Protein AF-A0A0D8IA97-F1 (afdb_monomer_lite)

Organism: NCBI:txid84022

Structure (mmCIF, N/CA/C/O backbone):
data_AF-A0A0D8IA97-F1
#
_entry.id   AF-A0A0D8IA97-F1
#
loop_
_atom_site.group_PDB
_atom_site.id
_atom_site.type_symbol
_atom_site.label_atom_id
_atom_site.label_alt_id
_atom_site.label_comp_id
_atom_site.label_asym_id
_atom_site.label_entity_id
_atom_site.label_seq_id
_atom_site.pdbx_PDB_ins_code
_atom_site.Cartn_x
_atom_site.Cartn_y
_atom_site.Cartn_z
_atom_site.occupancy
_atom_site.B_iso_or_equiv
_atom_site.auth_seq_id
_atom_site.auth_comp_id
_atom_site.auth_asym_id
_atom_site.auth_atom_id
_atom_site.pdbx_PDB_model_num
ATOM 1 N N . MET A 1 1 ? -65.262 -1.978 10.850 1.00 57.09 1 MET A N 1
ATOM 2 C CA . MET A 1 1 ? -64.404 -3.046 11.419 1.00 57.09 1 MET A CA 1
ATOM 3 C C . MET A 1 1 ? -63.097 -3.249 10.649 1.00 57.09 1 MET A C 1
ATOM 5 O O . MET A 1 1 ? -62.054 -3.172 11.277 1.00 57.09 1 MET A O 1
ATOM 9 N N . LYS A 1 2 ? -63.095 -3.400 9.313 1.00 58.50 2 LYS A N 1
ATOM 10 C CA . LYS A 1 2 ? -61.857 -3.636 8.526 1.00 58.50 2 LYS A CA 1
ATOM 11 C C . LYS A 1 2 ? -60.757 -2.565 8.687 1.00 58.50 2 LYS A C 1
ATOM 13 O O . LYS A 1 2 ? -59.589 -2.908 8.795 1.00 58.50 2 LYS A O 1
ATOM 18 N N . LYS A 1 3 ? -61.126 -1.280 8.785 1.00 68.25 3 LYS A N 1
ATOM 19 C CA . LYS A 1 3 ? -60.164 -0.174 8.987 1.00 68.25 3 LYS A CA 1
ATOM 20 C C . LYS A 1 3 ? -59.529 -0.160 10.386 1.00 68.25 3 LYS A C 1
ATOM 22 O O . LYS A 1 3 ? -58.373 0.208 10.522 1.00 68.25 3 LYS A O 1
ATOM 27 N N . PHE A 1 4 ? -60.266 -0.610 11.403 1.00 75.75 4 PHE A N 1
ATOM 28 C CA . PHE A 1 4 ? -59.773 -0.680 12.783 1.00 75.75 4 PHE A CA 1
ATOM 29 C C . PHE A 1 4 ? -58.818 -1.867 12.968 1.00 75.75 4 PHE A C 1
ATOM 31 O O . PHE A 1 4 ? -57.776 -1.732 13.594 1.00 75.75 4 PHE A O 1
ATOM 38 N N . ILE A 1 5 ? -59.124 -2.999 12.321 1.00 83.06 5 ILE A N 1
ATOM 39 C CA . ILE A 1 5 ? -58.248 -4.178 12.281 1.00 83.06 5 ILE A CA 1
ATOM 40 C C . ILE A 1 5 ? -56.940 -3.856 11.544 1.00 83.06 5 ILE A C 1
ATOM 42 O O . ILE A 1 5 ? -55.875 -4.227 12.016 1.00 83.06 5 ILE A O 1
ATOM 46 N N . SER A 1 6 ? -56.999 -3.107 10.436 1.00 78.50 6 SER A N 1
ATOM 47 C CA . SER A 1 6 ? -55.796 -2.686 9.702 1.00 78.50 6 SER A CA 1
ATOM 48 C C . SER A 1 6 ? -54.897 -1.755 10.518 1.00 78.50 6 SER A C 1
ATOM 50 O O . SER A 1 6 ? -53.678 -1.865 10.435 1.00 78.50 6 SER A O 1
ATOM 52 N N . PHE A 1 7 ? -55.482 -0.852 11.310 1.00 85.62 7 PHE A N 1
ATOM 53 C CA . PHE A 1 7 ? -54.713 0.059 12.158 1.00 85.62 7 PHE A CA 1
ATOM 54 C C . PHE A 1 7 ? -54.047 -0.687 13.321 1.00 85.62 7 PHE A C 1
ATOM 56 O O . PHE A 1 7 ? -52.873 -0.470 13.604 1.00 85.62 7 PHE A O 1
ATOM 63 N N . LEU A 1 8 ? -54.768 -1.635 13.930 1.00 83.31 8 LEU A N 1
ATOM 64 C CA . LEU A 1 8 ? -54.235 -2.484 14.994 1.00 83.31 8 LEU A CA 1
ATOM 65 C C . LEU A 1 8 ? -53.104 -3.394 14.485 1.00 83.31 8 LEU A C 1
ATOM 67 O O . LEU A 1 8 ? -52.107 -3.572 15.176 1.00 83.31 8 LEU A O 1
ATOM 71 N N . LEU A 1 9 ? -53.226 -3.918 13.259 1.00 83.06 9 LEU A N 1
ATOM 72 C CA . LEU A 1 9 ? -52.197 -4.753 12.635 1.00 83.06 9 LEU A CA 1
ATOM 73 C C . LEU A 1 9 ? -50.926 -3.952 12.310 1.00 83.06 9 LEU A C 1
ATOM 75 O O . LEU A 1 9 ? -49.828 -4.445 12.540 1.00 83.06 9 LEU A O 1
ATOM 79 N N . CYS A 1 10 ? -51.064 -2.709 11.830 1.00 82.44 10 CYS A N 1
ATOM 80 C CA . CYS A 1 10 ? -49.925 -1.814 11.591 1.00 82.44 10 CYS A CA 1
ATOM 81 C C . CYS A 1 10 ? -49.218 -1.431 12.896 1.00 82.44 10 CYS A C 1
ATOM 83 O O . CYS A 1 10 ? -47.994 -1.447 12.953 1.00 82.44 10 CYS A O 1
ATOM 85 N N . MET A 1 11 ? -49.976 -1.139 13.956 1.00 80.69 11 MET A N 1
ATOM 86 C CA . MET A 1 11 ? -49.407 -0.813 15.265 1.00 80.69 11 MET A CA 1
ATOM 87 C C . MET A 1 11 ? -48.684 -2.019 15.885 1.00 80.69 11 MET A C 1
ATOM 89 O O . MET A 1 11 ? -47.608 -1.858 16.452 1.00 80.69 11 MET A O 1
ATOM 93 N N . LEU A 1 12 ? -49.226 -3.231 15.713 1.00 79.25 12 LEU A N 1
ATOM 94 C CA . LEU A 1 12 ? -48.577 -4.475 16.134 1.00 79.25 12 LEU A CA 1
ATOM 95 C C . LEU A 1 12 ? -47.292 -4.749 15.330 1.00 79.25 12 LEU A C 1
ATOM 97 O O . LEU A 1 12 ? -46.294 -5.166 15.909 1.00 79.25 12 LEU A O 1
ATOM 101 N N . LEU A 1 13 ? -47.284 -4.465 14.020 1.00 73.44 13 LEU A N 1
ATOM 102 C CA . LEU A 1 13 ? -46.087 -4.599 13.180 1.00 73.44 13 LEU A CA 1
ATOM 103 C C . LEU A 1 13 ? -44.984 -3.603 13.573 1.00 73.44 13 LEU A C 1
ATOM 105 O O . LEU A 1 13 ? -43.817 -3.978 13.605 1.00 73.44 13 LEU A O 1
ATOM 109 N N . CYS A 1 14 ? -45.344 -2.362 13.919 1.00 69.44 14 CYS A N 1
ATOM 110 C CA . CYS A 1 14 ? -44.390 -1.351 14.389 1.00 69.44 14 CYS A CA 1
ATOM 111 C C . CYS A 1 14 ? -43.841 -1.647 15.796 1.00 69.44 14 CYS A C 1
ATOM 113 O O . CYS A 1 14 ? -42.728 -1.241 16.120 1.00 69.44 14 CYS A O 1
ATOM 115 N N . LEU A 1 15 ? -44.595 -2.366 16.633 1.00 56.31 15 LEU A N 1
ATOM 116 C CA . LEU A 1 15 ? -44.124 -2.821 17.946 1.00 56.31 15 LEU A CA 1
ATOM 117 C C . LEU A 1 15 ? -43.171 -4.025 17.842 1.00 56.31 15 LEU A C 1
ATOM 119 O O . LEU A 1 15 ? -42.308 -4.185 18.699 1.00 56.31 15 LEU A O 1
ATOM 123 N N . LEU A 1 16 ? -43.273 -4.834 16.781 1.00 54.06 16 LEU A N 1
ATOM 124 C CA . LEU A 1 16 ? -42.366 -5.961 16.522 1.00 54.06 16 LEU A CA 1
ATOM 125 C C . LEU A 1 16 ? -41.026 -5.540 15.892 1.00 54.06 16 LEU A C 1
ATOM 127 O O . LEU A 1 16 ? -40.074 -6.313 15.931 1.00 54.06 16 LEU A O 1
ATOM 131 N N . SER A 1 17 ? -40.916 -4.322 15.350 1.00 46.19 17 SER A N 1
ATOM 132 C CA . SER A 1 17 ? -39.663 -3.789 14.786 1.00 46.19 17 SER A CA 1
ATOM 133 C C . SER A 1 17 ? -38.690 -3.207 15.821 1.00 46.19 17 SER A C 1
ATOM 135 O O . SER A 1 17 ? -37.631 -2.721 15.439 1.00 46.19 17 SER A O 1
ATOM 137 N N . VAL A 1 18 ? -39.016 -3.264 17.118 1.00 46.44 18 VAL A N 1
ATOM 138 C CA . VAL A 1 18 ? -38.129 -2.825 18.213 1.00 46.44 18 VAL A CA 1
ATOM 139 C C . VAL A 1 18 ? -37.662 -4.021 19.044 1.00 46.44 18 VAL A C 1
ATOM 141 O O . VAL A 1 18 ? -37.662 -3.997 20.270 1.00 46.44 18 VAL A O 1
ATOM 144 N N . ALA A 1 19 ? -37.264 -5.107 18.383 1.00 42.41 19 ALA A N 1
ATOM 145 C CA . ALA A 1 19 ? -36.381 -6.067 19.024 1.00 42.41 19 ALA A CA 1
ATOM 146 C C . ALA A 1 19 ? -34.969 -5.471 18.981 1.00 42.41 19 ALA A C 1
ATOM 148 O O . ALA A 1 19 ? -34.215 -5.707 18.040 1.00 42.41 19 ALA A O 1
ATOM 149 N N . ASN A 1 20 ? -34.617 -4.674 19.994 1.00 41.06 20 ASN A N 1
ATOM 150 C CA . ASN A 1 20 ? -33.213 -4.565 20.369 1.00 41.06 20 ASN A CA 1
ATOM 151 C C . ASN A 1 20 ? -32.782 -5.996 20.677 1.00 41.06 20 ASN A C 1
ATOM 153 O O . ASN A 1 20 ? -33.208 -6.566 21.683 1.00 41.06 20 ASN A O 1
ATOM 157 N N . VAL A 1 21 ? -32.031 -6.604 19.763 1.00 40.78 21 VAL A N 1
ATOM 158 C CA . VAL A 1 21 ? -31.342 -7.860 20.025 1.00 40.78 21 VAL A CA 1
ATOM 159 C C . VAL A 1 21 ? -30.363 -7.524 21.137 1.00 40.78 21 VAL A C 1
ATOM 161 O O . VAL A 1 21 ? -29.289 -6.984 20.893 1.00 40.78 21 VAL A O 1
ATOM 164 N N . ALA A 1 22 ? -30.786 -7.743 22.381 1.00 42.53 22 ALA A N 1
ATOM 165 C CA . ALA A 1 22 ? -29.865 -7.830 23.489 1.00 42.53 22 ALA A CA 1
ATOM 166 C C . ALA A 1 22 ? -28.893 -8.939 23.091 1.00 42.53 22 ALA A C 1
ATOM 168 O O . ALA A 1 22 ? -29.292 -10.099 22.985 1.00 42.53 22 ALA A O 1
ATOM 169 N N . ALA A 1 23 ? -27.658 -8.567 22.757 1.00 48.12 23 ALA A N 1
ATOM 170 C CA . ALA A 1 23 ? -26.584 -9.526 22.597 1.00 48.12 23 ALA A CA 1
ATOM 171 C C . ALA A 1 23 ? -26.432 -10.213 23.960 1.00 48.12 23 ALA A C 1
ATOM 173 O O . ALA A 1 23 ? -25.894 -9.635 24.908 1.00 48.12 23 ALA A O 1
ATOM 174 N N . GLU A 1 24 ? -27.049 -11.385 24.102 1.00 55.41 24 GLU A N 1
ATOM 175 C CA . GLU A 1 24 ? -26.846 -12.242 25.260 1.00 55.41 24 GLU A CA 1
ATOM 176 C C . GLU A 1 24 ? -25.379 -12.665 25.251 1.00 55.41 24 GLU A C 1
ATOM 178 O O . GLU A 1 24 ? -24.871 -13.107 24.222 1.00 55.41 24 GLU A O 1
ATOM 183 N N . SER A 1 25 ? -24.694 -12.498 26.383 1.00 66.19 25 SER A N 1
ATOM 184 C CA . SER A 1 25 ? -23.337 -13.010 26.552 1.00 66.19 25 SER A CA 1
ATOM 185 C C . SER A 1 25 ? -23.355 -14.514 26.300 1.00 66.19 25 SER A C 1
ATOM 187 O O . SER A 1 25 ? -24.102 -15.239 26.963 1.00 66.19 25 SER A O 1
ATOM 189 N N . TYR A 1 26 ? -22.561 -14.996 25.346 1.00 77.81 26 TYR A N 1
ATOM 190 C CA . TYR A 1 26 ? -22.486 -16.424 25.053 1.00 77.81 26 TYR A CA 1
ATOM 191 C C . TYR A 1 26 ? -21.025 -16.900 25.029 1.00 77.81 26 TYR A C 1
ATOM 193 O O . TYR A 1 26 ? -20.145 -16.225 24.480 1.00 77.81 26 TYR A O 1
ATOM 201 N N . PRO A 1 27 ? -20.735 -18.080 25.606 1.00 86.94 27 PRO A N 1
ATOM 202 C CA . PRO A 1 27 ? -19.411 -18.668 25.518 1.00 86.94 27 PRO A CA 1
ATOM 203 C C . PRO A 1 27 ? -19.205 -19.296 24.132 1.00 86.94 27 PRO A C 1
ATOM 205 O O . PRO A 1 27 ? -20.081 -19.994 23.614 1.00 86.94 27 PRO A O 1
ATOM 208 N N . ARG A 1 28 ? -18.025 -19.098 23.539 1.00 88.62 28 ARG A N 1
ATOM 209 C CA . ARG A 1 28 ? -17.570 -19.800 22.328 1.00 88.62 28 ARG A CA 1
ATOM 210 C C . ARG A 1 28 ? -16.192 -20.396 22.543 1.00 88.62 28 ARG A C 1
ATOM 212 O O . ARG A 1 28 ? -15.350 -19.822 23.221 1.00 88.62 28 ARG A O 1
ATOM 219 N N . ASN A 1 29 ? -15.953 -21.539 21.915 1.00 91.25 29 ASN A N 1
ATOM 220 C CA . ASN A 1 29 ? -14.611 -22.091 21.806 1.00 91.25 29 ASN A CA 1
ATOM 221 C C . ASN A 1 29 ? -13.958 -21.526 20.547 1.00 91.25 29 ASN A C 1
ATOM 223 O O . ASN A 1 29 ? -14.448 -21.777 19.447 1.00 91.25 29 ASN A O 1
ATOM 227 N N . ILE A 1 30 ? -12.859 -20.799 20.715 1.00 90.12 30 ILE A N 1
ATOM 228 C CA . ILE A 1 30 ? -12.029 -20.316 19.611 1.00 90.12 30 ILE A CA 1
ATOM 229 C C . ILE A 1 30 ? -10.689 -21.041 19.624 1.00 90.12 30 ILE A C 1
ATOM 231 O O . ILE A 1 30 ? -10.235 -21.500 20.672 1.00 90.12 30 ILE A O 1
ATOM 235 N N . THR A 1 31 ? -10.048 -21.155 18.464 1.00 90.31 31 THR A N 1
ATOM 236 C CA . THR A 1 31 ? -8.689 -21.701 18.363 1.00 90.31 31 THR A CA 1
ATOM 237 C C . THR A 1 31 ? -7.732 -20.560 18.064 1.00 90.31 31 THR A C 1
ATOM 239 O O . THR A 1 31 ? -7.778 -20.003 16.973 1.00 90.31 31 THR A O 1
ATOM 242 N N . GLY A 1 32 ? -6.897 -20.214 19.042 1.00 88.75 32 GLY A N 1
ATOM 243 C CA . GLY A 1 32 ? -5.867 -19.186 18.913 1.00 88.75 32 GLY A CA 1
ATOM 244 C C . GLY A 1 32 ? -4.482 -19.790 18.691 1.00 88.75 32 GLY A C 1
ATOM 245 O O . GLY A 1 32 ? -4.204 -20.913 19.131 1.00 88.75 32 GLY A O 1
ATOM 246 N N . GLU A 1 33 ? -3.604 -19.044 18.028 1.00 89.56 33 GLU A N 1
ATOM 247 C CA . GLU A 1 33 ? -2.198 -19.399 17.844 1.00 89.56 33 GLU A CA 1
ATOM 248 C C . GLU A 1 33 ? -1.332 -18.674 18.875 1.00 89.56 33 GLU A C 1
ATOM 250 O O . GLU A 1 33 ? -1.175 -17.452 18.851 1.00 89.56 33 GLU A O 1
ATOM 255 N N . PHE A 1 34 ? -0.768 -19.449 19.798 1.00 88.94 34 PHE A N 1
ATOM 256 C CA . PHE A 1 34 ? 0.095 -18.969 20.868 1.00 88.94 34 PHE A CA 1
ATOM 257 C C . PHE A 1 34 ? 1.545 -19.169 20.445 1.00 88.94 34 PHE A C 1
ATOM 259 O O . PHE A 1 34 ? 2.008 -20.301 20.271 1.00 88.94 34 PHE A O 1
ATOM 266 N N . ASN A 1 35 ? 2.250 -18.061 20.238 1.00 86.38 35 ASN A N 1
ATOM 267 C CA . ASN A 1 35 ? 3.606 -18.055 19.695 1.00 86.38 35 ASN A CA 1
ATOM 268 C C . ASN A 1 35 ? 4.587 -17.277 20.588 1.00 86.38 35 ASN A C 1
ATOM 270 O O . ASN A 1 35 ? 5.566 -16.749 20.080 1.00 86.38 35 ASN A O 1
ATOM 274 N N . ASP A 1 36 ? 4.315 -17.172 21.895 1.00 87.38 36 ASP A N 1
ATOM 275 C CA . ASP A 1 36 ? 5.126 -16.403 22.856 1.00 87.38 36 ASP A CA 1
ATOM 276 C C . ASP A 1 36 ? 5.432 -14.971 22.366 1.00 87.38 36 ASP A C 1
ATOM 278 O O . ASP A 1 36 ? 6.576 -14.507 22.389 1.00 87.38 36 ASP A O 1
ATOM 282 N N . ILE A 1 37 ? 4.392 -14.292 21.864 1.00 89.56 37 ILE A N 1
ATOM 283 C CA . ILE A 1 37 ? 4.509 -12.975 21.232 1.00 89.56 37 ILE A CA 1
ATOM 284 C C . ILE A 1 37 ? 5.030 -11.969 22.259 1.00 89.56 37 ILE A C 1
ATOM 286 O O . ILE A 1 37 ? 4.375 -11.676 23.263 1.00 89.56 37 ILE A O 1
ATOM 290 N N . LYS A 1 38 ? 6.212 -11.410 21.999 1.00 92.50 38 LYS A N 1
ATOM 291 C CA . LYS A 1 38 ? 6.795 -10.345 22.818 1.00 92.50 38 LYS A CA 1
ATOM 292 C C . LYS A 1 38 ? 6.241 -9.007 22.376 1.00 92.50 38 LYS A C 1
ATOM 294 O O . LYS A 1 38 ? 6.117 -8.753 21.185 1.00 92.50 38 LYS A O 1
ATOM 299 N N . VAL A 1 39 ? 5.952 -8.126 23.325 1.00 90.06 39 VAL A N 1
ATOM 300 C CA . VAL A 1 39 ? 5.508 -6.765 23.019 1.00 90.06 39 VAL A CA 1
ATOM 301 C C . VAL A 1 39 ? 6.660 -5.809 23.274 1.00 90.06 39 VAL A C 1
ATOM 303 O O . VAL A 1 39 ? 7.397 -5.959 24.245 1.00 90.06 39 VAL A O 1
ATOM 306 N N . SER A 1 40 ? 6.841 -4.825 22.404 1.00 86.12 40 SER A N 1
ATOM 307 C CA . SER A 1 40 ? 7.769 -3.719 22.626 1.00 86.12 40 SER A CA 1
ATOM 308 C C . SER A 1 40 ? 7.070 -2.405 22.330 1.00 86.12 40 SER A C 1
ATOM 310 O O . SER A 1 40 ? 6.322 -2.316 21.362 1.00 86.12 40 SER A O 1
ATOM 312 N N . VAL A 1 41 ? 7.300 -1.391 23.162 1.00 82.56 41 VAL A N 1
ATOM 313 C CA . VAL A 1 41 ? 6.758 -0.045 22.957 1.00 82.56 41 VAL A CA 1
ATOM 314 C C . VAL A 1 41 ? 7.909 0.932 22.828 1.00 82.56 41 VAL A C 1
ATOM 316 O O . VAL A 1 41 ? 8.740 1.031 23.729 1.00 82.56 41 VAL A O 1
ATOM 319 N N . ASN A 1 42 ? 7.997 1.628 21.695 1.00 72.06 42 ASN A N 1
ATOM 320 C CA . ASN A 1 42 ? 9.107 2.523 21.364 1.00 72.06 42 ASN A CA 1
ATOM 321 C C . ASN A 1 42 ? 10.474 1.862 21.595 1.00 72.06 42 ASN A C 1
ATOM 323 O O . ASN A 1 42 ? 11.355 2.440 22.229 1.00 72.06 42 ASN A O 1
ATOM 327 N N . THR A 1 43 ? 10.637 0.624 21.111 1.00 73.25 43 THR A N 1
ATOM 328 C CA . THR A 1 43 ? 11.834 -0.234 21.268 1.00 73.25 43 THR A CA 1
ATOM 329 C C . THR A 1 43 ? 12.129 -0.731 22.689 1.00 73.25 43 THR A C 1
ATOM 331 O O . THR A 1 43 ? 13.077 -1.490 22.887 1.00 73.25 43 THR A O 1
ATOM 334 N N . ILE A 1 44 ? 11.309 -0.371 23.679 1.00 76.31 44 ILE A N 1
ATOM 335 C CA . ILE A 1 44 ? 11.437 -0.865 25.051 1.00 76.31 44 ILE A CA 1
ATOM 336 C C . ILE A 1 44 ? 10.611 -2.151 25.179 1.00 76.31 44 ILE A C 1
ATOM 338 O O . ILE A 1 44 ? 9.399 -2.109 24.950 1.00 76.31 44 ILE A O 1
ATOM 342 N N . PRO A 1 45 ? 11.216 -3.297 25.537 1.00 81.19 45 PRO A N 1
ATOM 343 C CA . PRO A 1 45 ? 10.475 -4.537 25.720 1.00 81.19 45 PRO A CA 1
ATOM 344 C C . PRO A 1 45 ? 9.479 -4.404 26.875 1.00 81.19 45 PRO A C 1
ATOM 346 O O . PRO A 1 45 ? 9.807 -3.918 27.960 1.00 81.19 45 PRO A O 1
ATOM 349 N N . LEU A 1 46 ? 8.259 -4.867 26.630 1.00 82.50 46 LEU A N 1
ATOM 350 C CA . LEU A 1 46 ? 7.132 -4.810 27.540 1.00 82.50 46 LEU A CA 1
ATOM 351 C C . LEU A 1 46 ? 6.717 -6.230 27.925 1.00 82.50 46 LEU A C 1
ATOM 353 O O . LEU A 1 46 ? 6.194 -6.993 27.113 1.00 82.50 46 LEU A O 1
ATOM 357 N N . ASN A 1 47 ? 6.923 -6.580 29.192 1.00 79.81 47 ASN A N 1
ATOM 358 C CA . ASN A 1 47 ? 6.486 -7.870 29.713 1.00 79.81 47 ASN A CA 1
ATOM 359 C C . ASN A 1 47 ? 5.020 -7.782 30.147 1.00 79.81 47 ASN A C 1
ATOM 361 O O . ASN A 1 47 ? 4.697 -7.156 31.164 1.00 79.81 47 ASN A O 1
ATOM 365 N N . LEU A 1 48 ? 4.149 -8.424 29.373 1.00 82.88 48 LEU A N 1
ATOM 366 C CA . LEU A 1 48 ? 2.747 -8.612 29.722 1.00 82.88 48 LEU A CA 1
ATOM 367 C C . LEU A 1 48 ? 2.587 -9.801 30.677 1.00 82.88 48 LEU A C 1
ATOM 369 O O . LEU A 1 48 ? 3.361 -10.756 30.638 1.00 82.88 48 LEU A O 1
ATOM 373 N N . HIS A 1 49 ? 1.594 -9.720 31.564 1.00 78.94 49 HIS A N 1
ATOM 374 C CA . HIS A 1 49 ? 1.273 -10.806 32.496 1.00 78.94 49 HIS A CA 1
ATOM 375 C C . HIS A 1 49 ? 0.571 -11.977 31.806 1.00 78.94 49 HIS A C 1
ATOM 377 O O . HIS A 1 49 ? 0.727 -13.122 32.225 1.00 78.94 49 HIS A O 1
ATOM 383 N N . LEU A 1 50 ? -0.173 -11.675 30.745 1.00 85.75 50 LEU A N 1
ATOM 384 C CA . LEU A 1 50 ? -0.836 -12.634 29.878 1.00 85.75 50 LEU A CA 1
ATOM 385 C C . LEU A 1 50 ? -0.260 -12.502 28.465 1.00 85.75 50 LEU A C 1
ATOM 387 O O . LEU A 1 50 ? 0.091 -11.401 28.035 1.00 85.75 50 LEU A O 1
ATOM 391 N N . GLU A 1 51 ? -0.107 -13.630 27.772 1.00 88.62 51 GLU A N 1
ATOM 392 C CA . GLU A 1 51 ? 0.473 -13.649 26.429 1.00 88.62 51 GLU A CA 1
ATOM 393 C C . GLU A 1 51 ? -0.547 -13.169 25.380 1.00 88.62 51 GLU A C 1
ATOM 395 O O . GLU A 1 51 ? -1.699 -13.611 25.402 1.00 88.62 51 GLU A O 1
ATOM 400 N N . PRO A 1 52 ? -0.153 -12.285 24.446 1.00 94.62 52 PRO A N 1
ATOM 401 C CA . PRO A 1 52 ? -0.912 -12.066 23.224 1.00 94.62 52 PRO A CA 1
ATOM 402 C C . PRO A 1 52 ? -0.954 -13.336 22.376 1.00 94.62 52 PRO A C 1
ATOM 404 O O . PRO A 1 52 ? -0.028 -14.152 22.402 1.00 94.62 52 PRO A O 1
ATOM 407 N N . PHE A 1 53 ? -1.994 -13.469 21.564 1.00 93.38 53 PHE A N 1
ATOM 408 C CA . PHE A 1 53 ? -2.128 -14.585 20.633 1.00 93.38 53 PHE A CA 1
ATOM 409 C C . PHE A 1 53 ? -2.838 -14.150 19.356 1.00 93.38 53 PHE A C 1
ATOM 411 O O . PHE A 1 53 ? -3.472 -13.096 19.314 1.00 93.38 53 PHE A O 1
ATOM 418 N N . ILE A 1 54 ? -2.717 -14.962 18.309 1.00 87.88 54 ILE A N 1
ATOM 419 C CA . ILE A 1 54 ? -3.344 -14.688 17.015 1.00 87.88 54 ILE A CA 1
ATOM 420 C C . ILE A 1 54 ? -4.689 -15.405 16.950 1.00 87.88 54 ILE A C 1
ATOM 422 O O . ILE A 1 54 ? -4.774 -16.602 17.232 1.00 87.88 54 ILE A O 1
ATOM 426 N N . TYR A 1 55 ? -5.736 -14.688 16.561 1.00 86.62 55 TYR A N 1
ATOM 427 C CA . TYR A 1 55 ? -7.049 -15.248 16.263 1.00 86.62 55 TYR A CA 1
ATOM 428 C C . TYR A 1 55 ? -7.626 -14.558 15.027 1.00 86.62 55 TYR A C 1
ATOM 430 O O . TYR A 1 55 ? -7.605 -13.334 14.940 1.00 86.62 55 TYR A O 1
ATOM 438 N N . GLU A 1 56 ? -8.102 -15.348 14.057 1.00 81.56 56 GLU A N 1
ATOM 439 C CA . GLU A 1 56 ? -8.605 -14.849 12.764 1.00 81.56 56 GLU A CA 1
ATOM 440 C C . GLU A 1 56 ? -7.622 -13.877 12.071 1.00 81.56 56 GLU A C 1
ATOM 442 O O . GLU A 1 56 ? -8.018 -12.826 11.572 1.00 81.56 56 GLU A O 1
ATOM 447 N N . ASP A 1 57 ? -6.325 -14.199 12.072 1.00 76.06 57 ASP A N 1
ATOM 448 C CA . ASP A 1 57 ? -5.254 -13.384 11.468 1.00 76.06 57 ASP A CA 1
ATOM 449 C C . ASP A 1 57 ? -5.062 -11.990 12.094 1.00 76.06 57 ASP A C 1
ATOM 451 O O . ASP A 1 57 ? -4.561 -11.067 11.451 1.00 76.06 57 ASP A O 1
ATOM 455 N N . GLU A 1 58 ? -5.459 -11.820 13.356 1.00 84.25 58 GLU A N 1
ATOM 456 C CA . GLU A 1 58 ? -5.258 -10.596 14.132 1.00 84.25 58 GLU A CA 1
ATOM 457 C C . GLU A 1 58 ? -4.608 -10.906 15.476 1.00 84.25 58 GLU A C 1
ATOM 459 O O . GLU A 1 58 ? -4.901 -11.932 16.097 1.00 84.25 58 GLU A O 1
ATOM 464 N N . VAL A 1 59 ? -3.729 -10.015 15.942 1.00 89.88 59 VAL A N 1
ATOM 465 C CA . VAL A 1 59 ? -3.111 -10.163 17.261 1.00 89.88 59 VAL A CA 1
ATOM 466 C C . VAL A 1 59 ? -4.055 -9.584 18.305 1.00 89.88 59 VAL A C 1
ATOM 468 O O . VAL A 1 59 ? -4.335 -8.386 18.332 1.00 89.88 59 VAL A O 1
ATOM 471 N N . TYR A 1 60 ? -4.514 -10.438 19.207 1.00 95.25 60 TYR A N 1
ATOM 472 C CA . TYR A 1 60 ? -5.314 -10.036 20.350 1.00 95.25 60 TYR A CA 1
ATOM 473 C C . TYR A 1 60 ? -4.414 -9.807 21.556 1.00 95.25 60 TYR A C 1
ATOM 475 O O . TYR A 1 60 ? -3.614 -10.671 21.931 1.00 95.25 60 TYR A O 1
ATOM 483 N N . VAL A 1 61 ? -4.559 -8.638 22.178 1.00 95.38 61 VAL A N 1
ATOM 484 C CA . VAL A 1 61 ? -3.760 -8.231 23.336 1.00 95.38 61 VAL A CA 1
ATOM 485 C C . VAL A 1 61 ? -4.619 -8.108 24.597 1.00 95.38 61 VAL A C 1
ATOM 487 O O . VAL A 1 61 ? -5.740 -7.601 24.527 1.00 95.38 61 VAL A O 1
ATOM 490 N N . PRO A 1 62 ? -4.106 -8.536 25.763 1.00 93.88 62 PRO A N 1
ATOM 491 C CA . PRO A 1 62 ? -4.789 -8.367 27.042 1.00 93.88 62 PRO A CA 1
ATOM 492 C C . PRO A 1 62 ? -4.758 -6.892 27.477 1.00 93.88 62 PRO A C 1
ATOM 494 O O . PRO A 1 62 ? -3.693 -6.357 27.810 1.00 93.88 62 PRO A O 1
ATOM 497 N N . ILE A 1 63 ? -5.914 -6.221 27.461 1.00 93.12 63 ILE A N 1
ATOM 498 C CA . ILE A 1 63 ? -5.984 -4.759 27.601 1.00 93.12 63 ILE A CA 1
ATOM 499 C C . ILE A 1 63 ? -5.540 -4.274 28.977 1.00 93.12 63 ILE A C 1
ATOM 501 O O . ILE A 1 63 ? -4.786 -3.306 29.048 1.00 93.12 63 ILE A O 1
ATOM 505 N N . LYS A 1 64 ? -5.932 -4.944 30.070 1.00 87.50 64 LYS A N 1
ATOM 506 C CA . LYS A 1 64 ? -5.556 -4.502 31.423 1.00 87.50 64 LYS A CA 1
ATOM 507 C C . LYS A 1 64 ? -4.052 -4.630 31.619 1.00 87.50 64 LYS A C 1
ATOM 509 O O . LYS A 1 64 ? -3.396 -3.697 32.081 1.00 87.50 64 LYS A O 1
ATOM 514 N N . SER A 1 65 ? -3.501 -5.767 31.196 1.00 82.12 65 SER A N 1
ATOM 515 C CA . SER A 1 65 ? -2.062 -6.036 31.232 1.00 82.12 65 SER A CA 1
ATOM 516 C C . SER A 1 65 ? -1.252 -5.010 30.427 1.00 82.12 65 SER A C 1
ATOM 518 O O . SER A 1 65 ? -0.192 -4.574 30.880 1.00 82.12 65 SER A O 1
ATOM 520 N N . LEU A 1 66 ? -1.738 -4.612 29.247 1.00 87.31 66 LEU A N 1
ATOM 521 C CA . LEU A 1 66 ? -1.088 -3.616 28.395 1.00 87.31 66 LEU A CA 1
ATOM 522 C C . LEU A 1 66 ? -1.214 -2.200 28.976 1.00 87.31 66 LEU A C 1
ATOM 524 O O . LEU A 1 66 ? -0.208 -1.510 29.140 1.00 87.31 66 LEU A O 1
ATOM 528 N N . ALA A 1 67 ? -2.426 -1.785 29.345 1.00 85.19 67 ALA A N 1
ATOM 529 C CA . ALA A 1 67 ? -2.718 -0.455 29.875 1.00 85.19 67 ALA A CA 1
ATOM 530 C C . ALA A 1 67 ? -1.942 -0.157 31.163 1.00 85.19 67 ALA A C 1
ATOM 532 O O . ALA A 1 67 ? -1.298 0.888 31.263 1.00 85.19 67 ALA A O 1
ATOM 533 N N . GLN A 1 68 ? -1.890 -1.118 32.094 1.00 78.69 68 GLN A N 1
ATOM 534 C CA . GLN A 1 68 ? -1.130 -0.991 33.340 1.00 78.69 68 GLN A CA 1
ATOM 535 C C . GLN A 1 68 ? 0.348 -0.670 33.083 1.00 78.69 68 GLN A C 1
ATOM 537 O O . GLN A 1 68 ? 0.965 0.111 33.808 1.00 78.69 68 GLN A O 1
ATOM 542 N N . ARG A 1 69 ? 0.932 -1.279 32.048 1.00 76.50 69 ARG A N 1
ATOM 543 C CA . ARG A 1 69 ? 2.337 -1.080 31.683 1.00 76.50 69 ARG A CA 1
ATOM 544 C C . ARG A 1 69 ? 2.587 0.232 30.944 1.00 76.50 69 ARG A C 1
ATOM 546 O O . ARG A 1 69 ? 3.707 0.736 30.988 1.00 76.50 69 ARG A O 1
ATOM 553 N N . LEU A 1 70 ? 1.562 0.771 30.294 1.00 77.94 70 LEU A N 1
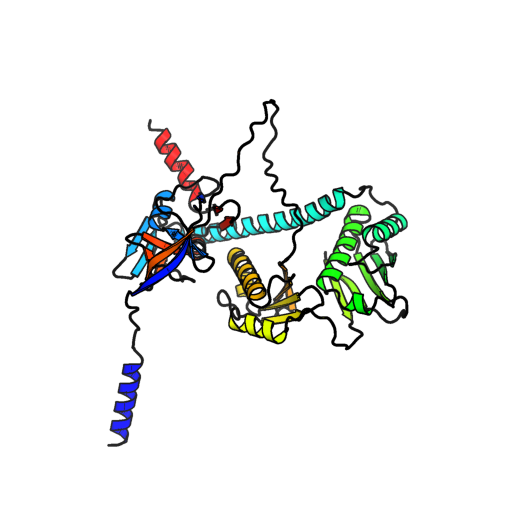ATOM 554 C CA . LEU A 1 70 ? 1.606 2.032 29.555 1.00 77.94 70 LEU A CA 1
ATOM 555 C C . LEU A 1 70 ? 1.082 3.221 30.362 1.00 77.94 70 LEU A C 1
ATOM 557 O O . LEU A 1 70 ? 0.994 4.324 29.830 1.00 77.94 70 LEU A O 1
ATOM 561 N N . TYR A 1 71 ? 0.785 3.014 31.650 1.00 76.88 71 TYR A N 1
ATOM 562 C CA . TYR A 1 71 ? 0.202 4.023 32.537 1.00 76.88 71 TYR A CA 1
ATOM 563 C C . TYR A 1 71 ? -1.092 4.632 31.973 1.00 76.88 71 TYR A C 1
ATOM 565 O O . TYR A 1 71 ? -1.384 5.809 32.200 1.00 76.88 71 TYR A O 1
ATOM 573 N N . LEU A 1 72 ? -1.847 3.820 31.232 1.00 84.19 72 LEU A N 1
ATOM 574 C CA . LEU A 1 72 ? -3.209 4.117 30.820 1.00 84.19 72 LEU A CA 1
ATOM 575 C C . LEU A 1 72 ? -4.165 3.586 31.882 1.00 84.19 72 LEU A C 1
ATOM 577 O O . LEU A 1 72 ? -3.906 2.548 32.497 1.00 84.19 72 LEU A O 1
ATOM 581 N N . ASP A 1 73 ? -5.269 4.295 32.076 1.00 84.69 73 ASP A N 1
ATOM 582 C CA . ASP A 1 73 ? -6.380 3.767 32.855 1.00 84.69 73 ASP A CA 1
ATOM 583 C C . ASP A 1 73 ? -7.227 2.897 31.928 1.00 84.69 73 ASP A C 1
ATOM 585 O O . ASP A 1 73 ? -7.560 3.337 30.832 1.00 84.69 73 ASP A O 1
ATOM 589 N N . ALA A 1 74 ? -7.517 1.656 32.304 1.00 90.88 74 ALA A N 1
ATOM 590 C CA . ALA A 1 74 ? -8.355 0.771 31.503 1.00 90.88 74 ALA A CA 1
ATOM 591 C C . ALA A 1 74 ? -9.263 -0.037 32.422 1.00 90.88 74 ALA A C 1
ATOM 593 O O . ALA A 1 74 ? -8.810 -0.928 33.146 1.00 90.88 74 ALA A O 1
ATOM 594 N N . GLU A 1 75 ? -10.555 0.259 32.356 1.00 92.25 75 GLU A N 1
ATOM 595 C CA . GLU A 1 75 ? -11.583 -0.386 33.160 1.00 92.25 75 GLU A CA 1
ATOM 596 C C . GLU A 1 75 ? -12.675 -0.961 32.258 1.00 92.25 75 GLU A C 1
ATOM 598 O O . GLU A 1 75 ? -12.992 -0.413 31.206 1.00 92.25 75 GLU A O 1
ATOM 603 N N . TYR A 1 76 ? -13.248 -2.092 32.662 1.00 92.75 76 TYR A N 1
ATOM 604 C CA . TYR A 1 76 ? -14.419 -2.652 31.999 1.00 92.75 76 TYR A CA 1
ATOM 605 C C . TYR A 1 76 ? -15.672 -2.319 32.792 1.00 92.75 76 TYR A C 1
ATOM 607 O O . TYR A 1 76 ? -15.835 -2.787 33.920 1.00 92.75 76 TYR A O 1
ATOM 615 N N . ASP A 1 77 ? -16.573 -1.560 32.179 1.00 91.25 77 ASP A N 1
ATOM 616 C CA . ASP A 1 77 ? -17.904 -1.326 32.712 1.00 91.25 77 ASP A CA 1
ATOM 617 C C . ASP A 1 77 ? -18.820 -2.479 32.292 1.00 91.25 77 ASP A C 1
ATOM 619 O O . ASP A 1 77 ? -19.309 -2.528 31.165 1.00 91.25 77 ASP A O 1
ATOM 623 N N . ALA A 1 78 ? -19.051 -3.424 33.203 1.00 87.44 78 ALA A N 1
ATOM 624 C CA . ALA A 1 78 ? -19.897 -4.587 32.938 1.00 87.44 78 ALA A CA 1
ATOM 625 C C . ALA A 1 78 ? -21.384 -4.235 32.739 1.00 87.44 78 ALA A C 1
ATOM 627 O O . ALA A 1 78 ? -22.127 -5.039 32.180 1.00 87.44 78 ALA A O 1
ATOM 628 N N . THR A 1 79 ? -21.833 -3.062 33.203 1.00 88.00 79 THR A N 1
ATOM 629 C CA . THR A 1 79 ? -23.228 -2.625 33.036 1.00 88.00 79 THR A CA 1
ATOM 630 C C . THR A 1 79 ? -23.443 -2.080 31.631 1.00 88.00 79 THR A C 1
ATOM 632 O O . THR A 1 79 ? -24.433 -2.413 30.980 1.00 88.00 79 THR A O 1
ATOM 635 N N . GLU A 1 80 ? -22.503 -1.260 31.160 1.00 89.19 80 GLU A N 1
ATOM 636 C CA . GLU A 1 80 ? -22.543 -0.654 29.825 1.00 89.19 80 GLU A CA 1
ATOM 637 C C . GLU A 1 80 ? -21.929 -1.552 28.743 1.00 89.19 80 GLU A C 1
ATOM 639 O O . GLU A 1 80 ? -22.152 -1.312 27.559 1.00 89.19 80 GLU A O 1
ATOM 644 N N . LYS A 1 81 ? -21.206 -2.606 29.145 1.00 91.00 81 LYS A N 1
ATOM 645 C CA . LYS A 1 81 ? -20.441 -3.513 28.279 1.00 91.00 81 LYS A CA 1
ATOM 646 C C . LYS A 1 81 ? -19.398 -2.766 27.447 1.00 91.00 81 LYS A C 1
ATOM 648 O O . LYS A 1 81 ? -19.233 -3.014 26.256 1.00 91.00 81 LYS A O 1
ATOM 653 N N . VAL A 1 82 ? -18.685 -1.832 28.073 1.00 92.19 82 VAL A N 1
ATOM 654 C CA . VAL A 1 82 ? -17.701 -0.964 27.408 1.00 92.19 82 VAL A CA 1
ATOM 655 C C . VAL A 1 82 ? -16.376 -0.996 28.158 1.00 92.19 82 VAL A C 1
ATOM 657 O O . VAL A 1 82 ? -16.331 -0.900 29.384 1.00 92.19 82 VAL A O 1
ATOM 660 N N . ILE A 1 83 ? -15.280 -1.116 27.413 1.00 93.50 83 ILE A N 1
ATOM 661 C CA . ILE A 1 83 ? -13.926 -0.877 27.913 1.00 93.50 83 ILE A CA 1
ATOM 662 C C . ILE A 1 83 ? -13.690 0.630 27.875 1.00 93.50 83 ILE A C 1
ATOM 664 O O . ILE A 1 83 ? -13.689 1.223 26.800 1.00 93.50 83 ILE A O 1
ATOM 668 N N . LYS A 1 84 ? -13.474 1.245 29.033 1.00 93.62 84 LYS A N 1
ATOM 669 C CA . LYS A 1 84 ? -13.154 2.665 29.173 1.00 93.62 84 LYS A CA 1
ATOM 670 C C . LYS A 1 84 ? -11.648 2.809 29.327 1.00 93.62 84 LYS A C 1
ATOM 672 O O . LYS A 1 84 ? -11.081 2.348 30.316 1.00 93.62 84 LYS A O 1
ATOM 677 N N . VAL A 1 85 ? -11.006 3.433 28.344 1.00 91.50 85 VAL A N 1
ATOM 678 C CA . VAL A 1 85 ? -9.575 3.742 28.356 1.00 91.50 85 VAL A CA 1
ATOM 679 C C . VAL A 1 85 ? -9.378 5.233 28.616 1.00 91.50 85 VAL A C 1
ATOM 681 O O . VAL A 1 85 ? -9.754 6.079 27.807 1.00 91.50 85 VAL A O 1
ATOM 684 N N . GLY A 1 86 ? -8.780 5.564 29.755 1.00 87.00 86 GLY A N 1
ATOM 685 C CA . GLY A 1 86 ? -8.417 6.921 30.136 1.00 87.00 86 GLY A CA 1
ATOM 686 C C . GLY A 1 86 ? -6.976 7.247 29.753 1.00 87.00 86 GLY A C 1
ATOM 687 O O . GLY A 1 86 ? -6.030 6.594 30.198 1.00 87.00 86 GLY A O 1
ATOM 688 N N . THR A 1 87 ? -6.792 8.324 28.990 1.00 81.25 87 THR A N 1
ATOM 689 C CA . THR A 1 87 ? -5.479 8.872 28.608 1.00 81.25 87 THR A CA 1
ATOM 690 C C . THR A 1 87 ? -5.127 10.159 29.371 1.00 81.25 87 THR A C 1
ATOM 692 O O . THR A 1 87 ? -4.202 10.904 29.033 1.00 81.25 87 THR A O 1
ATOM 695 N N . SER A 1 88 ? -5.851 10.409 30.468 1.00 79.56 88 SER A N 1
ATOM 696 C CA . SER A 1 88 ? -5.844 11.666 31.235 1.00 79.56 88 SER A CA 1
ATOM 697 C C . SER A 1 88 ? -6.171 12.884 30.364 1.00 79.56 88 SER A C 1
ATOM 699 O O . SER A 1 88 ? -5.479 13.899 30.420 1.00 79.56 88 SER A O 1
ATOM 701 N N . ASP A 1 89 ? -7.211 12.753 29.539 1.00 74.00 89 ASP A N 1
ATOM 702 C CA . ASP A 1 89 ? -7.753 13.801 28.667 1.00 74.00 89 ASP A CA 1
ATOM 703 C C . ASP A 1 89 ? -6.805 14.300 27.560 1.00 74.00 89 ASP A C 1
ATOM 705 O O . ASP A 1 89 ? -7.139 15.252 26.852 1.00 74.00 89 ASP A O 1
ATOM 709 N N . LEU A 1 90 ? -5.650 13.655 27.348 1.00 70.75 90 LEU A N 1
ATOM 710 C CA . LEU A 1 90 ? -4.716 14.037 26.282 1.00 70.75 90 LEU A CA 1
ATOM 711 C C . LEU A 1 90 ? -5.372 13.951 24.904 1.00 70.75 90 LEU A C 1
ATOM 713 O O . LEU A 1 90 ? -5.142 14.817 24.065 1.00 70.75 90 LEU A O 1
ATOM 717 N N . LEU A 1 91 ? -6.212 12.940 24.679 1.00 70.50 91 LEU A N 1
ATOM 718 C CA . LEU A 1 91 ? -6.909 12.765 23.408 1.00 70.50 91 LEU A CA 1
ATOM 719 C C . LEU A 1 91 ? -8.214 13.575 23.307 1.00 70.50 91 LEU A C 1
ATOM 721 O O . LEU A 1 91 ? -8.782 13.658 22.214 1.00 70.50 91 LEU A O 1
ATOM 725 N N . LYS A 1 92 ? -8.661 14.236 24.390 1.00 73.94 92 LYS A N 1
ATOM 726 C CA . LYS A 1 92 ? -9.732 15.252 24.325 1.00 73.94 92 LYS A CA 1
ATOM 727 C C . LYS A 1 92 ? -9.232 16.574 23.752 1.00 73.94 92 LYS A C 1
ATOM 729 O O . LYS A 1 92 ? -10.005 17.296 23.119 1.00 73.94 92 LYS A O 1
ATOM 734 N N . ASP A 1 93 ? -7.957 16.904 23.958 1.00 71.06 93 ASP A N 1
ATOM 735 C CA . ASP A 1 93 ? -7.363 18.102 23.371 1.00 71.06 93 ASP A CA 1
ATOM 736 C C . ASP A 1 93 ? -7.234 17.918 21.854 1.00 71.06 93 ASP A C 1
ATOM 738 O O . ASP A 1 93 ? -6.422 17.141 21.345 1.00 71.06 93 ASP A O 1
ATOM 742 N N . THR A 1 94 ? -8.045 18.672 21.111 1.00 63.81 94 THR A N 1
ATOM 743 C CA . THR A 1 94 ? -8.060 18.641 19.644 1.00 63.81 94 THR A CA 1
ATOM 744 C C . THR A 1 94 ? -6.688 18.984 19.057 1.00 63.81 94 THR A C 1
ATOM 746 O O . THR A 1 94 ? -6.319 18.460 18.012 1.00 63.81 94 THR A O 1
ATOM 749 N N . THR A 1 95 ? -5.892 19.807 19.741 1.00 62.78 95 THR A N 1
ATOM 750 C CA . THR A 1 95 ? -4.525 20.158 19.339 1.00 62.78 95 THR A CA 1
ATOM 751 C C . THR A 1 95 ? -3.595 18.958 19.438 1.00 62.78 95 THR A C 1
ATOM 753 O O . THR A 1 95 ? -2.821 18.715 18.516 1.00 62.78 95 THR A O 1
ATOM 756 N N . ILE A 1 96 ? -3.683 18.190 20.528 1.00 59.72 96 ILE A N 1
ATOM 757 C CA . ILE A 1 96 ? -2.865 16.990 20.749 1.00 59.72 96 ILE A CA 1
ATOM 758 C C . ILE A 1 96 ? -3.296 15.881 19.795 1.00 59.72 96 ILE 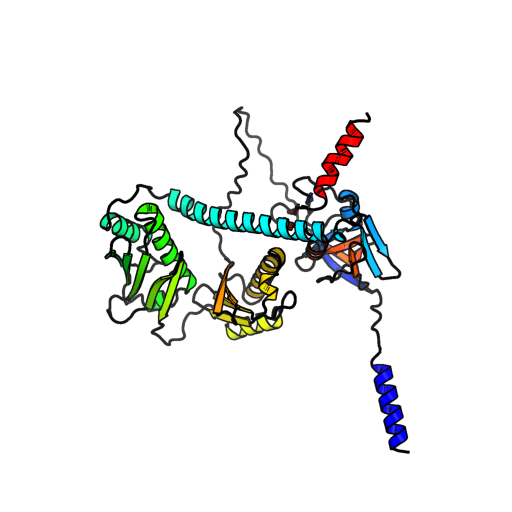A C 1
ATOM 760 O O . ILE A 1 96 ? -2.441 15.267 19.168 1.00 59.72 96 ILE A O 1
ATOM 764 N N . LYS A 1 97 ? -4.602 15.683 19.604 1.00 55.72 97 LYS A N 1
ATOM 765 C CA . LYS A 1 97 ? -5.149 14.744 18.618 1.00 55.72 97 LYS A CA 1
ATOM 766 C C . LYS A 1 97 ? -4.690 15.079 17.193 1.00 55.72 97 LYS A C 1
ATOM 768 O O . LYS A 1 97 ? -4.205 14.203 16.480 1.00 55.72 97 LYS A O 1
ATOM 773 N N . ASN A 1 98 ? -4.751 16.354 16.803 1.00 49.69 98 ASN A N 1
ATOM 774 C CA . ASN A 1 98 ? -4.253 16.814 15.505 1.00 49.69 98 ASN A CA 1
ATOM 775 C C . ASN A 1 98 ? -2.730 16.666 15.395 1.00 49.69 98 ASN A C 1
ATOM 777 O O . ASN A 1 98 ? -2.228 16.279 14.346 1.00 49.69 98 ASN A O 1
ATOM 781 N N . LEU A 1 99 ? -1.976 16.955 16.459 1.00 50.50 99 LEU A N 1
ATOM 782 C CA . LEU A 1 99 ? -0.524 16.781 16.483 1.00 50.50 99 LEU A CA 1
ATOM 783 C C . LEU A 1 99 ? -0.130 15.305 16.374 1.00 50.50 99 LEU A C 1
ATOM 785 O O . LEU A 1 99 ? 0.766 14.990 15.601 1.00 50.50 99 LEU A O 1
ATOM 789 N N . ALA A 1 100 ? -0.802 14.413 17.099 1.00 47.84 100 ALA A N 1
ATOM 790 C CA . ALA A 1 100 ? -0.602 12.970 17.028 1.00 47.84 100 ALA A CA 1
ATOM 791 C C . ALA A 1 100 ? -0.902 12.446 15.618 1.00 47.84 100 ALA A C 1
ATOM 793 O O . ALA A 1 100 ? -0.069 11.758 15.033 1.00 47.84 100 ALA A O 1
ATOM 794 N N . GLY A 1 101 ? -2.028 12.864 15.029 1.00 46.78 101 GLY A N 1
ATOM 795 C CA . GLY A 1 101 ? -2.363 12.570 13.634 1.00 46.78 101 GLY A CA 1
ATOM 796 C C . GLY A 1 101 ? -1.319 13.099 12.642 1.00 46.78 101 GLY A C 1
ATOM 797 O O . GLY A 1 101 ? -0.903 12.376 11.741 1.00 46.78 101 GLY A O 1
ATOM 798 N N . ASN A 1 102 ? -0.819 14.324 12.841 1.00 47.31 102 ASN A N 1
ATOM 799 C CA . ASN A 1 102 ? 0.235 14.914 12.009 1.00 47.31 102 ASN A CA 1
ATOM 800 C C . ASN A 1 102 ? 1.582 14.189 12.164 1.00 47.31 102 ASN A C 1
ATOM 802 O O . ASN A 1 102 ? 2.280 13.985 11.176 1.00 47.31 102 ASN A O 1
ATOM 806 N N . LEU A 1 103 ? 1.977 13.811 13.383 1.00 48.34 103 LEU A N 1
ATOM 807 C CA . LEU A 1 103 ? 3.210 13.060 13.643 1.00 48.34 103 LEU A CA 1
ATOM 808 C C . LEU A 1 103 ? 3.142 11.671 13.013 1.00 48.34 103 LEU A C 1
ATOM 810 O O . LEU A 1 103 ? 4.099 11.264 12.363 1.00 48.34 103 LEU A O 1
ATOM 814 N N . LEU A 1 104 ? 1.991 11.005 13.120 1.00 47.09 104 LEU A N 1
ATOM 815 C CA . LEU A 1 104 ? 1.707 9.757 12.425 1.00 47.09 104 LEU A CA 1
ATOM 816 C C . LEU A 1 104 ? 1.850 9.939 10.906 1.00 47.09 104 LEU A C 1
ATOM 818 O O . LEU A 1 104 ? 2.608 9.217 10.263 1.00 47.09 104 LEU A O 1
ATOM 822 N N . GLN A 1 105 ? 1.205 10.958 10.330 1.00 45.69 105 GLN A N 1
ATOM 823 C CA . GLN A 1 105 ? 1.315 11.280 8.904 1.00 45.69 105 GLN A CA 1
ATOM 824 C C . GLN A 1 105 ? 2.771 11.521 8.472 1.00 45.69 105 GLN A C 1
ATOM 826 O O . GLN A 1 105 ? 3.193 11.016 7.432 1.00 45.69 105 GLN A O 1
ATOM 831 N N . ARG A 1 106 ? 3.552 12.264 9.268 1.00 46.88 106 ARG A N 1
ATOM 832 C CA . ARG A 1 106 ? 4.971 12.536 8.995 1.00 46.88 106 ARG A CA 1
ATOM 833 C C . ARG A 1 106 ? 5.840 11.299 9.128 1.00 46.88 106 ARG A C 1
ATOM 835 O O . ARG A 1 106 ? 6.747 11.145 8.321 1.00 46.88 106 ARG A O 1
ATOM 842 N N . ASP A 1 107 ? 5.587 10.416 10.087 1.00 45.50 107 ASP A N 1
ATOM 843 C CA . ASP A 1 107 ? 6.381 9.196 10.228 1.00 45.50 107 ASP A CA 1
ATOM 844 C C . ASP A 1 107 ? 6.134 8.233 9.065 1.00 45.50 107 ASP A C 1
ATOM 846 O O . ASP A 1 107 ? 7.057 7.581 8.589 1.00 45.50 107 ASP A O 1
ATOM 850 N N . TYR A 1 108 ? 4.929 8.238 8.499 1.00 47.56 108 TYR A N 1
ATOM 851 C CA . TYR A 1 108 ? 4.654 7.538 7.250 1.00 47.56 108 TYR A CA 1
ATOM 852 C C . TYR A 1 108 ? 5.202 8.234 6.016 1.00 47.56 108 TYR A C 1
ATOM 854 O O . TYR A 1 108 ? 5.667 7.545 5.118 1.00 47.56 108 TYR A O 1
ATOM 862 N N . GLU A 1 109 ? 5.205 9.564 5.951 1.00 47.19 109 GLU A N 1
ATOM 863 C CA . GLU A 1 109 ? 5.959 10.276 4.918 1.00 47.19 109 GLU A CA 1
ATOM 864 C C . GLU A 1 109 ? 7.443 9.907 5.022 1.00 47.19 109 GLU A C 1
ATOM 866 O O . GLU A 1 109 ? 8.064 9.616 4.013 1.00 47.19 109 GLU A O 1
ATOM 871 N N . ILE A 1 110 ? 7.995 9.797 6.233 1.00 48.56 110 ILE A N 1
ATOM 872 C CA . ILE A 1 110 ? 9.361 9.330 6.480 1.00 48.56 110 ILE A CA 1
ATOM 873 C C . ILE A 1 110 ? 9.524 7.864 6.080 1.00 48.56 110 ILE A C 1
ATOM 875 O O . ILE A 1 110 ? 10.531 7.549 5.463 1.00 48.56 110 ILE A O 1
ATOM 879 N N . GLN A 1 111 ? 8.590 6.962 6.383 1.00 45.56 111 GLN A N 1
ATOM 880 C CA . GLN A 1 111 ? 8.668 5.555 5.971 1.00 45.56 111 GLN A CA 1
ATOM 881 C C . GLN A 1 111 ? 8.510 5.391 4.459 1.00 45.56 111 GLN A C 1
ATOM 883 O O . GLN A 1 111 ? 9.262 4.634 3.866 1.00 45.56 111 GLN A O 1
ATOM 888 N N . ALA A 1 112 ? 7.601 6.125 3.823 1.00 46.47 112 ALA A N 1
ATOM 889 C CA . ALA A 1 112 ? 7.407 6.138 2.379 1.00 46.47 112 ALA A CA 1
ATOM 890 C C . ALA A 1 112 ? 8.604 6.779 1.676 1.00 46.47 112 ALA A C 1
ATOM 892 O O . ALA A 1 112 ? 9.077 6.246 0.686 1.00 46.47 112 ALA A O 1
ATOM 893 N N . LEU A 1 113 ? 9.158 7.870 2.211 1.00 46.84 113 LEU A N 1
ATOM 894 C CA . LEU A 1 113 ? 10.413 8.454 1.743 1.00 46.84 113 LEU A CA 1
ATOM 895 C C . LEU A 1 113 ? 11.589 7.524 2.009 1.00 46.84 113 LEU A C 1
ATOM 897 O O . LEU A 1 113 ? 12.495 7.494 1.196 1.00 46.84 113 LEU A O 1
ATOM 901 N N . ARG A 1 114 ? 11.605 6.762 3.107 1.00 46.06 114 ARG A N 1
ATOM 902 C CA . ARG A 1 114 ? 12.618 5.735 3.390 1.00 46.06 114 ARG A CA 1
ATOM 903 C C . ARG A 1 114 ? 12.479 4.561 2.450 1.00 46.06 114 ARG A C 1
ATOM 905 O O . ARG A 1 114 ? 13.502 4.072 2.019 1.00 46.06 114 ARG A O 1
ATOM 912 N N . GLN A 1 115 ? 11.265 4.154 2.102 1.00 45.94 115 GLN A N 1
ATOM 913 C CA . GLN A 1 115 ? 10.997 3.118 1.120 1.00 45.94 115 GLN A CA 1
ATOM 914 C C . GLN A 1 115 ? 11.358 3.614 -0.275 1.00 45.94 115 GLN A C 1
ATOM 916 O O . GLN A 1 115 ? 12.052 2.909 -0.975 1.00 45.94 115 GLN A O 1
ATOM 921 N N . GLN A 1 116 ? 11.016 4.846 -0.649 1.00 49.31 116 GLN A N 1
ATOM 922 C CA . GLN A 1 116 ? 11.460 5.477 -1.894 1.00 49.31 116 GLN A CA 1
ATOM 923 C C . GLN A 1 116 ? 12.971 5.684 -1.909 1.00 49.31 116 GLN A C 1
ATOM 925 O O . GLN A 1 116 ? 13.599 5.528 -2.944 1.00 49.31 116 GLN A O 1
ATOM 930 N N . LEU A 1 117 ? 13.581 6.036 -0.776 1.00 51.28 117 LEU A N 1
ATOM 931 C CA . LEU A 1 117 ? 15.028 6.102 -0.618 1.00 51.28 117 LEU A CA 1
ATOM 932 C C . LEU A 1 117 ? 15.630 4.712 -0.631 1.00 51.28 117 LEU A C 1
ATOM 934 O O . LEU A 1 117 ? 16.751 4.602 -1.067 1.00 51.28 117 LEU A O 1
ATOM 938 N N . GLN A 1 118 ? 14.941 3.675 -0.170 1.00 46.25 118 GLN A N 1
ATOM 939 C CA . GLN A 1 118 ? 15.389 2.291 -0.193 1.00 46.25 118 GLN A CA 1
ATOM 940 C C . GLN A 1 118 ? 15.177 1.682 -1.568 1.00 46.25 118 GLN A C 1
ATOM 942 O O . GLN A 1 118 ? 15.975 0.862 -1.951 1.00 46.25 118 GLN A O 1
ATOM 947 N N . GLU A 1 119 ? 14.166 2.078 -2.326 1.00 50.06 119 GLU A N 1
ATOM 948 C CA . GLU A 1 119 ? 13.925 1.716 -3.720 1.00 50.06 119 GLU A CA 1
ATOM 949 C C . GLU A 1 119 ? 14.901 2.464 -4.612 1.00 50.06 119 GLU A C 1
ATOM 951 O O . GLU A 1 119 ? 15.519 1.846 -5.462 1.00 50.06 119 GLU A O 1
ATOM 956 N N . ARG A 1 120 ? 15.153 3.749 -4.337 1.00 50.59 120 ARG A N 1
ATOM 957 C CA . ARG A 1 120 ? 16.264 4.507 -4.916 1.00 50.59 120 ARG A CA 1
ATOM 958 C C . ARG A 1 120 ? 17.606 3.930 -4.469 1.00 50.59 120 ARG A C 1
ATOM 960 O O . ARG A 1 120 ? 18.525 3.846 -5.254 1.00 50.59 120 ARG A O 1
ATOM 967 N N . ASN A 1 121 ? 17.760 3.486 -3.227 1.00 45.69 121 ASN A N 1
ATOM 968 C CA . ASN A 1 121 ? 19.011 2.885 -2.768 1.00 45.69 121 ASN A CA 1
ATOM 969 C C . ASN A 1 121 ? 19.143 1.440 -3.247 1.00 45.69 121 ASN A C 1
ATOM 971 O O . ASN A 1 121 ? 20.268 1.000 -3.380 1.00 45.69 121 ASN A O 1
ATOM 975 N N . ARG A 1 122 ? 18.051 0.714 -3.512 1.00 45.41 122 ARG A N 1
ATOM 976 C CA . ARG A 1 122 ? 18.002 -0.633 -4.102 1.00 45.41 122 ARG A CA 1
ATOM 977 C C . ARG A 1 122 ? 18.254 -0.546 -5.584 1.00 45.41 122 ARG A C 1
ATOM 979 O O . ARG A 1 122 ? 19.055 -1.328 -6.057 1.00 45.41 122 ARG A O 1
ATOM 986 N N . SER A 1 123 ? 17.708 0.446 -6.284 1.00 45.34 123 SER A N 1
ATOM 987 C CA . SER A 1 123 ? 18.205 0.783 -7.608 1.00 45.34 123 SER A CA 1
ATOM 988 C C . SER A 1 123 ? 19.693 1.093 -7.472 1.00 45.34 123 SER A C 1
ATOM 990 O O . SER A 1 123 ? 20.491 0.403 -8.080 1.00 45.34 123 SER A O 1
ATOM 992 N N . HIS A 1 124 ? 20.145 1.917 -6.523 1.00 43.38 124 HIS A N 1
ATOM 993 C CA . HIS A 1 124 ? 21.587 2.130 -6.345 1.00 43.38 124 HIS A CA 1
ATOM 994 C C . HIS A 1 124 ? 22.401 0.861 -5.931 1.00 43.38 124 HIS A C 1
ATOM 996 O O . HIS A 1 124 ? 23.576 0.764 -6.304 1.00 43.38 124 HIS A O 1
ATOM 1002 N N . GLN A 1 125 ? 21.833 -0.109 -5.192 1.00 39.56 125 GLN A N 1
ATOM 1003 C CA . GLN A 1 125 ? 22.486 -1.308 -4.616 1.00 39.56 125 GLN A CA 1
ATOM 1004 C C . GLN A 1 125 ? 22.433 -2.533 -5.544 1.00 39.56 125 GLN A C 1
ATOM 1006 O O . GLN A 1 125 ? 23.437 -3.231 -5.664 1.00 39.56 125 GLN A O 1
ATOM 1011 N N . GLU A 1 126 ? 21.345 -2.771 -6.273 1.00 42.03 126 GLU A N 1
ATOM 1012 C CA . GLU A 1 126 ? 21.300 -3.713 -7.399 1.00 42.03 126 GLU A CA 1
ATOM 1013 C C . GLU A 1 126 ? 22.186 -3.210 -8.547 1.00 42.03 126 GLU A C 1
ATOM 1015 O O . GLU A 1 126 ? 22.933 -3.987 -9.146 1.00 42.03 126 GLU A O 1
ATOM 1020 N N . ILE A 1 127 ? 22.251 -1.888 -8.747 1.00 43.09 127 ILE A N 1
ATOM 1021 C CA . ILE A 1 127 ? 23.224 -1.256 -9.645 1.00 43.09 127 ILE A CA 1
ATOM 1022 C C . ILE A 1 127 ? 24.647 -1.245 -9.019 1.00 43.09 127 ILE A C 1
ATOM 1024 O O . ILE A 1 127 ? 25.623 -1.059 -9.736 1.00 43.09 127 ILE A O 1
ATOM 1028 N N . SER A 1 128 ? 24.862 -1.560 -7.727 1.00 39.69 128 SER A N 1
ATOM 1029 C CA . SER A 1 128 ? 26.224 -1.683 -7.139 1.00 39.69 128 SER A CA 1
ATOM 1030 C C . SER A 1 128 ? 26.995 -2.938 -7.573 1.00 39.69 128 SER A C 1
ATOM 1032 O O . SER A 1 128 ? 28.173 -3.078 -7.237 1.00 39.69 128 SER A O 1
ATOM 1034 N N . ARG A 1 129 ? 26.389 -3.832 -8.366 1.00 45.00 129 ARG A N 1
ATOM 1035 C CA . ARG A 1 129 ? 27.131 -4.847 -9.138 1.00 45.00 129 ARG A CA 1
ATOM 1036 C C . ARG A 1 129 ? 27.616 -4.336 -10.500 1.00 45.00 129 ARG A C 1
ATOM 1038 O O . ARG A 1 129 ? 28.335 -5.060 -11.187 1.00 45.00 129 ARG A O 1
ATOM 1045 N N . LEU A 1 130 ? 27.257 -3.109 -10.883 1.00 50.59 130 LEU A N 1
ATOM 1046 C CA . LEU A 1 130 ? 27.548 -2.519 -12.186 1.00 50.59 130 LEU A CA 1
ATOM 1047 C C . LEU A 1 130 ? 28.592 -1.390 -12.050 1.00 50.59 130 LEU A C 1
ATOM 1049 O O . LEU A 1 130 ? 28.551 -0.608 -11.099 1.00 50.59 130 LEU A O 1
ATOM 1053 N N . PRO A 1 131 ? 29.571 -1.283 -12.967 1.00 46.88 131 PRO A N 1
ATOM 1054 C CA . PRO A 1 131 ? 30.639 -0.294 -12.877 1.00 46.88 131 PRO A CA 1
ATOM 1055 C C . PRO A 1 131 ? 30.112 1.125 -13.155 1.00 46.88 131 PRO A C 1
ATOM 1057 O O . PRO A 1 131 ? 30.016 1.558 -14.302 1.00 46.88 131 PRO A O 1
ATOM 1060 N N . TYR A 1 132 ? 29.804 1.872 -12.092 1.00 52.47 132 TYR A N 1
ATOM 1061 C CA . TYR A 1 132 ? 29.416 3.282 -12.154 1.00 52.47 132 TYR A CA 1
ATOM 1062 C C . TYR A 1 132 ? 30.558 4.169 -12.649 1.00 52.47 132 TYR A C 1
ATOM 1064 O O . TYR A 1 132 ? 31.462 4.562 -11.907 1.00 52.47 132 TYR A O 1
ATOM 1072 N N . ARG A 1 133 ? 30.475 4.568 -13.913 1.00 61.94 133 ARG A N 1
ATOM 1073 C CA . ARG A 1 133 ? 31.209 5.711 -14.443 1.00 61.94 133 ARG A CA 1
ATOM 1074 C C . ARG A 1 133 ? 30.194 6.600 -15.136 1.00 61.94 133 ARG A C 1
ATOM 1076 O O . ARG A 1 133 ? 29.491 6.106 -16.008 1.00 61.94 133 ARG A O 1
ATOM 1083 N N . LYS A 1 134 ? 30.142 7.889 -14.769 1.00 74.00 134 LYS A N 1
ATOM 1084 C CA . LYS A 1 134 ? 29.353 8.892 -15.500 1.00 74.00 134 LYS A CA 1
ATOM 1085 C C . LYS A 1 134 ? 29.596 8.695 -16.994 1.00 74.00 134 LYS A C 1
ATOM 1087 O O . LYS A 1 134 ? 30.744 8.755 -17.450 1.00 74.00 134 LYS A O 1
ATOM 1092 N N . ILE A 1 135 ? 28.533 8.399 -17.723 1.00 81.50 135 ILE A N 1
ATOM 1093 C CA . ILE A 1 135 ? 28.605 8.092 -19.138 1.00 81.50 135 ILE A CA 1
ATOM 1094 C C . ILE A 1 135 ? 28.573 9.429 -19.856 1.00 81.50 135 ILE A C 1
ATOM 1096 O O . ILE A 1 135 ? 27.607 10.168 -19.778 1.00 81.50 135 ILE A O 1
ATOM 1100 N N . SER A 1 136 ? 29.664 9.792 -20.520 1.00 81.69 136 SER A N 1
ATOM 1101 C CA . SER A 1 136 ? 29.801 11.118 -21.133 1.00 81.69 136 SER A CA 1
ATOM 1102 C C . SER A 1 136 ? 29.276 11.191 -22.565 1.00 81.69 136 SER A C 1
ATOM 1104 O O . SER A 1 136 ? 29.288 12.262 -23.168 1.00 81.69 136 SER A O 1
ATOM 1106 N N . THR A 1 137 ? 28.853 10.064 -23.145 1.00 87.81 137 THR A N 1
ATOM 1107 C CA . THR A 1 137 ? 28.444 9.997 -24.550 1.00 87.81 137 THR A CA 1
ATOM 1108 C C . THR A 1 137 ? 27.124 9.257 -24.708 1.00 87.81 137 THR A C 1
ATOM 1110 O O . THR A 1 137 ? 26.923 8.205 -24.106 1.00 87.81 137 THR A O 1
ATOM 1113 N N . ARG A 1 138 ? 26.265 9.758 -25.605 1.00 90.94 138 ARG A N 1
ATOM 1114 C CA . ARG A 1 138 ? 25.015 9.095 -26.013 1.00 90.94 138 ARG A CA 1
ATOM 1115 C C . ARG A 1 138 ? 25.248 7.637 -26.399 1.00 90.94 138 ARG A C 1
ATOM 1117 O O . ARG A 1 138 ? 24.497 6.768 -25.990 1.00 90.94 138 ARG A O 1
ATOM 1124 N N . GLN A 1 139 ? 26.292 7.377 -27.187 1.00 89.38 139 GLN A N 1
ATOM 1125 C CA . GLN A 1 139 ? 26.603 6.028 -27.654 1.00 89.38 139 GLN A CA 1
ATOM 1126 C C . GLN A 1 139 ? 27.020 5.112 -26.500 1.00 89.38 139 GLN A C 1
ATOM 1128 O O . GLN A 1 139 ? 26.589 3.970 -26.464 1.00 89.38 139 GLN A O 1
ATOM 1133 N N . GLY A 1 140 ? 27.777 5.624 -25.525 1.00 88.94 140 GLY A N 1
ATOM 1134 C CA . GLY A 1 140 ? 28.063 4.883 -24.298 1.00 88.94 140 GLY A CA 1
ATOM 1135 C C . GLY A 1 140 ? 26.801 4.564 -23.496 1.00 88.94 140 GLY A C 1
ATOM 1136 O O . GLY A 1 140 ? 26.704 3.477 -22.940 1.00 88.94 140 GLY A O 1
ATOM 1137 N N . MET A 1 141 ? 25.822 5.476 -23.474 1.00 92.88 141 MET A N 1
ATOM 1138 C CA . MET A 1 141 ? 24.559 5.254 -22.764 1.00 92.88 141 MET A CA 1
ATOM 1139 C C . MET A 1 141 ? 23.694 4.233 -23.505 1.00 92.88 141 MET A C 1
ATOM 1141 O O . MET A 1 141 ? 23.141 3.340 -22.884 1.00 92.88 141 MET A O 1
ATOM 1145 N N . GLU A 1 142 ? 23.635 4.304 -24.835 1.00 94.31 142 GLU A N 1
ATOM 1146 C CA . GLU A 1 142 ? 22.979 3.294 -25.672 1.00 94.31 142 GLU A CA 1
ATOM 1147 C C . GLU A 1 142 ? 23.579 1.898 -25.449 1.00 94.31 142 GLU A C 1
ATOM 1149 O O . GLU A 1 142 ? 22.834 0.948 -25.228 1.00 94.31 142 GLU A O 1
ATOM 1154 N N . THR A 1 143 ? 24.912 1.779 -25.432 1.00 91.06 143 THR A N 1
ATOM 1155 C CA . THR A 1 143 ? 25.600 0.517 -25.118 1.00 91.06 143 THR A CA 1
ATOM 1156 C C . THR A 1 143 ? 25.260 0.025 -23.715 1.00 91.06 143 THR A C 1
ATOM 1158 O O . THR A 1 143 ? 24.916 -1.139 -23.557 1.00 91.06 143 THR A O 1
ATOM 1161 N N . TYR A 1 144 ? 25.269 0.907 -22.713 1.00 89.69 144 TYR A N 1
ATOM 1162 C CA . TYR A 1 144 ? 24.868 0.550 -21.352 1.00 89.69 144 TYR A CA 1
ATOM 1163 C C . TYR A 1 144 ? 23.436 0.002 -21.309 1.00 89.69 144 TYR A C 1
ATOM 1165 O O . TYR A 1 144 ? 23.192 -1.057 -20.736 1.00 89.69 144 TYR A O 1
ATOM 1173 N N . LEU A 1 145 ? 22.487 0.690 -21.949 1.00 93.50 145 LEU A N 1
ATOM 1174 C CA . LEU A 1 145 ? 21.101 0.230 -22.001 1.00 93.50 145 LEU A CA 1
ATOM 1175 C C . LEU A 1 145 ? 21.004 -1.139 -22.678 1.00 93.50 145 LEU A C 1
ATOM 1177 O O . LEU A 1 145 ? 20.329 -2.029 -22.174 1.00 93.50 145 LEU A O 1
ATOM 1181 N N . GLN A 1 146 ? 21.716 -1.332 -23.785 1.00 93.56 146 GLN A N 1
ATOM 1182 C CA . GLN A 1 146 ? 21.734 -2.601 -24.501 1.00 93.56 146 GLN A CA 1
ATOM 1183 C C . GLN A 1 146 ? 22.332 -3.748 -23.669 1.00 93.56 146 GLN A C 1
ATOM 1185 O O . GLN A 1 146 ? 21.806 -4.859 -23.726 1.00 93.56 146 GLN A O 1
ATOM 1190 N N . ASP A 1 147 ? 23.389 -3.496 -22.897 1.00 85.69 147 ASP A N 1
ATOM 1191 C CA . ASP A 1 147 ? 24.074 -4.519 -22.100 1.00 85.69 147 ASP A CA 1
ATOM 1192 C C . ASP A 1 147 ? 23.247 -4.959 -20.881 1.00 85.69 147 ASP A C 1
ATOM 1194 O O . ASP A 1 147 ? 23.202 -6.149 -20.564 1.00 85.69 147 ASP A O 1
ATOM 1198 N N . TYR A 1 148 ? 22.571 -4.019 -20.211 1.00 85.44 148 TYR A N 1
ATOM 1199 C CA . TYR A 1 148 ? 21.845 -4.292 -18.961 1.00 85.44 148 TYR A CA 1
ATOM 1200 C C . TYR A 1 148 ? 20.352 -4.536 -19.142 1.00 85.44 148 TYR A C 1
ATOM 1202 O O . TYR A 1 148 ? 19.755 -5.289 -18.378 1.00 85.44 148 TYR A O 1
ATOM 1210 N N . PHE A 1 149 ? 19.754 -3.939 -20.169 1.00 90.25 149 PHE A N 1
ATOM 1211 C CA . PHE A 1 149 ? 18.321 -4.024 -20.432 1.00 90.25 149 PHE A CA 1
ATOM 1212 C C . PHE A 1 149 ? 18.016 -4.767 -21.735 1.00 90.25 149 PHE A C 1
ATOM 1214 O O . PHE A 1 149 ? 16.853 -4.973 -22.053 1.00 90.25 149 PHE A O 1
ATOM 1221 N N . GLY A 1 150 ? 19.016 -5.256 -22.478 1.00 89.88 150 GLY A N 1
ATOM 1222 C CA . GLY A 1 150 ? 18.833 -5.971 -23.751 1.00 89.88 150 GLY A CA 1
ATOM 1223 C C . GLY A 1 150 ? 18.067 -7.300 -23.686 1.00 89.88 150 GLY A C 1
ATOM 1224 O O . GLY A 1 150 ? 17.956 -7.993 -24.699 1.00 89.88 150 GLY A O 1
ATOM 1225 N N . SER A 1 151 ? 17.545 -7.683 -22.520 1.00 88.19 151 SER A N 1
ATOM 1226 C CA . SER A 1 151 ? 16.660 -8.827 -22.329 1.00 88.19 151 SER A CA 1
ATOM 1227 C C . SER A 1 151 ? 15.540 -8.473 -21.354 1.00 88.19 151 SER A C 1
ATOM 1229 O O . SER A 1 151 ? 15.803 -7.960 -20.269 1.00 88.19 151 SER A O 1
ATOM 1231 N N . LEU A 1 152 ? 14.298 -8.793 -21.716 1.00 84.94 152 LEU A N 1
ATOM 1232 C CA . LEU A 1 152 ? 13.125 -8.649 -20.859 1.00 84.94 152 LEU A CA 1
ATOM 1233 C C . LEU A 1 152 ? 12.431 -10.005 -20.734 1.00 84.94 152 LEU A C 1
ATOM 1235 O O . LEU A 1 152 ? 11.840 -10.494 -21.692 1.00 84.94 152 LEU A O 1
ATOM 1239 N N . ARG A 1 153 ? 12.535 -10.646 -19.560 1.00 80.06 153 ARG A N 1
ATOM 1240 C CA . ARG A 1 153 ? 11.955 -11.982 -19.284 1.00 80.06 153 ARG A CA 1
ATOM 1241 C C . ARG A 1 153 ? 12.305 -13.043 -20.349 1.00 80.06 153 ARG A C 1
ATOM 1243 O O . ARG A 1 153 ? 11.501 -13.915 -20.660 1.00 80.06 153 ARG A O 1
ATOM 1250 N N . GLY A 1 154 ? 13.524 -12.985 -20.892 1.00 79.31 154 GLY A N 1
ATOM 1251 C CA . GLY A 1 154 ? 14.009 -13.911 -21.924 1.00 79.31 154 GLY A CA 1
ATOM 1252 C C . GLY A 1 154 ? 13.743 -13.461 -23.364 1.00 79.31 154 GLY A C 1
ATOM 1253 O O . GLY A 1 154 ? 14.257 -14.088 -24.288 1.00 79.31 154 GLY A O 1
ATOM 1254 N N . ILE A 1 155 ? 13.013 -12.360 -23.563 1.00 85.81 155 ILE A N 1
ATOM 1255 C CA . ILE A 1 155 ? 12.823 -11.725 -24.869 1.00 85.81 155 ILE A CA 1
ATOM 1256 C C . ILE A 1 155 ? 14.019 -10.823 -25.146 1.00 85.81 155 ILE A C 1
ATOM 1258 O O . ILE A 1 155 ? 14.328 -9.933 -24.356 1.00 85.81 155 ILE A O 1
ATOM 1262 N N . SER A 1 156 ? 14.696 -11.035 -26.273 1.00 91.44 156 SER A N 1
ATOM 1263 C CA . SER A 1 156 ? 15.824 -10.190 -26.666 1.00 91.44 156 SER A CA 1
ATOM 1264 C C . SER A 1 156 ? 15.328 -8.831 -27.161 1.00 91.44 156 SER A C 1
ATOM 1266 O O . SER A 1 156 ? 14.513 -8.756 -28.080 1.00 91.44 156 SER A O 1
ATOM 1268 N N . MET A 1 157 ? 15.851 -7.758 -26.570 1.00 94.19 157 MET A N 1
ATOM 1269 C CA . MET A 1 157 ? 15.477 -6.377 -26.860 1.00 94.19 157 MET A CA 1
ATOM 1270 C C . MET A 1 157 ? 16.652 -5.657 -27.527 1.00 94.19 157 MET A C 1
ATOM 1272 O O . MET A 1 157 ? 17.777 -5.680 -27.033 1.00 94.19 157 MET A O 1
ATOM 1276 N N . SER A 1 158 ? 16.394 -5.000 -28.653 1.00 96.06 158 SER A N 1
ATOM 1277 C CA . SER A 1 158 ? 17.325 -4.082 -29.314 1.00 96.06 158 SER A CA 1
ATOM 1278 C C . SER A 1 158 ? 16.950 -2.650 -28.957 1.00 96.06 158 SER A C 1
ATOM 1280 O O . SER A 1 158 ? 15.832 -2.222 -29.252 1.00 96.06 158 SER A O 1
ATOM 1282 N N . ILE A 1 159 ? 17.870 -1.922 -28.330 1.00 96.50 159 ILE A N 1
ATOM 1283 C CA . ILE A 1 159 ? 17.630 -0.600 -27.748 1.00 96.50 159 ILE A CA 1
ATOM 1284 C C . ILE A 1 159 ? 18.481 0.439 -28.479 1.00 96.50 159 ILE A C 1
ATOM 1286 O O . ILE A 1 159 ? 19.695 0.302 -28.595 1.00 96.50 159 ILE A O 1
ATOM 1290 N N . ASN A 1 160 ? 17.843 1.501 -28.966 1.00 95.12 160 ASN A N 1
ATOM 1291 C CA . ASN A 1 160 ? 18.505 2.622 -29.623 1.00 95.12 160 ASN A CA 1
ATOM 1292 C C . ASN A 1 160 ? 18.104 3.938 -28.950 1.00 95.12 160 ASN A C 1
ATOM 1294 O O . ASN A 1 160 ? 16.917 4.257 -28.853 1.00 95.12 160 ASN A O 1
ATOM 1298 N N . LEU A 1 161 ? 19.095 4.703 -28.491 1.00 94.31 161 LEU A N 1
ATOM 1299 C CA . LEU A 1 161 ? 18.897 5.953 -27.766 1.00 94.31 161 LEU A CA 1
ATOM 1300 C C . LEU A 1 161 ? 19.308 7.120 -28.656 1.00 94.31 161 LEU A C 1
ATOM 1302 O O . LEU A 1 161 ? 20.477 7.485 -28.725 1.00 94.31 161 LEU A O 1
ATOM 1306 N N . SER A 1 162 ? 18.353 7.764 -29.304 1.00 91.25 162 SER A N 1
ATOM 1307 C CA . SER A 1 162 ? 18.598 8.981 -30.084 1.00 91.25 162 SER A CA 1
ATOM 1308 C C . SER A 1 162 ? 18.303 10.241 -29.260 1.00 91.25 162 SER A C 1
ATOM 1310 O O . SER A 1 162 ? 17.668 10.167 -28.211 1.00 91.25 162 SER A O 1
ATOM 1312 N N . HIS A 1 163 ? 18.768 11.410 -29.706 1.00 86.19 163 HIS A N 1
ATOM 1313 C CA . HIS A 1 163 ? 18.353 12.693 -29.130 1.00 86.19 163 HIS A CA 1
ATOM 1314 C C . HIS A 1 163 ? 17.685 13.553 -30.200 1.00 86.19 163 HIS A C 1
ATOM 1316 O O . HIS A 1 163 ? 18.084 13.529 -31.363 1.00 86.19 163 HIS A O 1
ATOM 1322 N N . SER A 1 164 ? 16.677 14.324 -29.804 1.00 72.88 164 SER A N 1
ATOM 1323 C CA . SER A 1 164 ? 16.006 15.305 -30.663 1.00 72.88 164 SER A CA 1
ATOM 1324 C C . SER A 1 164 ? 16.407 16.746 -30.331 1.00 72.88 164 SER A C 1
ATOM 1326 O O . SER A 1 164 ? 16.351 17.613 -31.196 1.00 72.88 164 SER A O 1
ATOM 1328 N N . SER A 1 165 ? 16.801 17.020 -29.084 1.00 75.56 165 SER A N 1
ATOM 1329 C CA . SER A 1 165 ? 17.327 18.313 -28.616 1.00 75.56 165 SER A CA 1
ATOM 1330 C C . SER A 1 165 ? 18.145 18.112 -27.334 1.00 75.56 165 SER A C 1
ATOM 1332 O O . SER A 1 165 ? 18.210 16.985 -26.856 1.00 75.56 165 SER A O 1
ATOM 1334 N N . SER A 1 166 ? 18.713 19.183 -26.757 1.00 77.56 166 SER A N 1
ATOM 1335 C CA . SER A 1 166 ? 19.700 19.115 -25.657 1.00 77.56 166 SER A CA 1
ATOM 1336 C C . SER A 1 166 ? 19.376 18.092 -24.562 1.00 77.56 166 SER A C 1
ATOM 1338 O O . SER A 1 166 ? 20.224 17.259 -24.284 1.00 77.56 166 SER A O 1
ATOM 1340 N N . ASN A 1 167 ? 18.145 18.104 -24.035 1.00 86.31 167 ASN A N 1
ATOM 1341 C CA . ASN A 1 167 ? 17.719 17.215 -22.945 1.00 86.31 167 ASN A CA 1
ATOM 1342 C C . ASN A 1 167 ? 16.502 16.366 -23.362 1.00 86.31 167 ASN A C 1
ATOM 1344 O O . ASN A 1 167 ? 15.733 15.916 -22.516 1.00 86.31 167 ASN A O 1
ATOM 1348 N N . ARG A 1 168 ? 16.233 16.226 -24.672 1.00 90.50 168 ARG A N 1
ATOM 1349 C CA . ARG A 1 168 ? 15.112 15.413 -25.182 1.00 90.50 168 ARG A CA 1
ATOM 1350 C C . ARG A 1 168 ? 15.649 14.220 -25.945 1.00 90.50 168 ARG A C 1
ATOM 1352 O O . ARG A 1 168 ? 16.273 14.383 -26.996 1.00 90.50 168 ARG A O 1
ATOM 1359 N N . TYR A 1 169 ? 15.350 13.040 -25.432 1.00 93.44 169 TYR A N 1
ATOM 1360 C CA . TYR A 1 169 ? 15.824 11.767 -25.938 1.00 93.44 169 TYR A CA 1
ATOM 1361 C C . TYR A 1 169 ? 14.671 10.947 -26.483 1.00 93.44 169 TYR A C 1
ATOM 1363 O O . TYR A 1 169 ? 13.552 11.006 -25.974 1.00 93.44 169 TYR A O 1
ATOM 1371 N N . ARG A 1 170 ? 14.961 10.166 -27.520 1.00 94.00 170 ARG A N 1
ATOM 1372 C CA . ARG A 1 170 ? 14.018 9.230 -28.102 1.00 94.00 170 ARG A CA 1
ATOM 1373 C C . ARG A 1 170 ? 14.565 7.814 -28.028 1.00 94.00 170 ARG A C 1
ATOM 1375 O O . ARG A 1 170 ? 15.590 7.515 -28.645 1.00 94.00 170 ARG A O 1
ATOM 1382 N N . LEU A 1 171 ? 13.858 6.965 -27.291 1.00 94.56 171 LEU A N 1
ATOM 1383 C CA . LEU A 1 171 ? 14.215 5.573 -27.054 1.00 94.56 171 LEU A CA 1
ATOM 1384 C C . LEU A 1 171 ? 13.405 4.662 -27.986 1.00 94.56 171 LEU A C 1
ATOM 1386 O O . LEU A 1 171 ? 12.184 4.527 -27.874 1.00 94.56 171 LEU A O 1
ATOM 1390 N N . HIS A 1 172 ? 14.095 4.056 -28.947 1.00 94.38 172 HIS A N 1
ATOM 1391 C CA . HIS A 1 172 ? 13.526 3.104 -29.889 1.00 94.38 172 HIS A CA 1
ATOM 1392 C C . HIS A 1 172 ? 13.897 1.691 -29.468 1.00 94.38 172 HIS A C 1
ATOM 1394 O O . HIS A 1 172 ? 15.067 1.318 -29.497 1.00 94.38 172 HIS A O 1
ATOM 1400 N N . ILE A 1 173 ? 12.890 0.908 -29.095 1.00 95.88 173 ILE A N 1
ATOM 1401 C CA . ILE A 1 173 ? 13.072 -0.454 -28.609 1.00 95.88 173 ILE A CA 1
ATOM 1402 C C . ILE A 1 173 ? 12.389 -1.402 -29.585 1.00 95.88 173 ILE A C 1
ATOM 1404 O O . ILE A 1 173 ? 11.233 -1.193 -29.963 1.00 95.88 173 ILE A O 1
ATOM 1408 N N . THR A 1 174 ? 13.098 -2.449 -29.995 1.00 95.50 174 THR A N 1
ATOM 1409 C CA . THR A 1 174 ? 12.547 -3.485 -30.872 1.00 95.50 174 THR A CA 1
ATOM 1410 C C . THR A 1 174 ? 12.823 -4.887 -30.357 1.00 95.50 174 THR A C 1
ATOM 1412 O O . THR A 1 174 ? 13.838 -5.109 -29.706 1.00 95.50 174 THR A O 1
ATOM 1415 N N . PHE A 1 175 ? 11.937 -5.835 -30.652 1.00 93.94 175 PHE A N 1
ATOM 1416 C CA . PHE A 1 175 ? 12.117 -7.250 -30.311 1.00 93.94 175 PHE A CA 1
ATOM 1417 C C . PHE A 1 175 ? 11.776 -8.162 -31.507 1.00 93.94 175 PHE A C 1
ATOM 1419 O O . PHE A 1 175 ? 11.036 -7.746 -32.411 1.00 93.94 175 PHE A O 1
ATOM 1426 N N . PRO A 1 176 ? 12.308 -9.398 -31.575 1.00 93.31 176 PRO A N 1
ATOM 1427 C CA . PRO A 1 176 ? 12.026 -10.319 -32.669 1.00 93.31 176 PRO A CA 1
ATOM 1428 C C . PRO A 1 176 ? 10.534 -10.619 -32.795 1.00 93.31 176 PRO A C 1
ATOM 1430 O O . PRO A 1 176 ? 9.875 -11.000 -31.841 1.00 93.31 176 PRO A O 1
ATOM 1433 N N . SER A 1 177 ? 9.995 -10.548 -34.007 1.00 88.75 177 SER A N 1
ATOM 1434 C CA . SER A 1 177 ? 8.541 -10.695 -34.221 1.00 88.75 177 SER A CA 1
ATOM 1435 C C . SER A 1 177 ? 7.971 -12.065 -33.870 1.00 88.75 177 SER A C 1
ATOM 1437 O O . SER A 1 177 ? 6.779 -12.191 -33.616 1.00 88.75 177 SER A O 1
ATOM 1439 N N . ARG A 1 178 ? 8.827 -13.090 -33.823 1.00 86.88 178 ARG A N 1
ATOM 1440 C CA . ARG A 1 178 ? 8.478 -14.417 -33.302 1.00 86.88 178 ARG A CA 1
ATOM 1441 C C . ARG A 1 178 ? 8.144 -14.406 -31.804 1.00 86.88 178 ARG A C 1
ATOM 1443 O O . ARG A 1 178 ? 7.381 -15.255 -31.374 1.00 86.88 178 ARG A O 1
ATOM 1450 N N . ASP A 1 179 ? 8.655 -13.425 -31.062 1.00 88.69 179 ASP A N 1
ATOM 1451 C CA . ASP A 1 179 ? 8.452 -13.261 -29.621 1.00 88.69 179 ASP A CA 1
ATOM 1452 C C . ASP A 1 179 ? 7.279 -12.294 -29.339 1.00 88.69 179 ASP A C 1
ATOM 1454 O O . ASP A 1 179 ? 7.026 -11.926 -28.198 1.00 88.69 179 ASP A O 1
ATOM 1458 N N . ALA A 1 180 ? 6.529 -11.865 -30.367 1.00 85.75 180 ALA A N 1
ATOM 1459 C CA . ALA A 1 180 ? 5.404 -10.936 -30.217 1.00 85.75 180 ALA A CA 1
ATOM 1460 C C . ALA A 1 180 ? 4.278 -11.469 -29.332 1.00 85.75 180 ALA A C 1
ATOM 1462 O O . ALA A 1 180 ? 3.652 -10.690 -28.613 1.00 85.75 180 ALA A O 1
ATOM 1463 N N . SER A 1 181 ? 4.023 -12.778 -29.376 1.00 79.69 181 SER A N 1
ATOM 1464 C CA . SER A 1 181 ? 3.081 -13.422 -28.463 1.00 79.69 181 SER A CA 1
ATOM 1465 C C . SER A 1 181 ? 3.586 -13.376 -27.027 1.00 79.69 181 SER A C 1
ATOM 1467 O O . SER A 1 181 ? 2.817 -13.040 -26.136 1.00 79.69 181 SER A O 1
ATOM 1469 N N . ASP A 1 182 ? 4.870 -13.661 -26.813 1.00 80.69 182 ASP A N 1
ATOM 1470 C CA . ASP A 1 182 ? 5.472 -13.680 -25.479 1.00 80.69 182 ASP A CA 1
ATOM 1471 C C . ASP A 1 182 ? 5.537 -12.266 -24.891 1.00 80.69 182 ASP A C 1
ATOM 1473 O O . ASP A 1 182 ? 5.228 -12.069 -23.720 1.00 80.69 182 ASP A O 1
ATOM 1477 N N . PHE A 1 183 ? 5.841 -11.259 -25.717 1.00 84.62 183 PHE A N 1
ATOM 1478 C CA . PHE A 1 183 ? 5.845 -9.856 -25.308 1.00 84.62 183 PHE A CA 1
ATOM 1479 C C . PHE A 1 183 ? 4.450 -9.380 -24.887 1.00 84.62 183 PHE A C 1
ATOM 1481 O O . PHE A 1 183 ? 4.308 -8.725 -23.861 1.00 84.62 183 PHE A O 1
ATOM 1488 N N . GLN A 1 184 ? 3.406 -9.727 -25.649 1.00 79.44 184 GLN A N 1
ATOM 1489 C CA . GLN A 1 184 ? 2.022 -9.368 -25.305 1.00 79.44 184 GLN A CA 1
ATOM 1490 C C . GLN A 1 184 ? 1.483 -10.085 -24.063 1.00 79.44 184 GLN A C 1
ATOM 1492 O O . GLN A 1 184 ? 0.427 -9.705 -23.571 1.00 79.44 184 GLN A O 1
ATOM 1497 N N . GLN A 1 185 ? 2.175 -11.118 -23.581 1.00 71.50 185 GLN A N 1
ATOM 1498 C CA . GLN A 1 185 ? 1.830 -11.829 -22.351 1.00 71.50 185 GLN A CA 1
ATOM 1499 C C . GLN A 1 185 ? 2.505 -11.239 -21.106 1.00 71.50 185 GLN A C 1
ATOM 1501 O O . GLN A 1 185 ? 2.200 -11.684 -19.998 1.00 71.50 185 GLN A O 1
ATOM 1506 N N . LEU A 1 186 ? 3.433 -10.291 -21.273 1.00 72.81 186 LEU A N 1
ATOM 1507 C CA . LEU A 1 186 ? 4.018 -9.551 -20.159 1.00 72.81 186 LEU A CA 1
ATOM 1508 C C . LEU A 1 186 ? 2.985 -8.583 -19.582 1.00 72.81 186 LEU A C 1
ATOM 1510 O O . LEU A 1 186 ? 2.265 -7.932 -20.342 1.00 72.81 186 LEU A O 1
ATOM 1514 N N . SER A 1 187 ? 2.954 -8.450 -18.255 1.00 68.19 187 SER A N 1
ATOM 1515 C CA . SER A 1 187 ? 2.138 -7.423 -17.613 1.00 68.19 187 SER A CA 1
ATOM 1516 C C . SER A 1 187 ? 2.557 -6.035 -18.036 1.00 68.19 187 SER A C 1
ATOM 1518 O O . SER A 1 187 ? 3.732 -5.738 -18.303 1.00 68.19 187 SER A O 1
ATOM 1520 N N . ARG A 1 188 ? 1.562 -5.152 -18.006 1.00 73.31 188 ARG A N 1
ATOM 1521 C CA . ARG A 1 188 ? 1.774 -3.727 -18.177 1.00 73.31 188 ARG A CA 1
ATOM 1522 C C . ARG A 1 188 ? 2.825 -3.227 -17.189 1.00 73.31 188 ARG A C 1
ATOM 1524 O O . ARG A 1 188 ? 3.781 -2.582 -17.611 1.00 73.31 188 ARG A O 1
ATOM 1531 N N . SER A 1 189 ? 2.693 -3.577 -15.910 1.00 61.06 189 SER A N 1
ATOM 1532 C CA . SER A 1 189 ? 3.609 -3.118 -14.865 1.00 61.06 189 SER A CA 1
ATOM 1533 C C . SER A 1 189 ? 5.045 -3.605 -15.051 1.00 61.06 189 SER A C 1
ATOM 1535 O O . SER A 1 189 ? 5.960 -2.807 -14.876 1.00 61.06 189 SER A O 1
ATOM 1537 N N . VAL A 1 190 ? 5.276 -4.850 -15.488 1.00 75.12 190 VAL A N 1
ATOM 1538 C CA . VAL A 1 190 ? 6.637 -5.327 -15.808 1.00 75.12 190 VAL A CA 1
ATOM 1539 C C . VAL A 1 190 ? 7.283 -4.476 -16.902 1.00 75.12 190 VAL A C 1
ATOM 1541 O O . VAL A 1 190 ? 8.461 -4.132 -16.801 1.00 75.12 190 VAL A O 1
ATOM 1544 N N . ILE A 1 191 ? 6.524 -4.120 -17.942 1.00 82.50 191 ILE A N 1
ATOM 1545 C CA . ILE A 1 191 ? 7.032 -3.282 -19.033 1.00 82.50 191 ILE A CA 1
ATOM 1546 C C . ILE A 1 191 ? 7.266 -1.842 -18.556 1.00 82.50 191 ILE A C 1
ATOM 1548 O O . ILE A 1 191 ? 8.295 -1.257 -18.892 1.00 82.50 191 ILE A O 1
ATOM 1552 N N . GLU A 1 192 ? 6.340 -1.273 -17.778 1.00 78.19 192 GLU A N 1
ATOM 1553 C CA . GLU A 1 192 ? 6.469 0.078 -17.218 1.00 78.19 192 GLU A CA 1
ATOM 1554 C C . GLU A 1 192 ? 7.701 0.185 -16.313 1.00 78.19 192 GLU A C 1
ATOM 1556 O O . GLU A 1 192 ? 8.535 1.052 -16.556 1.00 78.19 192 GLU A O 1
ATOM 1561 N N . THR A 1 193 ? 7.889 -0.731 -15.356 1.00 71.75 193 THR A N 1
ATOM 1562 C CA . THR A 1 193 ? 9.062 -0.741 -14.462 1.00 71.75 193 THR A CA 1
ATOM 1563 C C . THR A 1 193 ? 10.366 -0.847 -15.243 1.00 71.75 193 THR A C 1
ATOM 1565 O O . THR A 1 193 ? 11.278 -0.057 -15.029 1.00 71.75 193 THR A O 1
ATOM 1568 N N . TRP A 1 194 ? 10.443 -1.756 -16.214 1.00 85.62 194 TRP A N 1
ATOM 1569 C CA . TRP A 1 194 ? 11.638 -1.902 -17.046 1.00 85.62 194 TRP A CA 1
ATOM 1570 C C . TRP A 1 194 ? 11.968 -0.623 -17.844 1.00 85.62 194 TRP A C 1
ATOM 1572 O O . TRP A 1 194 ? 13.137 -0.261 -17.998 1.00 85.62 194 TRP A O 1
ATOM 1582 N N . LEU A 1 195 ? 10.949 0.100 -18.326 1.00 89.00 195 LEU A N 1
ATOM 1583 C CA . LEU A 1 195 ? 11.113 1.401 -18.988 1.00 89.00 195 LEU A CA 1
ATOM 1584 C C . LEU A 1 195 ? 11.506 2.519 -18.005 1.00 89.00 195 LEU A C 1
ATOM 1586 O O . LEU A 1 195 ? 12.321 3.377 -18.354 1.00 89.00 195 LEU A O 1
ATOM 1590 N N . GLU A 1 196 ? 10.949 2.516 -16.793 1.00 81.69 196 GLU A N 1
ATOM 1591 C CA . GLU A 1 196 ? 11.295 3.457 -15.724 1.00 81.69 196 GLU A CA 1
ATOM 1592 C C . GLU A 1 196 ? 12.734 3.259 -15.231 1.00 81.69 196 GLU A C 1
ATOM 1594 O O . GLU A 1 196 ? 13.454 4.240 -15.055 1.00 81.69 196 GLU A O 1
ATOM 1599 N N . ASP A 1 197 ? 13.209 2.022 -15.101 1.00 80.12 197 ASP A N 1
ATOM 1600 C CA . ASP A 1 197 ? 14.594 1.738 -14.714 1.00 80.12 197 ASP A CA 1
ATOM 1601 C C . ASP A 1 197 ? 15.588 2.281 -15.749 1.00 80.12 197 ASP A C 1
ATOM 1603 O O . ASP A 1 197 ? 16.587 2.915 -15.397 1.00 80.12 197 ASP A O 1
ATOM 1607 N N . MET A 1 198 ? 15.290 2.121 -17.044 1.00 89.56 198 MET A N 1
ATOM 1608 C CA . MET A 1 198 ? 16.085 2.739 -18.111 1.00 89.56 198 MET A CA 1
ATOM 1609 C C . MET A 1 198 ? 16.047 4.269 -18.048 1.00 89.56 198 MET A C 1
ATOM 1611 O O . MET A 1 198 ? 17.067 4.924 -18.270 1.00 89.56 198 MET A O 1
ATOM 1615 N N . PHE A 1 199 ? 14.888 4.852 -17.740 1.00 90.00 199 PHE A N 1
ATOM 1616 C CA . PHE A 1 199 ? 14.735 6.297 -17.583 1.00 90.00 199 PHE A CA 1
ATOM 1617 C C . PHE A 1 199 ? 15.581 6.854 -16.443 1.00 90.00 199 PHE A C 1
ATOM 1619 O O . PHE A 1 199 ? 16.282 7.852 -16.635 1.00 90.00 199 PHE A O 1
ATOM 1626 N N . TYR A 1 200 ? 15.552 6.201 -15.283 1.00 84.00 200 TYR A N 1
ATOM 1627 C CA . TYR A 1 200 ? 16.373 6.588 -14.143 1.00 84.00 200 TYR A CA 1
ATOM 1628 C C . TYR A 1 200 ? 17.858 6.381 -14.434 1.00 84.00 200 TYR A C 1
ATOM 1630 O O . TYR A 1 200 ? 18.643 7.291 -14.188 1.00 84.00 200 TYR A O 1
ATOM 1638 N N . ALA A 1 201 ? 18.248 5.278 -15.080 1.00 84.94 201 ALA A N 1
ATOM 1639 C CA . ALA A 1 201 ? 19.635 5.063 -15.491 1.00 84.94 201 ALA A CA 1
ATOM 1640 C C . ALA A 1 201 ? 20.153 6.178 -16.416 1.00 84.94 201 ALA A C 1
ATOM 1642 O O . ALA A 1 201 ? 21.275 6.653 -16.250 1.00 84.94 201 ALA A O 1
ATOM 1643 N N . ILE A 1 202 ? 19.340 6.637 -17.374 1.00 89.81 202 ILE A N 1
ATOM 1644 C CA . ILE A 1 202 ? 19.704 7.761 -18.249 1.00 89.81 202 ILE A CA 1
ATOM 1645 C C . ILE A 1 202 ? 19.859 9.051 -17.438 1.00 89.81 202 ILE A C 1
ATOM 1647 O O . ILE A 1 202 ? 20.842 9.770 -17.634 1.00 89.81 202 ILE A O 1
ATOM 1651 N N . ARG A 1 203 ? 18.930 9.333 -16.517 1.00 88.00 203 ARG A N 1
ATOM 1652 C CA . ARG A 1 203 ? 18.993 10.536 -15.679 1.00 88.00 203 ARG A CA 1
ATOM 1653 C C . ARG A 1 203 ? 20.196 10.559 -14.750 1.00 88.00 203 ARG A C 1
ATOM 1655 O O . ARG A 1 203 ? 20.904 11.557 -14.669 1.00 88.00 203 ARG A O 1
ATOM 1662 N N . ASP A 1 204 ? 20.474 9.438 -14.109 1.00 83.75 204 ASP A N 1
ATOM 1663 C CA . ASP A 1 204 ? 21.497 9.370 -13.074 1.00 83.75 204 ASP A CA 1
ATOM 1664 C C . ASP A 1 204 ? 22.910 9.242 -13.661 1.00 83.75 204 ASP A C 1
ATOM 1666 O O . ASP A 1 204 ? 23.877 9.765 -13.099 1.00 83.75 204 ASP A O 1
ATOM 1670 N N . LEU A 1 205 ? 23.057 8.556 -14.801 1.00 84.88 205 LEU A N 1
ATOM 1671 C CA . LEU A 1 205 ? 24.370 8.238 -15.371 1.00 84.88 205 LEU A CA 1
ATOM 1672 C C . LEU A 1 205 ? 24.783 9.152 -16.526 1.00 84.88 205 LEU A C 1
ATOM 1674 O O . LEU A 1 205 ? 25.987 9.248 -16.791 1.00 84.88 205 LEU A O 1
ATOM 1678 N N . TYR A 1 206 ? 23.833 9.806 -17.203 1.00 89.00 206 TYR A N 1
ATOM 1679 C CA . TYR A 1 206 ? 24.096 10.576 -18.421 1.00 89.00 206 TYR A CA 1
ATOM 1680 C C . TYR A 1 206 ? 23.607 12.032 -18.353 1.00 89.00 206 TYR A C 1
ATOM 1682 O O . TYR A 1 206 ? 24.445 12.932 -18.462 1.00 89.00 206 TYR A O 1
ATOM 1690 N N . ASP A 1 207 ? 22.306 12.272 -18.158 1.00 89.38 207 ASP A N 1
ATOM 1691 C CA . ASP A 1 207 ? 21.679 13.607 -18.205 1.00 89.38 207 ASP A CA 1
ATOM 1692 C C . ASP A 1 207 ? 20.512 13.721 -17.210 1.00 89.38 207 ASP A C 1
ATOM 1694 O O . ASP A 1 207 ? 19.415 13.227 -17.467 1.00 89.38 207 ASP A O 1
ATOM 1698 N N . ASP A 1 208 ? 20.736 14.424 -16.102 1.00 86.50 208 ASP A N 1
ATOM 1699 C CA . ASP A 1 208 ? 19.813 14.581 -14.971 1.00 86.50 208 ASP A CA 1
ATOM 1700 C C . ASP A 1 208 ? 18.503 15.298 -15.324 1.00 86.50 208 ASP A C 1
ATOM 1702 O O . ASP A 1 208 ? 17.479 15.093 -14.665 1.00 86.50 208 ASP A O 1
ATOM 1706 N N . GLU A 1 209 ? 18.490 16.077 -16.405 1.00 87.56 209 GLU A N 1
ATOM 1707 C CA . GLU A 1 209 ? 17.304 16.767 -16.907 1.00 87.56 209 GLU A CA 1
ATOM 1708 C C . GLU A 1 209 ? 16.636 16.039 -18.084 1.00 87.56 209 GLU A C 1
ATOM 1710 O O . GLU A 1 209 ? 15.721 16.586 -18.718 1.00 87.56 209 GLU A O 1
ATOM 1715 N N . ALA A 1 210 ? 17.053 14.803 -18.380 1.00 89.56 210 ALA A N 1
ATOM 1716 C CA . ALA A 1 210 ? 16.548 14.047 -19.514 1.00 89.56 210 ALA A CA 1
ATOM 1717 C C . ALA A 1 210 ? 15.015 13.948 -19.506 1.00 89.56 210 ALA A C 1
ATOM 1719 O O . ALA A 1 210 ? 14.366 13.523 -18.540 1.00 89.56 210 ALA A O 1
ATOM 1720 N N . ARG A 1 211 ? 14.430 14.315 -20.645 1.00 90.88 211 ARG A N 1
ATOM 1721 C CA . ARG A 1 211 ? 13.045 14.053 -21.026 1.00 90.88 211 ARG A CA 1
ATOM 1722 C C . ARG A 1 211 ? 13.055 13.014 -22.128 1.00 90.88 211 ARG A C 1
ATOM 1724 O O . ARG A 1 211 ? 13.719 13.200 -23.144 1.00 90.88 211 ARG A O 1
ATOM 1731 N N . MET A 1 212 ? 12.314 11.940 -21.938 1.00 90.31 212 MET A N 1
ATOM 1732 C CA . MET A 1 212 ? 12.246 10.833 -22.876 1.00 90.31 212 MET A CA 1
ATOM 1733 C C . MET A 1 212 ? 10.888 10.734 -23.543 1.00 90.31 212 MET A C 1
ATOM 1735 O O . MET A 1 212 ? 9.858 10.921 -22.902 1.00 90.31 212 MET A O 1
ATOM 1739 N N . GLU A 1 213 ? 10.918 10.373 -24.814 1.00 93.44 213 GLU A N 1
ATOM 1740 C CA . GLU A 1 213 ? 9.804 9.795 -25.553 1.00 93.44 213 GLU A CA 1
ATOM 1741 C C . GLU A 1 213 ? 10.271 8.490 -26.200 1.00 93.44 213 GLU A C 1
ATOM 1743 O O . GLU A 1 213 ? 11.464 8.290 -26.432 1.00 93.44 213 GLU A O 1
ATOM 1748 N N . GLY A 1 214 ? 9.370 7.569 -26.508 1.00 93.62 214 GLY A N 1
ATOM 1749 C CA . GLY A 1 214 ? 9.802 6.313 -27.096 1.00 93.62 214 GLY A CA 1
ATOM 1750 C C . GLY A 1 214 ? 8.686 5.365 -27.463 1.00 93.62 214 GLY A C 1
ATOM 1751 O O . GLY A 1 214 ? 7.498 5.651 -27.308 1.00 93.62 214 GLY A O 1
ATOM 1752 N N . SER A 1 215 ? 9.093 4.229 -28.023 1.00 93.56 215 SER A N 1
ATOM 1753 C CA . SER A 1 215 ? 8.156 3.168 -28.370 1.00 93.56 215 SER A CA 1
ATOM 1754 C C . SER A 1 215 ? 8.812 1.796 -28.424 1.00 93.56 215 SER A C 1
ATOM 1756 O O . SER A 1 215 ? 9.951 1.691 -28.887 1.00 93.56 215 SER A O 1
ATOM 1758 N N . ILE A 1 216 ? 8.043 0.763 -28.077 1.00 93.75 216 ILE A N 1
ATOM 1759 C CA . ILE A 1 216 ? 8.398 -0.649 -28.248 1.00 93.75 216 ILE A CA 1
ATOM 1760 C C . ILE A 1 216 ? 7.653 -1.228 -29.459 1.00 93.75 216 ILE A C 1
ATOM 1762 O O . ILE A 1 216 ? 6.428 -1.084 -29.569 1.00 93.75 216 ILE A O 1
ATOM 1766 N N . ARG A 1 217 ? 8.384 -1.872 -30.379 1.00 91.50 217 ARG A N 1
ATOM 1767 C CA . ARG A 1 217 ? 7.846 -2.472 -31.617 1.00 91.50 217 ARG A CA 1
ATOM 1768 C C . ARG A 1 217 ? 8.420 -3.861 -31.875 1.00 91.50 217 ARG A C 1
ATOM 1770 O O . ARG A 1 217 ? 9.508 -4.178 -31.411 1.00 91.50 217 ARG A O 1
ATOM 1777 N N . ASP A 1 218 ? 7.731 -4.660 -32.678 1.00 90.12 218 ASP A N 1
ATOM 1778 C CA . ASP A 1 218 ? 8.350 -5.858 -33.245 1.00 90.12 218 ASP A CA 1
ATOM 1779 C C . ASP A 1 218 ? 9.184 -5.521 -34.495 1.00 90.12 218 ASP A C 1
ATOM 1781 O O . ASP A 1 218 ? 9.024 -4.468 -35.117 1.00 90.12 218 ASP A O 1
ATOM 1785 N N . THR A 1 219 ? 10.106 -6.409 -34.861 1.00 87.12 219 THR A N 1
ATOM 1786 C CA . THR A 1 219 ? 10.986 -6.223 -36.028 1.00 87.12 219 THR A CA 1
ATOM 1787 C C . THR A 1 219 ? 10.296 -6.363 -37.391 1.00 87.12 219 THR A C 1
ATOM 1789 O O . THR A 1 219 ? 10.886 -5.993 -38.405 1.00 87.12 219 THR A O 1
ATOM 1792 N N . SER A 1 220 ? 9.080 -6.908 -37.456 1.00 76.19 220 SER A N 1
ATOM 1793 C CA . SER A 1 220 ? 8.379 -7.253 -38.701 1.00 76.19 220 SER A CA 1
ATOM 1794 C C . SER A 1 220 ? 7.552 -6.102 -39.241 1.00 76.19 220 SER A C 1
ATOM 1796 O O . SER A 1 220 ? 7.246 -6.076 -40.433 1.00 76.19 220 SER A O 1
ATOM 1798 N N . SER A 1 221 ? 7.193 -5.141 -38.390 1.00 64.88 221 SER A N 1
ATOM 1799 C CA . SER A 1 221 ? 6.367 -4.017 -38.790 1.00 64.88 221 SER A CA 1
ATOM 1800 C C . SER A 1 221 ? 6.773 -2.729 -38.088 1.00 64.88 221 SER A C 1
ATOM 1802 O O . SER A 1 221 ? 6.588 -2.548 -36.887 1.00 64.88 221 SER A O 1
ATOM 1804 N N . SER A 1 222 ? 7.221 -1.753 -38.881 1.00 64.19 222 SER A N 1
ATOM 1805 C CA . SER A 1 222 ? 7.476 -0.394 -38.399 1.00 64.19 222 SER A CA 1
ATOM 1806 C C . SER A 1 222 ? 6.205 0.323 -37.928 1.00 64.19 222 SER A C 1
ATOM 1808 O O . SER A 1 222 ? 6.316 1.320 -37.212 1.00 64.19 222 SER A O 1
ATOM 1810 N N . SER A 1 223 ? 5.012 -0.169 -38.290 1.00 65.88 223 SER A N 1
ATOM 1811 C CA . SER A 1 223 ? 3.720 0.406 -37.900 1.00 65.88 223 SER A CA 1
ATOM 1812 C C . SER A 1 223 ? 3.095 -0.247 -36.663 1.00 65.88 223 SER A C 1
ATOM 1814 O O . SER A 1 223 ? 2.138 0.304 -36.116 1.00 65.88 223 SER A O 1
ATOM 1816 N N . ARG A 1 224 ? 3.594 -1.405 -36.208 1.00 79.06 224 ARG A N 1
ATOM 1817 C CA . ARG A 1 224 ? 3.032 -2.126 -35.058 1.00 79.06 224 ARG A CA 1
ATOM 1818 C C . ARG A 1 224 ? 3.734 -1.710 -33.767 1.00 79.06 224 ARG A C 1
ATOM 1820 O O . ARG A 1 224 ? 4.666 -2.351 -33.293 1.00 79.06 224 ARG A O 1
ATOM 1827 N N . THR A 1 225 ? 3.278 -0.591 -33.213 1.00 84.75 225 THR A N 1
ATOM 1828 C CA . THR A 1 225 ? 3.711 -0.111 -31.895 1.00 84.75 225 THR A CA 1
ATOM 1829 C C . THR A 1 225 ? 2.900 -0.781 -30.801 1.00 84.75 225 THR A C 1
ATOM 1831 O O . THR A 1 225 ? 1.679 -0.654 -30.814 1.00 84.75 225 THR A O 1
ATOM 1834 N N . TYR A 1 226 ? 3.567 -1.463 -29.871 1.00 85.50 226 TYR A N 1
ATOM 1835 C CA . TYR A 1 226 ? 2.937 -2.142 -28.732 1.00 85.50 226 TYR A CA 1
ATOM 1836 C C . TYR A 1 226 ? 2.834 -1.209 -27.530 1.00 85.50 226 TYR A C 1
ATOM 1838 O O . TYR A 1 226 ? 1.818 -1.198 -26.846 1.00 85.50 226 TYR A O 1
ATOM 1846 N N . VAL A 1 227 ? 3.864 -0.392 -27.311 1.00 89.88 227 VAL A N 1
ATOM 1847 C CA . VAL A 1 227 ? 3.916 0.589 -26.222 1.00 89.88 227 VAL A CA 1
ATOM 1848 C C . VAL A 1 227 ? 4.476 1.887 -26.770 1.00 89.88 227 VAL A C 1
ATOM 1850 O O . VAL A 1 227 ? 5.472 1.863 -27.496 1.00 89.88 227 VAL A O 1
ATOM 1853 N N . SER A 1 228 ? 3.848 3.007 -26.438 1.00 87.44 228 SER A N 1
ATOM 1854 C CA . SER A 1 228 ? 4.400 4.354 -26.603 1.00 87.44 228 SER A CA 1
ATOM 1855 C C . SER A 1 228 ? 4.523 4.990 -25.227 1.00 87.44 228 SER A C 1
ATOM 1857 O O . SER A 1 228 ? 3.699 4.714 -24.361 1.00 87.44 228 SER A O 1
ATOM 1859 N N . PHE A 1 229 ? 5.537 5.816 -25.012 1.00 89.06 229 PHE A N 1
ATOM 1860 C CA . PHE A 1 229 ? 5.713 6.495 -23.734 1.00 89.06 229 PHE A CA 1
ATOM 1861 C C . PHE A 1 229 ? 6.362 7.858 -23.903 1.00 89.06 229 PHE A C 1
ATOM 1863 O O . PHE A 1 229 ? 7.107 8.087 -24.860 1.00 89.06 229 PHE A O 1
ATOM 1870 N N . ASP A 1 230 ? 6.095 8.746 -22.955 1.00 87.50 230 ASP A N 1
ATOM 1871 C CA . ASP A 1 230 ? 6.675 10.080 -22.889 1.00 87.50 230 ASP A CA 1
ATOM 1872 C C . ASP A 1 230 ? 6.818 10.570 -21.445 1.00 87.50 230 ASP A C 1
ATOM 1874 O O . ASP A 1 230 ? 6.223 10.035 -20.513 1.00 87.50 230 ASP A O 1
ATOM 1878 N N . THR A 1 231 ? 7.660 11.577 -21.237 1.00 83.38 231 THR A N 1
ATOM 1879 C CA . THR A 1 231 ? 7.881 12.157 -19.911 1.00 83.38 231 THR A CA 1
ATOM 1880 C C . THR A 1 231 ? 6.778 13.146 -19.560 1.00 83.38 231 THR A C 1
ATOM 1882 O O . THR A 1 231 ? 6.715 14.241 -20.124 1.00 83.38 231 THR A O 1
ATOM 1885 N N . SER A 1 232 ? 6.002 12.808 -18.533 1.00 69.75 232 SER A N 1
ATOM 1886 C CA . SER A 1 232 ? 5.007 13.681 -17.916 1.00 69.75 232 SER A CA 1
ATOM 1887 C C . SER A 1 232 ? 5.468 14.074 -16.509 1.00 69.75 232 SER A C 1
ATOM 1889 O O . SER A 1 232 ? 5.461 13.280 -15.564 1.00 69.75 232 SER A O 1
ATOM 1891 N N . GLY A 1 233 ? 5.949 15.312 -16.366 1.00 70.19 233 GLY A N 1
ATOM 1892 C CA . GLY A 1 233 ? 6.574 15.788 -15.129 1.00 70.19 233 GLY A CA 1
ATOM 1893 C C . GLY A 1 233 ? 7.878 15.042 -14.818 1.00 70.19 233 GLY A C 1
ATOM 1894 O O . GLY A 1 233 ? 8.815 15.064 -15.617 1.00 70.19 233 GLY A O 1
ATOM 1895 N N . ASN A 1 234 ? 7.936 14.385 -13.655 1.00 67.12 234 ASN A N 1
ATOM 1896 C CA . ASN A 1 234 ? 9.098 13.597 -13.224 1.00 67.12 234 ASN A CA 1
ATOM 1897 C C . ASN A 1 234 ? 8.977 12.095 -13.527 1.00 67.12 234 ASN A C 1
ATOM 1899 O O . ASN A 1 234 ? 9.899 11.361 -13.183 1.00 67.12 234 ASN A O 1
ATOM 1903 N N . LYS A 1 235 ? 7.890 11.650 -14.167 1.00 69.06 235 LYS A N 1
ATOM 1904 C CA . LYS A 1 235 ? 7.594 10.238 -14.448 1.00 69.06 235 LYS A CA 1
ATOM 1905 C C . LYS A 1 235 ? 7.398 9.994 -15.945 1.00 69.06 235 LYS A C 1
ATOM 1907 O O . LYS A 1 235 ? 7.288 10.945 -16.725 1.00 69.06 235 LYS A O 1
ATOM 1912 N N . LEU A 1 236 ? 7.331 8.725 -16.331 1.00 73.00 236 LEU A N 1
ATOM 1913 C CA . LEU A 1 236 ? 6.864 8.323 -17.651 1.00 73.00 236 LEU A CA 1
ATOM 1914 C C . LEU A 1 236 ? 5.339 8.147 -17.650 1.00 73.00 236 LEU A C 1
ATOM 1916 O O . LEU A 1 236 ? 4.741 7.724 -16.665 1.00 73.00 236 LEU A O 1
ATOM 1920 N N . SER A 1 237 ? 4.715 8.505 -18.764 1.00 71.62 237 SER A N 1
ATOM 1921 C CA . SER A 1 237 ? 3.341 8.163 -19.114 1.00 71.62 237 SER A CA 1
ATOM 1922 C C . SER A 1 237 ? 3.372 7.139 -20.243 1.00 71.62 237 SER A C 1
ATOM 1924 O O . SER A 1 237 ? 4.255 7.207 -21.098 1.00 71.62 237 SER A O 1
ATOM 1926 N N . PHE A 1 238 ? 2.429 6.196 -20.249 1.00 74.56 238 PHE A N 1
ATOM 1927 C CA . PHE A 1 238 ? 2.438 5.048 -21.155 1.00 74.56 238 PHE A CA 1
ATOM 1928 C C . PHE A 1 238 ? 1.096 4.871 -21.880 1.00 74.56 238 PHE A C 1
ATOM 1930 O O . PHE A 1 238 ? 0.031 4.928 -21.263 1.00 74.56 238 PHE A O 1
ATOM 1937 N N . ASP A 1 239 ? 1.166 4.581 -23.180 1.00 73.38 239 ASP A N 1
ATOM 1938 C CA . ASP A 1 239 ? 0.055 4.191 -24.054 1.00 73.38 239 ASP A CA 1
ATOM 1939 C C . ASP A 1 239 ? 0.323 2.791 -24.633 1.00 73.38 239 ASP A C 1
ATOM 1941 O O . ASP A 1 239 ? 1.261 2.592 -25.414 1.00 73.38 239 ASP A O 1
ATOM 1945 N N . PHE A 1 240 ? -0.504 1.816 -24.248 1.00 74.31 240 PHE A N 1
ATOM 1946 C CA . PHE A 1 240 ? -0.402 0.419 -24.674 1.00 74.31 240 PHE A CA 1
ATOM 1947 C C . PHE A 1 240 ? -1.397 0.114 -25.797 1.00 74.31 240 PHE A C 1
ATOM 1949 O O . PHE A 1 240 ? -2.584 0.424 -25.708 1.00 74.31 240 PHE A O 1
ATOM 1956 N N . ARG A 1 241 ? -0.928 -0.566 -26.848 1.00 73.31 241 ARG A N 1
ATOM 1957 C CA . ARG A 1 241 ? -1.751 -1.015 -27.978 1.00 73.31 241 ARG A CA 1
ATOM 1958 C C . ARG A 1 241 ? -1.658 -2.525 -28.142 1.00 73.31 241 ARG A C 1
ATOM 1960 O O . ARG A 1 241 ? -0.616 -3.066 -28.513 1.00 73.31 241 ARG A O 1
ATOM 1967 N N . TYR A 1 242 ? -2.785 -3.193 -27.929 1.00 61.03 242 TYR A N 1
ATOM 1968 C CA . TYR A 1 242 ? -2.916 -4.638 -28.086 1.00 61.03 242 TYR A CA 1
ATOM 1969 C C . TYR A 1 242 ? -3.292 -4.995 -29.524 1.00 61.03 242 TYR A C 1
ATOM 1971 O O . TYR A 1 242 ? -4.265 -4.477 -30.070 1.00 61.03 242 TYR A O 1
ATOM 1979 N N . HIS A 1 243 ? -2.519 -5.892 -30.143 1.00 56.12 243 HIS A N 1
ATOM 1980 C CA . HIS A 1 243 ? -2.679 -6.226 -31.563 1.00 56.12 243 HIS A CA 1
ATOM 1981 C C . HIS A 1 243 ? -3.089 -7.681 -31.843 1.00 56.12 243 HIS A C 1
ATOM 1983 O O . HIS A 1 243 ? -3.170 -8.040 -33.017 1.00 56.12 243 HIS A O 1
ATOM 1989 N N . HIS A 1 244 ? -3.341 -8.515 -30.826 1.00 53.00 244 HIS A N 1
ATOM 1990 C CA . HIS A 1 244 ? -3.940 -9.849 -30.995 1.00 53.00 244 HIS A CA 1
ATOM 1991 C C . HIS A 1 244 ? -5.174 -10.029 -30.100 1.00 53.00 244 HIS A C 1
ATOM 1993 O O . HIS A 1 244 ? -5.225 -9.536 -28.976 1.00 53.00 244 HIS A O 1
ATOM 1999 N N . ARG A 1 245 ? -6.162 -10.756 -30.633 1.00 45.03 245 ARG A N 1
ATOM 2000 C CA . ARG A 1 245 ? -7.322 -11.312 -29.928 1.00 45.03 245 ARG A CA 1
ATOM 2001 C C . ARG A 1 245 ? -7.152 -12.829 -29.916 1.00 45.03 245 ARG A C 1
ATOM 2003 O O . ARG A 1 245 ? -7.746 -13.471 -30.764 1.00 45.03 245 ARG A O 1
ATOM 2010 N N . ASP A 1 246 ? -6.346 -13.401 -29.028 1.00 40.62 246 ASP A N 1
ATOM 2011 C CA . ASP A 1 246 ? -6.340 -14.859 -28.855 1.00 40.62 246 ASP A CA 1
ATOM 2012 C C . ASP A 1 246 ? -6.097 -15.263 -27.400 1.00 40.62 246 ASP A C 1
ATOM 2014 O O . ASP A 1 246 ? -5.351 -14.634 -26.655 1.00 40.62 246 ASP A O 1
ATOM 2018 N N . ASN A 1 247 ? -6.827 -16.304 -27.006 1.00 40.53 247 ASN A N 1
ATOM 2019 C CA . ASN A 1 247 ? -7.339 -16.562 -25.661 1.00 40.53 247 ASN A CA 1
ATOM 2020 C C . ASN A 1 247 ? -6.550 -17.648 -24.904 1.00 40.53 247 ASN A C 1
ATOM 2022 O O . ASN A 1 247 ? -7.130 -18.398 -24.121 1.00 40.53 247 ASN A O 1
ATOM 2026 N N . TYR A 1 248 ? -5.250 -17.797 -25.162 1.00 40.19 248 TYR A N 1
ATOM 2027 C CA . TYR A 1 248 ? -4.488 -18.938 -24.648 1.00 40.19 248 TYR A CA 1
ATOM 2028 C C . TYR A 1 248 ? -3.255 -18.509 -23.845 1.00 40.19 248 TYR A C 1
ATOM 2030 O O . TYR A 1 248 ? -2.458 -17.699 -24.304 1.00 40.19 248 TYR A O 1
ATOM 2038 N N . SER A 1 249 ? -3.155 -19.105 -22.647 1.00 43.34 249 SER A N 1
ATOM 2039 C CA . SER A 1 249 ? -2.138 -18.982 -21.585 1.00 43.34 249 SER A CA 1
ATOM 2040 C C . SER A 1 249 ? -2.162 -17.726 -20.704 1.00 43.34 249 SER A C 1
ATOM 2042 O O . SER A 1 249 ? -1.132 -17.089 -20.506 1.00 43.34 249 SER A O 1
ATOM 2044 N N . ARG A 1 250 ? -3.326 -17.416 -20.121 1.00 51.38 250 ARG A N 1
ATOM 2045 C CA . ARG A 1 250 ? -3.416 -16.653 -18.861 1.00 51.38 250 ARG A CA 1
ATOM 2046 C C . ARG A 1 250 ? -3.162 -17.606 -17.685 1.00 51.38 250 ARG A C 1
ATOM 2048 O O . ARG A 1 250 ? -3.389 -18.812 -17.838 1.00 51.38 250 ARG A O 1
ATOM 2055 N N . ILE A 1 251 ? -2.725 -17.108 -16.527 1.00 55.56 251 ILE A N 1
ATOM 2056 C CA . ILE A 1 251 ? -2.943 -17.842 -15.270 1.00 55.56 251 ILE A CA 1
ATOM 2057 C C . ILE A 1 251 ? -4.428 -18.213 -15.178 1.00 55.56 251 ILE A C 1
ATOM 2059 O O . ILE A 1 251 ? -5.280 -17.489 -15.697 1.00 55.56 251 ILE A O 1
ATOM 2063 N N . TYR A 1 252 ? -4.763 -19.341 -14.552 1.00 62.25 252 TYR A N 1
ATOM 2064 C CA . TYR A 1 252 ? -6.157 -19.794 -14.443 1.00 62.25 252 TYR A CA 1
ATOM 2065 C C . TYR A 1 252 ? -6.979 -18.950 -13.444 1.00 62.25 252 TYR A C 1
ATOM 2067 O O . TYR A 1 252 ? -7.943 -19.426 -12.865 1.00 62.25 252 TYR A O 1
ATOM 2075 N N . ILE A 1 253 ? -6.656 -17.667 -13.282 1.00 68.00 253 ILE A N 1
ATOM 2076 C CA . ILE A 1 253 ? -7.450 -16.755 -12.472 1.00 68.00 253 ILE A CA 1
ATOM 2077 C C . ILE A 1 253 ? -8.568 -16.215 -13.351 1.00 68.00 253 ILE A C 1
ATOM 2079 O O . ILE A 1 253 ? -8.355 -15.478 -14.315 1.00 68.00 253 ILE A O 1
ATOM 2083 N N . ASN A 1 254 ? -9.798 -16.597 -13.022 1.00 82.06 254 ASN A N 1
ATOM 2084 C CA . ASN A 1 254 ? -10.971 -16.015 -13.652 1.00 82.06 254 ASN A CA 1
ATOM 2085 C C . ASN A 1 254 ? -11.151 -14.576 -13.140 1.00 82.06 254 ASN A C 1
ATOM 2087 O O . ASN A 1 254 ? -11.691 -14.376 -12.053 1.00 82.06 254 ASN A O 1
ATOM 2091 N N . GLU A 1 255 ? -10.716 -13.600 -13.940 1.00 86.06 255 GLU A N 1
ATOM 2092 C CA . GLU A 1 255 ? -10.749 -12.150 -13.667 1.00 86.06 255 GLU A CA 1
ATOM 2093 C C . GLU A 1 255 ? -12.087 -11.708 -13.066 1.00 86.06 255 GLU A C 1
ATOM 2095 O O . GLU A 1 255 ? -12.144 -11.214 -11.945 1.00 86.06 255 GLU A O 1
ATOM 2100 N N . THR A 1 256 ? -13.196 -12.013 -13.748 1.00 87.81 256 THR A N 1
ATOM 2101 C CA . THR A 1 256 ? -14.549 -11.651 -13.299 1.00 87.81 256 THR A CA 1
ATOM 2102 C C . THR A 1 256 ? -14.921 -12.296 -11.963 1.00 87.81 256 THR A C 1
ATOM 2104 O O . THR A 1 256 ? -15.764 -11.788 -11.221 1.00 87.81 256 THR A O 1
ATOM 2107 N N . SER A 1 257 ? -14.357 -13.461 -11.654 1.00 88.62 257 SER A N 1
ATOM 2108 C CA . SER A 1 257 ? -14.619 -14.157 -10.398 1.00 88.62 257 SER A CA 1
ATOM 2109 C C . SER A 1 257 ? -13.781 -13.590 -9.260 1.00 88.62 257 SER A C 1
ATOM 2111 O O . SER A 1 257 ? -14.338 -13.445 -8.174 1.00 88.62 257 SER A O 1
ATOM 2113 N N . LEU A 1 258 ? -12.532 -13.184 -9.518 1.00 90.81 258 LEU A N 1
ATOM 2114 C CA . LEU A 1 258 ? -11.716 -12.442 -8.558 1.00 90.81 258 LEU A CA 1
ATOM 2115 C C . LEU A 1 258 ? -12.299 -11.046 -8.301 1.00 90.81 258 LEU A C 1
ATOM 2117 O O . LEU A 1 258 ? -12.510 -10.682 -7.153 1.00 90.81 258 LEU A O 1
ATOM 2121 N N . GLU A 1 259 ? -12.697 -10.301 -9.334 1.00 94.94 259 GLU A N 1
ATOM 2122 C CA . GLU A 1 259 ? -13.401 -9.018 -9.172 1.00 94.94 259 GLU A CA 1
ATOM 2123 C C . GLU A 1 259 ? -14.668 -9.172 -8.330 1.00 94.94 259 GLU A C 1
ATOM 2125 O O . GLU A 1 259 ? -14.937 -8.380 -7.430 1.00 94.94 259 GLU A O 1
ATOM 2130 N N . ARG A 1 260 ? -15.462 -10.219 -8.593 1.00 92.19 260 ARG A N 1
ATOM 2131 C CA . ARG A 1 260 ? -16.670 -10.504 -7.810 1.00 92.19 260 ARG A CA 1
ATOM 2132 C C . ARG A 1 260 ? -16.336 -10.911 -6.378 1.00 92.19 260 ARG A C 1
ATOM 2134 O O . ARG A 1 260 ? -17.126 -10.615 -5.489 1.00 92.19 260 ARG A O 1
ATOM 2141 N N . HIS A 1 261 ? -15.226 -11.608 -6.156 1.00 92.00 261 HIS A N 1
ATOM 2142 C CA . HIS A 1 261 ? -14.741 -11.964 -4.827 1.00 92.00 261 HIS A CA 1
ATOM 2143 C C . HIS A 1 261 ? -14.329 -10.708 -4.047 1.00 92.00 261 HIS A C 1
ATOM 2145 O O . HIS A 1 261 ? -14.868 -10.465 -2.970 1.00 92.00 261 HIS A O 1
ATOM 2151 N N . LEU A 1 262 ? -13.508 -9.840 -4.645 1.00 93.62 262 LEU A N 1
ATOM 2152 C CA . LEU A 1 262 ? -13.093 -8.562 -4.063 1.00 93.62 262 LEU A CA 1
ATOM 2153 C C . LEU A 1 262 ? -14.291 -7.643 -3.796 1.00 93.62 262 LEU A C 1
ATOM 2155 O O . LEU A 1 262 ? -14.441 -7.142 -2.689 1.00 93.62 262 LEU A O 1
ATOM 2159 N N . ARG A 1 263 ? -15.236 -7.521 -4.736 1.00 94.06 263 ARG A N 1
ATOM 2160 C CA . ARG A 1 263 ? -16.500 -6.793 -4.509 1.00 94.06 263 ARG A CA 1
ATOM 2161 C C . ARG A 1 263 ? -17.405 -7.428 -3.450 1.00 94.06 263 ARG A C 1
ATOM 2163 O O . ARG A 1 263 ? -18.333 -6.781 -2.993 1.00 94.06 263 ARG A O 1
ATOM 2170 N N . ARG A 1 264 ? -17.231 -8.697 -3.087 1.00 89.31 264 ARG A N 1
ATOM 2171 C CA . ARG A 1 264 ? -18.032 -9.327 -2.022 1.00 89.31 264 ARG A CA 1
ATOM 2172 C C . ARG A 1 264 ? -17.389 -9.166 -0.653 1.00 89.31 264 ARG A C 1
ATOM 2174 O O . ARG A 1 264 ? -18.110 -8.962 0.316 1.00 89.31 264 ARG A O 1
ATOM 2181 N N . ASN A 1 265 ? -16.065 -9.252 -0.585 1.00 85.81 265 ASN A N 1
ATOM 2182 C CA . ASN A 1 265 ? -15.331 -9.299 0.680 1.00 85.81 265 ASN A CA 1
ATOM 2183 C C . ASN A 1 265 ? -14.668 -7.967 1.059 1.00 85.81 265 ASN A C 1
ATOM 2185 O O . ASN A 1 265 ? -14.324 -7.755 2.226 1.00 85.81 265 ASN A O 1
ATOM 2189 N N . LEU A 1 266 ? -14.503 -7.074 0.082 1.00 91.00 266 LEU A N 1
ATOM 2190 C CA . LEU A 1 266 ? -13.819 -5.792 0.214 1.00 91.00 266 LEU A CA 1
ATOM 2191 C C . LEU A 1 266 ? -14.477 -4.682 -0.632 1.00 91.00 266 LEU A C 1
ATOM 2193 O O . LEU A 1 266 ? -13.811 -3.735 -1.012 1.00 91.00 266 LEU A O 1
ATOM 2197 N N . SER A 1 267 ? -15.790 -4.728 -0.903 1.00 90.06 267 SER A N 1
ATOM 2198 C CA . SER A 1 267 ? -16.479 -3.635 -1.634 1.00 90.06 267 SER A CA 1
ATOM 2199 C C . SER A 1 267 ? -16.326 -2.268 -0.988 1.00 90.06 267 SER A C 1
ATOM 2201 O O . SER A 1 267 ? -16.450 -1.256 -1.663 1.00 90.06 267 SER A O 1
ATOM 2203 N N . SER A 1 268 ? -16.126 -2.244 0.325 1.00 88.19 268 SER A N 1
ATOM 2204 C CA . SER A 1 268 ? -15.948 -1.025 1.087 1.00 88.19 268 SER A CA 1
ATOM 2205 C C . SER A 1 268 ? -14.937 -1.255 2.195 1.00 88.19 268 SER A C 1
ATOM 2207 O O . SER A 1 268 ? -14.954 -2.301 2.852 1.00 88.19 268 SER A O 1
ATOM 2209 N N . TYR A 1 269 ? -14.116 -0.257 2.469 1.00 80.81 269 TYR A N 1
ATOM 2210 C CA . TYR A 1 269 ? -13.233 -0.232 3.626 1.00 80.81 269 TYR A CA 1
ATOM 2211 C C . TYR A 1 269 ? -13.297 1.167 4.224 1.00 80.81 269 TYR A C 1
ATOM 2213 O O . TYR A 1 269 ? -13.366 2.129 3.477 1.00 80.81 269 TYR A O 1
ATOM 2221 N N . ASN A 1 270 ? -13.354 1.302 5.551 1.00 76.69 270 ASN A N 1
ATOM 2222 C CA . ASN A 1 270 ? -13.403 2.601 6.239 1.00 76.69 270 ASN A CA 1
ATOM 2223 C C . ASN A 1 270 ? -14.349 3.651 5.586 1.00 76.69 270 ASN A C 1
ATOM 2225 O O . ASN A 1 270 ? -13.957 4.794 5.362 1.00 76.69 270 ASN A O 1
ATOM 2229 N N . ARG A 1 271 ? -15.592 3.238 5.271 1.00 81.19 271 ARG A N 1
ATOM 2230 C CA . ARG A 1 271 ? -16.663 4.054 4.645 1.00 81.19 271 ARG A CA 1
ATOM 2231 C C . ARG A 1 271 ? -16.377 4.571 3.228 1.00 81.19 271 ARG A C 1
ATOM 2233 O O . ARG A 1 271 ? -17.057 5.482 2.767 1.00 81.19 271 ARG A O 1
ATOM 2240 N N . ILE A 1 272 ? -15.400 3.989 2.545 1.00 83.44 272 ILE A N 1
ATOM 2241 C CA . ILE A 1 272 ? -15.126 4.258 1.135 1.00 83.44 272 ILE A CA 1
ATOM 2242 C C . ILE A 1 272 ? -15.426 3.006 0.351 1.00 83.44 272 ILE A C 1
ATOM 2244 O O . ILE A 1 272 ? -14.976 1.922 0.728 1.00 83.44 272 ILE A O 1
ATOM 2248 N N . ASP A 1 273 ? -16.176 3.187 -0.724 1.00 90.62 273 ASP A N 1
ATOM 2249 C CA . ASP A 1 273 ? -16.492 2.132 -1.663 1.00 90.62 273 ASP A CA 1
ATOM 2250 C C . ASP A 1 273 ? -15.375 2.005 -2.701 1.00 90.62 273 ASP A C 1
ATOM 2252 O O . ASP A 1 273 ? -14.777 2.993 -3.137 1.00 90.62 273 ASP A O 1
ATOM 2256 N N . PHE A 1 274 ? -15.087 0.763 -3.071 1.00 94.06 274 PHE A N 1
ATOM 2257 C CA . PHE A 1 274 ? -14.039 0.408 -4.010 1.00 94.06 274 PHE A CA 1
ATOM 2258 C C . PHE A 1 274 ? -14.593 -0.416 -5.157 1.00 94.06 274 PHE A C 1
ATOM 2260 O O . PHE A 1 274 ? -15.353 -1.371 -4.975 1.00 94.06 274 PHE A O 1
ATOM 2267 N N . ASP A 1 275 ? -14.117 -0.078 -6.347 1.00 96.00 275 ASP A N 1
ATOM 2268 C CA . ASP A 1 275 ? -14.280 -0.878 -7.543 1.00 96.00 275 ASP A CA 1
ATOM 2269 C C . ASP A 1 275 ? -12.960 -1.513 -7.953 1.00 96.00 275 ASP A C 1
ATOM 2271 O O . ASP A 1 275 ? -11.880 -0.957 -7.754 1.00 96.00 275 ASP A O 1
ATOM 2275 N N . TYR A 1 276 ? -13.069 -2.693 -8.552 1.00 95.31 276 TYR A N 1
ATOM 2276 C CA . TYR A 1 276 ? -11.932 -3.516 -8.926 1.00 95.31 276 TYR A CA 1
ATOM 2277 C C . TYR A 1 276 ? -12.020 -3.867 -10.403 1.00 95.31 276 TYR A C 1
ATOM 2279 O O . TYR A 1 276 ? -13.065 -4.328 -10.870 1.00 95.31 276 TYR A O 1
ATOM 2287 N N . GLU A 1 277 ? -10.912 -3.674 -11.104 1.00 93.50 277 GLU A N 1
ATOM 2288 C CA . GLU A 1 277 ? -10.684 -4.176 -12.453 1.00 93.50 277 GLU A CA 1
ATOM 2289 C C . GLU A 1 277 ? -9.433 -5.052 -12.416 1.00 93.50 277 GLU A C 1
ATOM 2291 O O . GLU A 1 277 ? -8.351 -4.602 -12.025 1.00 93.50 277 GLU A O 1
ATOM 2296 N N . VAL A 1 278 ? -9.607 -6.324 -12.767 1.00 90.50 278 VAL A N 1
ATOM 2297 C CA . VAL A 1 278 ? -8.554 -7.339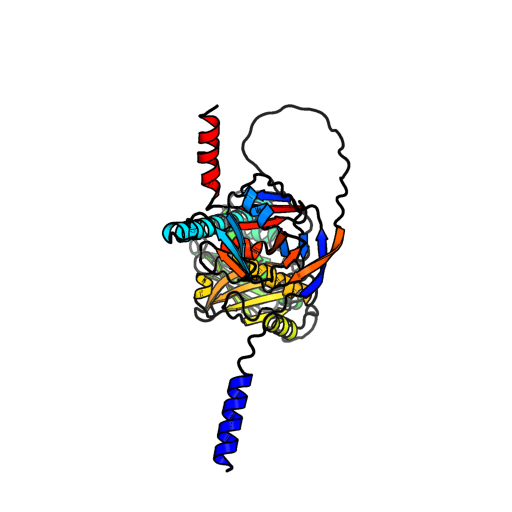 -12.736 1.00 90.50 278 VAL A CA 1
ATOM 2298 C C . VAL A 1 278 ? -8.227 -7.731 -14.164 1.00 90.50 278 VAL A C 1
ATOM 2300 O O . VAL A 1 278 ? -9.101 -8.143 -14.922 1.00 90.50 278 VAL A O 1
ATOM 2303 N N . THR A 1 279 ? -6.949 -7.683 -14.519 1.00 83.88 279 THR A N 1
ATOM 2304 C CA . THR A 1 279 ? -6.452 -8.254 -15.772 1.00 83.88 279 THR A CA 1
ATOM 2305 C C . THR A 1 279 ? -5.462 -9.362 -15.450 1.00 83.88 279 THR A C 1
ATOM 2307 O O . THR A 1 279 ? -4.421 -9.114 -14.845 1.00 83.88 279 THR A O 1
ATOM 2310 N N . ALA A 1 280 ? -5.796 -10.597 -15.830 1.00 77.56 280 ALA A N 1
ATOM 2311 C CA . ALA A 1 280 ? -4.935 -11.742 -15.591 1.00 77.56 280 ALA A CA 1
ATOM 2312 C C . ALA A 1 280 ? -3.990 -11.957 -16.772 1.00 77.56 280 ALA A C 1
ATOM 2314 O O . ALA A 1 280 ? -4.417 -12.213 -17.902 1.00 77.56 280 ALA A O 1
ATOM 2315 N N . ASN A 1 281 ? -2.690 -11.900 -16.493 1.00 69.31 281 ASN A N 1
ATOM 2316 C CA . ASN A 1 281 ? -1.646 -12.176 -17.470 1.00 69.31 281 ASN A CA 1
ATOM 2317 C C . ASN A 1 281 ? -1.116 -13.605 -17.284 1.00 69.31 281 ASN A C 1
ATOM 2319 O O . ASN A 1 281 ? -1.684 -14.422 -16.562 1.00 69.31 281 ASN A O 1
ATOM 2323 N N . ARG A 1 282 ? -0.035 -13.976 -17.975 1.00 59.84 282 ARG A N 1
ATOM 2324 C CA . ARG A 1 282 ? 0.490 -15.352 -17.921 1.00 59.84 282 ARG A CA 1
ATOM 2325 C C . ARG A 1 282 ? 1.142 -15.723 -16.584 1.00 59.84 282 ARG A C 1
ATOM 2327 O O . ARG A 1 282 ? 1.201 -16.910 -16.267 1.00 59.84 282 ARG A O 1
ATOM 2334 N N . TYR A 1 283 ? 1.642 -14.743 -15.834 1.00 58.56 283 TYR A N 1
ATOM 2335 C CA . TYR A 1 283 ? 2.423 -14.978 -14.612 1.00 58.56 283 TYR A CA 1
ATOM 2336 C C . TYR A 1 283 ? 1.985 -14.134 -13.412 1.00 58.56 283 TYR A C 1
ATOM 2338 O O . TYR A 1 283 ? 2.387 -14.445 -12.296 1.00 58.56 283 TYR A O 1
ATOM 2346 N N . ASP A 1 284 ? 1.188 -13.094 -13.638 1.00 69.69 284 ASP A N 1
ATOM 2347 C CA . ASP A 1 284 ? 0.833 -12.092 -12.640 1.00 69.69 284 ASP A CA 1
ATOM 2348 C C . ASP A 1 284 ? -0.576 -11.524 -12.900 1.00 69.69 284 ASP A C 1
ATOM 2350 O O . ASP A 1 284 ? -1.243 -11.847 -13.895 1.00 69.69 284 ASP A O 1
ATOM 2354 N N . LEU A 1 285 ? -1.031 -10.697 -11.964 1.00 79.75 285 LEU A N 1
ATOM 2355 C CA . LEU A 1 285 ? -2.282 -9.954 -12.022 1.00 79.75 285 LEU A CA 1
ATOM 2356 C C . LEU A 1 285 ? -2.003 -8.455 -12.069 1.00 79.75 285 LEU A C 1
ATOM 2358 O O . LEU A 1 285 ? -1.337 -7.930 -11.180 1.00 79.75 285 LEU A O 1
ATOM 2362 N N . ASP A 1 286 ? -2.598 -7.761 -13.036 1.00 80.50 286 ASP A N 1
ATOM 2363 C CA . ASP A 1 286 ? -2.742 -6.309 -12.978 1.00 80.50 286 ASP A CA 1
ATOM 2364 C C . ASP A 1 286 ? -4.066 -5.971 -12.268 1.00 80.50 286 ASP A C 1
ATOM 2366 O O . ASP A 1 286 ? -5.135 -6.452 -12.658 1.00 80.50 286 ASP A O 1
ATOM 2370 N N . LEU A 1 287 ? -4.002 -5.144 -11.222 1.00 86.31 287 LEU A N 1
ATOM 2371 C CA . LEU A 1 287 ? -5.153 -4.765 -10.403 1.00 86.31 287 LEU A CA 1
ATOM 2372 C C . LEU A 1 287 ? -5.329 -3.247 -10.337 1.00 86.31 287 LEU A C 1
ATOM 2374 O O . LEU A 1 287 ? -4.511 -2.528 -9.762 1.00 86.31 287 LEU A O 1
ATOM 2378 N N . ILE A 1 288 ? -6.450 -2.751 -10.851 1.00 85.38 288 ILE A N 1
ATOM 2379 C CA . ILE A 1 288 ? -6.854 -1.357 -10.669 1.00 85.38 288 ILE A CA 1
ATOM 2380 C C . ILE A 1 288 ? -7.928 -1.303 -9.588 1.00 85.38 288 ILE A C 1
ATOM 2382 O O . ILE A 1 288 ? -8.995 -1.901 -9.717 1.00 85.38 288 ILE A O 1
ATOM 2386 N N . VAL A 1 289 ? -7.635 -0.556 -8.528 1.00 90.00 289 VAL A N 1
ATOM 2387 C CA . VAL A 1 289 ? -8.561 -0.251 -7.441 1.00 90.00 289 VAL A CA 1
ATOM 2388 C C . VAL A 1 289 ? -9.042 1.181 -7.628 1.00 90.00 289 VAL A C 1
ATOM 2390 O O . VAL A 1 289 ? -8.249 2.116 -7.567 1.00 90.00 289 VAL A O 1
ATOM 2393 N N . SER A 1 290 ? -10.330 1.371 -7.864 1.00 92.62 290 SER A N 1
ATOM 2394 C CA . SER A 1 290 ? -10.919 2.692 -8.076 1.00 92.62 290 SER A CA 1
ATOM 2395 C C . SER A 1 290 ? -11.747 3.118 -6.875 1.00 92.62 290 SER A C 1
ATOM 2397 O O . SER A 1 290 ? -12.460 2.302 -6.300 1.00 92.62 290 SER A O 1
ATOM 2399 N N . PHE A 1 291 ? -11.673 4.398 -6.526 1.00 89.38 291 PHE A N 1
ATOM 2400 C CA . PHE A 1 291 ? -12.563 5.041 -5.558 1.00 89.38 291 PHE A CA 1
ATOM 2401 C C . PHE A 1 291 ? -13.039 6.391 -6.112 1.00 89.38 291 PHE A C 1
ATOM 2403 O O . PHE A 1 291 ? -12.454 6.919 -7.064 1.00 89.38 291 PHE A O 1
ATOM 2410 N N . ASP A 1 292 ? -14.104 6.951 -5.548 1.00 86.06 292 ASP A N 1
ATOM 2411 C CA . ASP A 1 292 ? -14.643 8.271 -5.916 1.00 86.06 292 ASP A CA 1
ATOM 2412 C C . ASP A 1 292 ? -14.835 9.220 -4.717 1.00 86.06 292 ASP A C 1
ATOM 2414 O O . ASP A 1 292 ? -15.168 10.391 -4.904 1.00 86.06 292 ASP A O 1
ATOM 2418 N N . ASN A 1 293 ? -14.585 8.747 -3.492 1.00 79.62 293 ASN A N 1
ATOM 2419 C CA . ASN A 1 293 ? -14.737 9.527 -2.267 1.00 79.62 293 ASN A CA 1
ATOM 2420 C C . ASN A 1 293 ? -13.434 10.253 -1.864 1.00 79.62 293 ASN A C 1
ATOM 242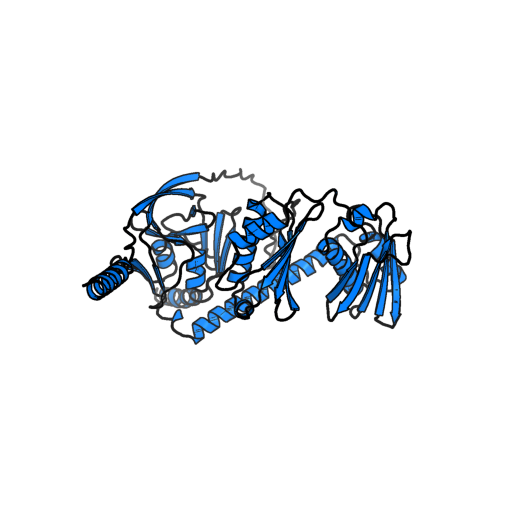2 O O . ASN A 1 293 ? -12.381 9.633 -1.695 1.00 79.62 293 ASN A O 1
ATOM 2426 N N . GLU A 1 294 ? -13.522 11.568 -1.634 1.00 73.56 294 GLU A N 1
ATOM 2427 C CA . GLU A 1 294 ? -12.399 12.393 -1.172 1.00 73.56 294 GLU A CA 1
ATOM 2428 C C . GLU A 1 294 ? -11.878 12.004 0.220 1.00 73.56 294 GLU A C 1
ATOM 2430 O O . GLU A 1 294 ? -10.694 12.210 0.487 1.00 73.56 294 GLU A O 1
ATOM 2435 N N . ASP A 1 295 ? -12.694 11.350 1.055 1.00 71.44 295 ASP A N 1
ATOM 2436 C CA . ASP A 1 295 ? -12.296 10.833 2.373 1.00 71.44 295 ASP A CA 1
ATOM 2437 C C . ASP A 1 295 ? -11.087 9.878 2.283 1.00 71.44 295 ASP A C 1
ATOM 2439 O O . ASP A 1 295 ? -10.387 9.637 3.270 1.00 71.44 295 ASP A O 1
ATOM 2443 N N . PHE A 1 296 ? -10.793 9.331 1.095 1.00 69.94 296 PHE A N 1
ATOM 2444 C CA . PHE A 1 296 ? -9.618 8.485 0.873 1.00 69.94 296 PHE A CA 1
ATOM 2445 C C . PHE A 1 296 ? -8.326 9.273 1.081 1.00 69.94 296 PHE A C 1
ATOM 2447 O O . PHE A 1 296 ? -7.318 8.739 1.557 1.00 69.94 296 PHE A O 1
ATOM 2454 N N . TYR A 1 297 ? -8.337 10.561 0.740 1.00 66.75 297 TYR A N 1
ATOM 2455 C CA . TYR A 1 297 ? -7.207 11.453 0.968 1.00 66.75 297 TYR A CA 1
ATOM 2456 C C . TYR A 1 297 ? -6.991 11.725 2.460 1.00 66.75 297 TYR A C 1
ATOM 2458 O O . TYR A 1 297 ? -5.836 11.865 2.871 1.00 66.75 297 TYR A O 1
ATOM 2466 N N . ASP A 1 298 ? -8.064 11.663 3.250 1.00 62.38 298 ASP A N 1
ATOM 2467 C CA . ASP A 1 298 ? -8.059 11.822 4.707 1.00 62.38 298 ASP A CA 1
ATOM 2468 C C . ASP A 1 298 ? -7.739 10.523 5.456 1.00 62.38 298 ASP A C 1
ATOM 2470 O O . ASP A 1 298 ? -7.491 10.537 6.665 1.00 62.38 298 ASP A O 1
ATOM 2474 N N . TRP A 1 299 ? -7.701 9.381 4.759 1.00 61.44 299 TRP A N 1
ATOM 2475 C CA . TRP A 1 299 ? -7.252 8.140 5.372 1.00 61.44 299 TRP A CA 1
ATOM 2476 C C . TRP A 1 299 ? -5.848 8.275 5.937 1.00 61.44 299 TRP A C 1
ATOM 2478 O O . TRP A 1 299 ? -4.898 8.659 5.245 1.00 61.44 299 TRP A O 1
ATOM 2488 N N . SER A 1 300 ? -5.712 7.808 7.179 1.00 48.19 300 SER A N 1
ATOM 2489 C CA . SER A 1 300 ? -4.407 7.505 7.730 1.00 48.19 300 SER A CA 1
ATOM 2490 C C . SER A 1 300 ? -3.712 6.478 6.836 1.00 48.19 300 SER A C 1
ATOM 2492 O O . SER A 1 300 ? -4.300 5.612 6.183 1.00 48.19 300 SER A O 1
ATOM 2494 N N . SER A 1 301 ? -2.404 6.562 6.810 1.00 46.78 301 SER A N 1
ATOM 2495 C CA . SER A 1 301 ? -1.539 5.588 6.164 1.00 46.78 301 SER A CA 1
ATOM 2496 C C . SER A 1 301 ? -1.648 4.187 6.778 1.00 46.78 301 SER A C 1
ATOM 2498 O O . SER A 1 301 ? -1.478 3.216 6.047 1.00 46.78 301 SER A O 1
ATOM 2500 N N . THR A 1 302 ? -2.017 4.068 8.060 1.00 47.47 302 THR A N 1
ATOM 2501 C CA . THR A 1 302 ? -2.415 2.788 8.672 1.00 47.47 302 THR A CA 1
ATOM 2502 C C . THR A 1 302 ? -3.653 2.225 7.979 1.00 47.47 302 THR A C 1
ATOM 2504 O O . THR A 1 302 ? -3.633 1.074 7.559 1.00 47.47 302 THR A O 1
ATOM 2507 N N . ASN A 1 303 ? -4.681 3.044 7.734 1.00 56.94 303 ASN A N 1
ATOM 2508 C CA . ASN A 1 303 ? -5.872 2.611 6.998 1.00 56.94 303 ASN A CA 1
ATOM 2509 C C . ASN A 1 303 ? -5.542 2.185 5.567 1.00 56.94 303 ASN A C 1
ATOM 2511 O O . ASN A 1 303 ? -6.028 1.153 5.114 1.00 56.94 303 ASN A O 1
ATOM 2515 N N . ARG A 1 304 ? -4.666 2.926 4.877 1.00 58.12 304 ARG A N 1
ATOM 2516 C CA . ARG A 1 304 ? -4.196 2.547 3.534 1.00 58.12 304 ARG A CA 1
ATOM 2517 C C . ARG A 1 304 ? -3.411 1.233 3.552 1.00 58.12 304 ARG A C 1
ATOM 2519 O O . ARG A 1 304 ? -3.653 0.384 2.702 1.00 58.12 304 ARG A O 1
ATOM 2526 N N . ARG A 1 305 ? -2.503 1.034 4.514 1.00 53.47 305 ARG A N 1
ATOM 2527 C CA . ARG A 1 305 ? -1.722 -0.207 4.650 1.00 53.47 305 ARG A CA 1
ATOM 2528 C C . ARG A 1 305 ? -2.611 -1.390 5.024 1.00 53.47 305 ARG A C 1
ATOM 2530 O O . ARG A 1 305 ? -2.504 -2.434 4.400 1.00 53.47 305 ARG A O 1
ATOM 2537 N N . ASN A 1 306 ? -3.517 -1.226 5.981 1.00 60.59 306 ASN A N 1
ATOM 2538 C CA . ASN A 1 306 ? -4.451 -2.273 6.387 1.00 60.59 306 ASN A CA 1
ATOM 2539 C C . ASN A 1 306 ? -5.394 -2.657 5.245 1.00 60.59 306 ASN A C 1
ATOM 2541 O O . ASN A 1 306 ? -5.657 -3.843 5.048 1.00 60.59 306 ASN A O 1
ATOM 2545 N N . PHE A 1 307 ? -5.842 -1.678 4.454 1.00 79.75 307 PHE A N 1
ATOM 2546 C CA . PHE A 1 307 ? -6.572 -1.935 3.218 1.00 79.75 307 PHE A CA 1
ATOM 2547 C C . PHE A 1 307 ? -5.742 -2.768 2.233 1.00 79.75 307 PHE A C 1
ATOM 2549 O O . PHE A 1 307 ? -6.239 -3.781 1.753 1.00 79.75 307 PHE A O 1
ATOM 2556 N N . LEU A 1 308 ? -4.481 -2.400 1.974 1.00 76.12 308 LEU A N 1
ATOM 2557 C CA . LEU A 1 308 ? -3.597 -3.154 1.074 1.00 76.12 308 LEU A CA 1
ATOM 2558 C C . LEU A 1 308 ? -3.287 -4.567 1.588 1.00 76.12 308 LEU A C 1
ATOM 2560 O O . LEU A 1 308 ? -3.382 -5.511 0.817 1.00 76.12 308 LEU A O 1
ATOM 2564 N N . ASN A 1 309 ? -3.003 -4.736 2.880 1.00 65.44 309 ASN A N 1
ATOM 2565 C CA . ASN A 1 309 ? -2.779 -6.049 3.492 1.00 65.44 309 ASN A CA 1
ATOM 2566 C C . ASN A 1 309 ? -4.039 -6.919 3.413 1.00 65.44 309 ASN A C 1
ATOM 2568 O O . ASN A 1 309 ? -3.972 -8.124 3.191 1.00 65.44 309 ASN A O 1
ATOM 2572 N N . ARG A 1 310 ? -5.221 -6.319 3.606 1.00 75.38 310 ARG A N 1
ATOM 2573 C CA . ARG A 1 310 ? -6.486 -7.033 3.434 1.00 75.38 310 ARG A CA 1
ATOM 2574 C C . ARG A 1 310 ? -6.695 -7.411 1.971 1.00 75.38 310 ARG A C 1
ATOM 2576 O O . ARG A 1 310 ? -7.063 -8.546 1.711 1.00 75.38 310 ARG A O 1
ATOM 2583 N N . LEU A 1 311 ? -6.417 -6.502 1.043 1.00 84.25 311 LEU A N 1
ATOM 2584 C CA . LEU A 1 311 ? -6.501 -6.743 -0.393 1.00 84.25 311 LEU A CA 1
ATOM 2585 C C . LEU A 1 311 ? -5.582 -7.892 -0.838 1.00 84.25 311 LEU A C 1
ATOM 2587 O O . LEU A 1 311 ? -6.044 -8.785 -1.539 1.00 84.25 311 LEU A O 1
ATOM 2591 N N . GLU A 1 312 ? -4.326 -7.907 -0.389 1.00 79.50 312 GLU A N 1
ATOM 2592 C CA . GLU A 1 312 ? -3.360 -8.988 -0.631 1.00 79.50 312 GLU A CA 1
ATOM 2593 C C . GLU A 1 312 ? -3.903 -10.340 -0.160 1.00 79.50 312 GLU A C 1
ATOM 2595 O O . GLU A 1 312 ? -3.976 -11.291 -0.940 1.00 79.50 312 GLU A O 1
ATOM 2600 N N . ARG A 1 313 ? -4.382 -10.403 1.088 1.00 74.06 313 ARG A N 1
ATOM 2601 C CA . ARG A 1 313 ? -4.965 -11.626 1.653 1.00 74.06 313 ARG A CA 1
ATOM 2602 C C . ARG A 1 313 ? -6.191 -12.108 0.887 1.00 74.06 313 ARG A C 1
ATOM 2604 O O . ARG A 1 313 ? -6.297 -13.302 0.636 1.00 74.06 313 ARG A O 1
ATOM 2611 N N . GLU A 1 314 ? -7.115 -11.222 0.512 1.00 84.69 314 GLU A N 1
ATOM 2612 C CA . GLU A 1 314 ? -8.297 -11.616 -0.272 1.00 84.69 314 GLU A CA 1
ATOM 2613 C C . GLU A 1 314 ? -7.898 -12.197 -1.638 1.00 84.69 314 GLU A C 1
ATOM 2615 O O . GLU A 1 314 ? -8.493 -13.171 -2.094 1.00 84.69 314 GLU A O 1
ATOM 2620 N N . ILE A 1 315 ? -6.859 -11.654 -2.282 1.00 84.12 315 ILE A N 1
ATOM 2621 C CA . ILE A 1 315 ? -6.366 -12.181 -3.562 1.00 84.12 315 ILE A CA 1
ATOM 2622 C C . ILE A 1 315 ? -5.715 -13.556 -3.370 1.00 84.12 315 ILE A C 1
ATOM 2624 O O . ILE A 1 315 ? -6.049 -14.494 -4.096 1.00 84.12 315 ILE A O 1
ATOM 2628 N N . TRP A 1 316 ? -4.837 -13.708 -2.376 1.00 81.25 316 TRP A N 1
ATOM 2629 C CA . TRP A 1 316 ? -4.160 -14.982 -2.111 1.00 81.25 316 TRP A CA 1
ATOM 2630 C C . TRP A 1 316 ? -5.105 -16.079 -1.609 1.00 81.25 316 TRP A C 1
ATOM 2632 O O . TRP A 1 316 ? -4.924 -17.249 -1.945 1.00 81.25 316 TRP A O 1
ATOM 2642 N N . ASN A 1 317 ? -6.166 -15.716 -0.883 1.00 77.56 317 ASN A N 1
ATOM 2643 C CA . ASN A 1 317 ? -7.220 -16.645 -0.474 1.00 77.56 317 ASN A CA 1
ATOM 2644 C C . ASN A 1 317 ? -8.073 -17.143 -1.651 1.00 77.56 317 ASN A C 1
ATOM 2646 O O . ASN A 1 317 ? -8.700 -18.198 -1.543 1.00 77.56 317 ASN A O 1
ATOM 2650 N N . PHE A 1 318 ? -8.135 -16.390 -2.753 1.00 79.19 318 PHE A N 1
ATOM 2651 C CA . PHE A 1 318 ? -8.980 -16.727 -3.894 1.00 79.19 318 PHE A CA 1
ATOM 2652 C C . PHE A 1 318 ? -8.364 -17.797 -4.806 1.00 79.19 318 PHE A C 1
ATOM 2654 O O . PHE A 1 318 ? -9.064 -18.749 -5.150 1.00 79.19 318 PHE A O 1
ATOM 2661 N N . ASP A 1 319 ? -7.092 -17.655 -5.203 1.00 70.06 319 ASP A N 1
ATOM 2662 C CA . ASP A 1 319 ? -6.447 -18.599 -6.142 1.00 70.06 319 ASP A CA 1
ATOM 2663 C C . ASP A 1 319 ? -4.943 -18.830 -5.875 1.00 70.06 319 ASP A C 1
ATOM 2665 O O . ASP A 1 319 ? -4.180 -19.197 -6.770 1.00 70.06 319 ASP A O 1
ATOM 2669 N N . GLY A 1 320 ? -4.513 -18.639 -4.622 1.00 68.12 320 GLY A N 1
ATOM 2670 C CA . GLY A 1 320 ? -3.138 -18.865 -4.175 1.00 68.12 320 GLY A CA 1
ATOM 2671 C C . GLY A 1 320 ? -2.210 -17.661 -4.346 1.00 68.12 320 GLY A C 1
ATOM 2672 O O . GLY A 1 320 ? -2.607 -16.585 -4.795 1.00 68.12 320 GLY A O 1
ATOM 2673 N N . GLU A 1 321 ? -0.950 -17.844 -3.946 1.00 68.38 321 GLU A N 1
ATOM 2674 C CA . GLU A 1 321 ? 0.075 -16.803 -4.025 1.00 68.38 321 GLU A CA 1
ATOM 2675 C C . GLU A 1 321 ? 0.407 -16.505 -5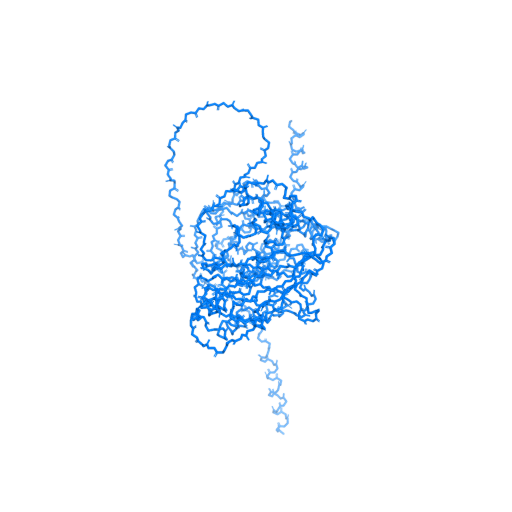.493 1.00 68.38 321 GLU A C 1
ATOM 2677 O O . GLU A 1 321 ? 1.052 -17.291 -6.192 1.00 68.38 321 GLU A O 1
ATOM 2682 N N . VAL A 1 322 ? -0.063 -15.354 -5.960 1.00 74.19 322 VAL A N 1
ATOM 2683 C CA . VAL A 1 322 ? 0.194 -14.818 -7.293 1.00 74.19 322 VAL A CA 1
ATOM 2684 C C . VAL A 1 322 ? 0.818 -13.440 -7.152 1.00 74.19 322 VAL A C 1
ATOM 2686 O O . VAL A 1 322 ? 0.469 -12.682 -6.243 1.00 74.19 322 VAL A O 1
ATOM 2689 N N . ASP A 1 323 ? 1.745 -13.125 -8.052 1.00 69.50 323 ASP A N 1
ATOM 2690 C CA . ASP A 1 323 ? 2.318 -11.790 -8.130 1.00 69.50 323 ASP A CA 1
ATOM 2691 C C . ASP A 1 323 ? 1.226 -10.821 -8.608 1.00 69.50 323 ASP A C 1
ATOM 2693 O O . ASP A 1 323 ? 0.600 -11.032 -9.648 1.00 69.50 323 ASP A O 1
ATOM 2697 N N . VAL A 1 324 ? 0.975 -9.765 -7.843 1.00 72.38 324 VAL A N 1
ATOM 2698 C CA . VAL A 1 324 ? -0.004 -8.725 -8.161 1.00 72.38 324 VAL A CA 1
ATOM 2699 C C . VAL A 1 324 ? 0.729 -7.411 -8.306 1.00 72.38 324 VAL A C 1
ATOM 2701 O O . VAL A 1 324 ? 1.465 -6.999 -7.412 1.00 72.38 324 VAL A O 1
ATOM 2704 N N . TYR A 1 325 ? 0.469 -6.713 -9.396 1.00 67.00 325 TYR A N 1
ATOM 2705 C CA . TYR A 1 325 ? 0.877 -5.337 -9.598 1.00 67.00 325 TYR A CA 1
ATOM 2706 C C . TYR A 1 325 ? -0.380 -4.497 -9.673 1.00 67.00 325 TYR A C 1
ATOM 2708 O O . TYR A 1 325 ? -1.288 -4.784 -10.448 1.00 67.00 325 TYR A O 1
ATOM 2716 N N . GLY A 1 326 ? -0.479 -3.474 -8.836 1.00 68.00 326 GLY A N 1
ATOM 2717 C CA . GLY A 1 326 ? -1.713 -2.721 -8.768 1.00 68.00 326 GLY A CA 1
ATOM 2718 C C . GLY A 1 326 ? -1.534 -1.244 -8.537 1.00 68.00 326 GLY A C 1
ATOM 2719 O O . GLY A 1 326 ? -0.468 -0.750 -8.166 1.00 68.00 326 GLY A O 1
ATOM 2720 N N . LYS A 1 327 ? -2.619 -0.523 -8.784 1.00 71.38 327 LYS A N 1
ATOM 2721 C CA . LYS A 1 327 ? -2.702 0.904 -8.520 1.00 71.38 327 LYS A CA 1
ATOM 2722 C C . LYS A 1 327 ? -4.070 1.298 -8.005 1.00 71.38 327 LYS A C 1
ATOM 2724 O O . LYS A 1 327 ? -5.083 0.715 -8.381 1.00 71.38 327 LYS A O 1
ATOM 2729 N N . ILE A 1 328 ? -4.073 2.313 -7.153 1.00 76.12 328 ILE A N 1
ATOM 2730 C CA . ILE A 1 328 ? -5.269 2.971 -6.656 1.00 76.12 328 ILE A CA 1
ATOM 2731 C C . ILE A 1 328 ? -5.480 4.248 -7.465 1.00 76.12 328 ILE A C 1
ATOM 2733 O O . ILE A 1 328 ? -4.568 5.073 -7.572 1.00 76.12 328 ILE A O 1
ATOM 2737 N N . VAL A 1 329 ? -6.675 4.409 -8.021 1.00 77.81 329 VAL A N 1
ATOM 2738 C CA . VAL A 1 329 ? -7.048 5.513 -8.906 1.00 77.81 329 VAL A CA 1
ATOM 2739 C C . VAL A 1 329 ? -8.248 6.250 -8.322 1.00 77.81 329 VAL A C 1
ATOM 2741 O O . VAL A 1 329 ? -9.259 5.638 -7.981 1.00 77.81 329 VAL A O 1
ATOM 2744 N N . ASP A 1 330 ? -8.148 7.575 -8.245 1.00 78.19 330 ASP A N 1
ATOM 2745 C CA . ASP A 1 330 ? -9.317 8.427 -8.042 1.00 78.19 330 ASP A CA 1
ATOM 2746 C C . ASP A 1 330 ? -10.054 8.510 -9.382 1.00 78.19 330 ASP A C 1
ATOM 2748 O O . ASP A 1 330 ? -9.583 9.131 -10.343 1.00 78.19 330 ASP A O 1
ATOM 2752 N N . SER A 1 331 ? -11.197 7.835 -9.460 1.00 84.25 331 SER A N 1
ATOM 2753 C CA . SER A 1 331 ? -12.013 7.750 -10.670 1.00 84.25 331 SER A CA 1
ATOM 2754 C C . SER A 1 331 ? -12.692 9.079 -11.024 1.00 84.25 331 SER A C 1
ATOM 2756 O O . SER A 1 331 ? -12.913 9.356 -12.208 1.00 84.25 331 SER A O 1
ATOM 2758 N N . TYR A 1 332 ? -12.943 9.942 -10.032 1.00 73.81 332 TYR A N 1
ATOM 2759 C CA . TYR A 1 332 ? -13.506 11.276 -10.224 1.00 73.81 332 TYR A CA 1
ATOM 2760 C C . TYR A 1 332 ? -12.458 12.238 -10.802 1.00 73.81 332 TYR A C 1
ATOM 2762 O O . TYR A 1 332 ? -12.717 12.927 -11.794 1.00 73.81 332 TYR A O 1
ATOM 2770 N N . LYS A 1 333 ? -11.241 12.242 -10.241 1.00 68.19 333 LYS A N 1
ATOM 2771 C CA . LYS A 1 333 ? -10.117 13.088 -10.695 1.00 68.19 333 LYS A CA 1
ATOM 2772 C C . LYS A 1 333 ? -9.332 12.485 -11.863 1.00 68.19 333 LYS A C 1
ATOM 2774 O O . LYS A 1 333 ? -8.523 13.186 -12.469 1.00 68.19 333 LYS A O 1
ATOM 2779 N N . LYS A 1 334 ? -9.589 11.219 -12.211 1.00 70.62 334 LYS A N 1
ATOM 2780 C CA . LYS A 1 334 ? -8.861 10.431 -13.225 1.00 70.62 334 LYS A CA 1
ATOM 2781 C C . LYS A 1 334 ? -7.352 10.436 -12.983 1.00 70.62 334 LYS A C 1
ATOM 2783 O O . LYS A 1 334 ? -6.564 10.642 -13.907 1.00 70.62 334 LYS A O 1
ATOM 2788 N N . GLN A 1 335 ? -6.964 10.251 -11.726 1.00 64.94 335 GLN A N 1
ATOM 2789 C CA . GLN A 1 335 ? -5.580 10.364 -11.291 1.00 64.94 335 GLN A CA 1
ATOM 2790 C C . GLN A 1 335 ? -5.136 9.107 -10.547 1.00 64.94 335 GLN A C 1
ATOM 2792 O O . GLN A 1 335 ? -5.816 8.641 -9.636 1.00 64.94 335 GLN A O 1
ATOM 2797 N N . ASP A 1 336 ? -3.946 8.616 -10.891 1.00 53.56 336 ASP A N 1
ATOM 2798 C CA . ASP A 1 336 ? -3.262 7.574 -10.131 1.00 53.56 336 ASP A CA 1
ATOM 2799 C C . ASP A 1 336 ? -2.793 8.153 -8.783 1.00 53.56 336 ASP A C 1
ATOM 2801 O O . ASP A 1 336 ? -2.053 9.143 -8.729 1.00 53.56 336 ASP A O 1
ATOM 2805 N N . VAL A 1 337 ? -3.243 7.545 -7.687 1.00 60.66 337 VAL A N 1
ATOM 2806 C CA . VAL A 1 337 ? -2.994 8.009 -6.315 1.00 60.66 337 VAL A CA 1
ATOM 2807 C C . VAL A 1 337 ? -1.841 7.247 -5.673 1.00 60.66 337 VAL A C 1
ATOM 2809 O O . VAL A 1 337 ? -0.990 7.847 -5.017 1.00 60.66 337 VAL A O 1
ATOM 2812 N N . LEU A 1 338 ? -1.794 5.930 -5.873 1.00 56.44 338 LEU A N 1
ATOM 2813 C CA . LEU A 1 338 ? -0.791 5.038 -5.294 1.00 56.44 338 LEU A CA 1
ATOM 2814 C C . LEU A 1 338 ? -0.575 3.830 -6.209 1.00 56.44 338 LEU A C 1
ATOM 2816 O O . LEU A 1 338 ? -1.535 3.350 -6.801 1.00 56.44 338 LEU A O 1
ATOM 2820 N N . SER A 1 339 ? 0.645 3.299 -6.261 1.00 51.72 339 SER A N 1
ATOM 2821 C CA . SER A 1 339 ? 0.946 1.991 -6.860 1.00 51.72 339 SER A CA 1
ATOM 2822 C C . SER A 1 339 ? 1.426 1.024 -5.774 1.00 51.72 339 SER A C 1
ATOM 2824 O O . SER A 1 339 ? 2.053 1.455 -4.805 1.00 51.72 339 SER A O 1
ATOM 2826 N N . PHE A 1 340 ? 1.134 -0.266 -5.917 1.00 60.41 340 PHE A N 1
ATOM 2827 C CA . PHE A 1 340 ? 1.498 -1.322 -4.971 1.00 60.41 340 PHE A CA 1
ATOM 2828 C C . PHE A 1 340 ? 1.859 -2.622 -5.701 1.00 60.41 340 PHE A C 1
ATOM 2830 O O . PHE A 1 340 ? 1.563 -2.789 -6.885 1.00 60.41 340 PHE A O 1
ATOM 2837 N N . ARG A 1 341 ? 2.512 -3.543 -4.986 1.00 55.53 341 ARG A N 1
ATOM 2838 C CA . ARG A 1 341 ? 2.844 -4.882 -5.480 1.00 55.53 341 ARG A CA 1
ATOM 2839 C C . ARG A 1 341 ? 2.760 -5.921 -4.367 1.00 55.53 341 ARG A C 1
ATOM 2841 O O . ARG A 1 341 ? 3.167 -5.618 -3.248 1.00 55.53 341 ARG A O 1
ATOM 2848 N N . PHE A 1 342 ? 2.304 -7.119 -4.708 1.00 66.88 342 PHE A N 1
ATOM 2849 C CA . PHE A 1 342 ? 2.318 -8.321 -3.870 1.00 66.88 342 PHE A CA 1
ATOM 2850 C C . PHE A 1 342 ? 3.123 -9.379 -4.631 1.00 66.88 342 PHE A C 1
ATOM 2852 O O . PHE A 1 342 ? 2.865 -9.573 -5.813 1.00 66.88 342 PHE A O 1
ATOM 2859 N N . LEU A 1 343 ? 4.136 -10.009 -4.031 1.00 58.59 343 LEU A N 1
ATOM 2860 C CA . LEU A 1 343 ? 5.038 -10.936 -4.736 1.00 58.59 343 LEU A CA 1
ATOM 2861 C C . LEU A 1 343 ? 5.089 -12.285 -4.003 1.00 58.59 343 LEU A C 1
ATOM 2863 O O . LEU A 1 343 ? 5.353 -12.325 -2.809 1.00 58.59 343 LEU A O 1
ATOM 2867 N N . SER A 1 344 ? 4.867 -13.376 -4.737 1.00 46.47 344 SER A N 1
ATOM 2868 C CA . SER A 1 344 ? 4.778 -14.771 -4.265 1.00 46.47 344 SER A CA 1
ATOM 2869 C C . SER A 1 344 ? 6.124 -15.508 -4.195 1.00 46.47 344 SER A C 1
ATOM 2871 O O . SER A 1 344 ? 6.207 -16.625 -3.689 1.00 46.47 344 SER A O 1
ATOM 2873 N N . ARG A 1 345 ? 7.203 -14.939 -4.756 1.00 39.97 345 ARG A N 1
ATOM 2874 C CA . ARG A 1 345 ? 8.520 -15.596 -4.859 1.00 39.97 345 ARG A CA 1
ATOM 2875 C C . ARG A 1 345 ? 9.663 -14.642 -4.531 1.00 39.97 345 ARG A C 1
ATOM 2877 O O . ARG A 1 345 ? 10.242 -14.037 -5.431 1.00 39.97 345 ARG A O 1
ATOM 2884 N N . GLU A 1 346 ? 10.055 -14.576 -3.265 1.00 30.02 346 GLU A N 1
ATOM 2885 C CA . GLU A 1 346 ? 11.377 -14.072 -2.893 1.00 30.02 346 GLU A CA 1
ATOM 2886 C C . GLU A 1 346 ? 12.395 -15.222 -2.898 1.00 30.02 346 GLU A C 1
ATOM 2888 O O . GLU A 1 346 ? 12.286 -16.199 -2.161 1.00 30.02 346 GLU A O 1
ATOM 2893 N N . VAL A 1 347 ? 13.408 -15.111 -3.762 1.00 24.44 347 VAL A N 1
ATOM 2894 C CA . VAL A 1 347 ? 14.731 -15.663 -3.461 1.00 24.44 347 VAL A CA 1
ATOM 2895 C C . VAL A 1 347 ? 15.428 -14.601 -2.618 1.00 24.44 347 VAL A C 1
ATOM 2897 O O . VAL A 1 347 ? 15.646 -13.490 -3.094 1.00 24.44 347 VAL A O 1
ATOM 2900 N N . ASP A 1 348 ? 15.733 -14.969 -1.376 1.00 25.03 348 ASP A N 1
ATOM 2901 C CA . ASP A 1 348 ? 16.328 -14.156 -0.317 1.00 25.03 348 ASP A CA 1
ATOM 2902 C C . ASP A 1 348 ? 17.402 -13.149 -0.772 1.00 25.03 348 ASP A C 1
ATOM 2904 O O . ASP A 1 348 ? 18.494 -13.517 -1.215 1.00 25.03 348 ASP A O 1
ATOM 2908 N N . SER A 1 349 ? 17.157 -11.871 -0.473 1.00 21.42 349 SER A N 1
ATOM 2909 C CA . SER A 1 349 ? 18.112 -11.103 0.331 1.00 21.42 349 SER A CA 1
ATOM 2910 C C . SER A 1 349 ? 17.361 -10.133 1.251 1.00 21.42 349 SER A C 1
ATOM 2912 O O . SER A 1 349 ? 17.207 -8.945 0.958 1.00 21.42 349 SER A O 1
ATOM 2914 N N . TYR A 1 350 ? 16.901 -10.644 2.390 1.00 23.50 350 TYR A N 1
ATOM 2915 C CA . TYR A 1 350 ? 16.708 -9.814 3.571 1.00 23.50 350 TYR A CA 1
ATOM 2916 C C . TYR A 1 350 ? 18.087 -9.509 4.160 1.00 23.50 350 TYR A C 1
ATOM 2918 O O . TYR A 1 350 ? 18.738 -10.397 4.701 1.00 23.50 350 TYR A O 1
ATOM 2926 N N . ASP A 1 351 ? 18.530 -8.257 4.064 1.00 22.58 351 ASP A N 1
ATOM 2927 C CA . ASP A 1 351 ? 19.547 -7.726 4.972 1.00 22.58 351 ASP A CA 1
ATOM 2928 C C . ASP A 1 351 ? 18.912 -6.547 5.719 1.00 22.58 351 ASP A C 1
ATOM 2930 O O . ASP A 1 351 ? 18.818 -5.419 5.226 1.00 22.58 351 ASP A O 1
ATOM 2934 N N . TYR A 1 352 ? 18.378 -6.848 6.904 1.00 23.72 352 TYR A N 1
ATOM 2935 C CA . TYR A 1 352 ? 18.074 -5.854 7.928 1.00 23.72 352 TYR A CA 1
ATOM 2936 C C . TYR A 1 352 ? 19.413 -5.382 8.506 1.00 23.72 352 TYR A C 1
ATOM 2938 O O . TYR A 1 352 ? 19.876 -5.933 9.502 1.00 23.72 352 TYR A O 1
ATOM 2946 N N . ASP A 1 353 ? 20.049 -4.371 7.908 1.00 23.98 353 ASP A N 1
ATOM 2947 C CA . ASP A 1 353 ? 21.251 -3.787 8.512 1.00 23.98 353 ASP A CA 1
ATOM 2948 C C . ASP A 1 353 ? 20.911 -2.533 9.332 1.00 23.98 353 ASP A C 1
ATOM 2950 O O . ASP A 1 353 ? 20.754 -1.408 8.842 1.00 23.98 353 ASP A O 1
ATOM 2954 N N . TYR A 1 354 ? 20.769 -2.770 10.634 1.00 26.28 354 TYR A N 1
ATOM 2955 C CA . TYR A 1 354 ? 20.696 -1.774 11.694 1.00 26.28 354 TYR A CA 1
ATOM 2956 C C . TYR A 1 354 ? 22.067 -1.091 11.802 1.00 26.28 354 TYR A C 1
ATOM 2958 O O . TYR A 1 354 ? 22.999 -1.646 12.378 1.00 26.28 354 TYR A O 1
ATOM 2966 N N . THR A 1 355 ? 22.224 0.139 11.307 1.00 25.27 355 THR A N 1
ATOM 2967 C CA . THR A 1 355 ? 23.465 0.897 11.548 1.00 25.27 355 THR A CA 1
ATOM 2968 C C . THR A 1 355 ? 23.213 2.198 12.299 1.00 25.27 355 THR A C 1
ATOM 2970 O O . THR A 1 355 ? 22.989 3.268 11.737 1.00 25.27 355 THR A O 1
ATOM 2973 N N . TYR A 1 356 ? 23.355 2.115 13.626 1.00 24.55 356 TYR A N 1
ATOM 2974 C CA . TYR A 1 356 ? 23.815 3.240 14.434 1.00 24.55 356 TYR A CA 1
ATOM 2975 C C . TYR A 1 356 ? 25.318 3.088 14.711 1.00 24.55 356 TYR A C 1
ATOM 2977 O O . TYR A 1 356 ? 25.770 2.076 15.233 1.00 24.55 356 TYR A O 1
ATOM 2985 N N . ARG A 1 357 ? 26.073 4.128 14.336 1.00 24.08 357 ARG A N 1
ATOM 2986 C CA . ARG A 1 357 ? 27.424 4.523 14.785 1.00 24.08 357 ARG A CA 1
ATOM 2987 C C . ARG A 1 357 ? 28.402 3.434 15.275 1.00 24.08 357 ARG A C 1
ATOM 2989 O O . ARG A 1 357 ? 28.410 3.026 16.427 1.00 24.08 357 ARG A O 1
ATOM 2996 N N . ARG A 1 358 ? 29.403 3.201 14.423 1.00 24.34 358 ARG A N 1
ATOM 2997 C CA . ARG A 1 358 ? 30.859 3.268 14.686 1.00 24.34 358 ARG A CA 1
ATOM 2998 C C . ARG A 1 358 ? 31.299 3.385 16.168 1.00 24.34 358 ARG A C 1
ATOM 3000 O O . ARG A 1 358 ? 31.343 4.492 16.695 1.00 24.34 358 ARG A O 1
ATOM 3007 N N . SER A 1 359 ? 31.845 2.302 16.728 1.00 26.17 359 SER A N 1
ATOM 3008 C CA . SER A 1 359 ? 33.142 2.333 17.437 1.00 26.17 359 SER A CA 1
ATOM 3009 C C . SER A 1 359 ? 33.723 0.930 17.676 1.00 26.17 359 SER A C 1
ATOM 3011 O O . SER A 1 359 ? 33.204 0.151 18.463 1.00 26.17 359 SER A O 1
ATOM 3013 N N . THR A 1 360 ? 34.843 0.679 16.989 1.00 25.02 360 THR A N 1
ATOM 3014 C CA . THR A 1 360 ? 36.056 -0.033 17.446 1.00 25.02 360 THR A CA 1
ATOM 3015 C C . THR A 1 360 ? 35.935 -1.394 18.148 1.00 25.02 360 THR A C 1
ATOM 3017 O O . THR A 1 360 ? 35.773 -1.482 19.358 1.00 25.02 360 THR A O 1
ATOM 3020 N N . SER A 1 361 ? 36.207 -2.436 17.355 1.00 28.44 361 SER A N 1
ATOM 3021 C CA . SER A 1 361 ? 37.170 -3.525 17.603 1.00 28.44 361 SER A CA 1
ATOM 3022 C C . SER A 1 361 ? 37.373 -4.042 19.035 1.00 28.44 361 SER A C 1
ATOM 3024 O O . SER A 1 361 ? 38.095 -3.439 19.825 1.00 28.44 361 SER A O 1
ATOM 3026 N N . SER A 1 362 ? 36.968 -5.291 19.268 1.00 27.80 362 SER A N 1
ATOM 3027 C CA . SER A 1 362 ? 37.870 -6.307 19.830 1.00 27.80 362 SER A CA 1
ATOM 3028 C C . SER A 1 362 ? 37.338 -7.717 19.552 1.00 27.80 362 SER A C 1
ATOM 3030 O O . SER A 1 362 ? 36.161 -8.020 19.696 1.00 27.80 362 SER A O 1
ATOM 3032 N N . SER A 1 363 ? 38.244 -8.562 19.071 1.00 32.88 363 SER A N 1
ATOM 3033 C CA . SER A 1 363 ? 38.093 -9.994 18.827 1.00 32.88 363 SER A CA 1
ATOM 3034 C C . SER A 1 363 ? 37.615 -10.759 20.061 1.00 32.88 363 SER A C 1
ATOM 3036 O O . SER A 1 363 ? 38.180 -10.515 21.123 1.00 32.88 363 SER A O 1
ATOM 3038 N N . THR A 1 364 ? 36.732 -11.757 19.905 1.00 27.86 364 THR A N 1
ATOM 3039 C CA . THR A 1 364 ? 36.776 -13.054 20.623 1.00 27.86 364 THR A CA 1
ATOM 3040 C C . THR A 1 364 ? 35.768 -14.056 20.028 1.00 27.86 364 THR A C 1
ATOM 3042 O O . THR A 1 364 ? 34.569 -13.828 20.032 1.00 27.86 364 THR A O 1
ATOM 3045 N N . ARG A 1 365 ? 36.323 -15.166 19.514 1.00 25.73 365 ARG A N 1
ATOM 3046 C CA . ARG A 1 365 ? 35.888 -16.576 19.624 1.00 25.73 365 ARG A CA 1
ATOM 3047 C C . ARG A 1 365 ? 34.404 -16.932 19.381 1.00 25.73 365 ARG A C 1
ATOM 3049 O O . ARG A 1 365 ? 33.541 -16.682 20.206 1.00 25.73 365 ARG A O 1
ATOM 3056 N N . ARG A 1 366 ? 34.178 -17.670 18.283 1.00 30.11 366 ARG A N 1
ATOM 3057 C CA . ARG A 1 366 ? 32.960 -18.444 17.979 1.00 30.11 366 ARG A CA 1
ATOM 3058 C C . ARG A 1 366 ? 32.597 -19.391 19.133 1.00 30.11 366 ARG A C 1
ATOM 3060 O O . ARG A 1 366 ? 33.351 -20.326 19.398 1.00 30.11 366 ARG A O 1
ATOM 3067 N N . GLU A 1 367 ? 31.416 -19.201 19.706 1.00 29.45 367 GLU A N 1
ATOM 3068 C CA . GLU A 1 367 ? 30.622 -20.257 20.338 1.00 29.45 367 GLU A CA 1
ATOM 3069 C C . GLU A 1 367 ? 29.364 -20.479 19.492 1.00 29.45 367 GLU A C 1
ATOM 3071 O O . GLU A 1 367 ? 28.670 -19.539 19.110 1.00 29.45 367 GLU A O 1
ATOM 3076 N N . LEU A 1 368 ? 29.135 -21.740 19.130 1.00 36.38 368 LEU A N 1
ATOM 3077 C CA . LEU A 1 368 ? 27.960 -22.213 18.409 1.00 36.38 368 LEU A CA 1
ATOM 3078 C C . LEU A 1 368 ? 26.758 -22.170 19.361 1.00 36.38 368 LEU A C 1
ATOM 3080 O O . LEU A 1 368 ? 26.737 -22.915 20.338 1.00 36.38 368 LEU A O 1
ATOM 3084 N N . LEU A 1 369 ? 25.762 -21.334 19.070 1.00 32.44 369 LEU A N 1
ATOM 3085 C CA . LEU A 1 369 ? 24.453 -21.405 19.718 1.00 32.44 369 LEU A CA 1
ATOM 3086 C C . LEU A 1 369 ? 23.503 -22.221 18.837 1.00 32.44 369 LEU A C 1
ATOM 3088 O O . LEU A 1 369 ? 23.246 -21.884 17.683 1.00 32.44 369 LEU A O 1
ATOM 3092 N N . SER A 1 370 ? 23.026 -23.325 19.403 1.00 31.92 370 SER A N 1
ATOM 3093 C CA . SER A 1 370 ? 21.982 -24.192 18.859 1.00 31.92 370 SER A CA 1
ATOM 3094 C C . SER A 1 370 ? 20.672 -23.422 18.619 1.00 31.92 370 SER A C 1
ATOM 3096 O O . SER A 1 370 ? 20.359 -22.516 19.395 1.00 31.92 370 SER A O 1
ATOM 3098 N N . PRO A 1 371 ? 19.857 -23.791 17.614 1.00 37.53 371 PRO A N 1
ATOM 3099 C CA . PRO A 1 371 ? 18.577 -23.136 17.376 1.00 37.53 371 PRO A CA 1
ATOM 3100 C C . PRO A 1 371 ? 17.577 -23.496 18.482 1.00 37.53 371 PRO A C 1
ATOM 3102 O O . PRO A 1 371 ? 17.290 -24.669 18.731 1.00 37.53 371 PRO A O 1
ATOM 3105 N N . VAL A 1 372 ? 17.030 -22.475 19.143 1.00 35.56 372 VAL A N 1
ATOM 3106 C CA . VAL A 1 372 ? 15.882 -22.615 20.044 1.00 35.56 372 VAL A CA 1
ATOM 3107 C C . VAL A 1 372 ? 14.640 -22.823 19.179 1.00 35.56 372 VAL A C 1
ATOM 3109 O O . VAL A 1 372 ? 14.102 -21.884 18.599 1.00 35.56 372 VAL A O 1
ATOM 3112 N N . LEU A 1 373 ? 14.185 -24.072 19.081 1.00 40.56 373 LEU A N 1
ATOM 3113 C CA . LEU A 1 373 ? 12.859 -24.419 18.572 1.00 40.56 373 LEU A CA 1
ATOM 3114 C C . LEU A 1 373 ? 11.794 -23.836 19.514 1.00 40.56 373 LEU A C 1
ATOM 3116 O O . LEU A 1 373 ? 11.445 -24.436 20.527 1.00 40.56 373 LEU A O 1
ATOM 3120 N N . SER A 1 374 ? 11.277 -22.659 19.179 1.00 49.91 374 SER A N 1
ATOM 3121 C CA . SER A 1 374 ? 10.049 -22.122 19.764 1.00 49.91 374 SER A CA 1
ATOM 3122 C C . SER A 1 374 ? 8.881 -22.566 18.876 1.00 49.91 374 SER A C 1
ATOM 3124 O O . SER A 1 374 ? 8.743 -22.088 17.749 1.00 49.91 374 SER A O 1
ATOM 3126 N N . SER A 1 375 ? 8.090 -23.535 19.346 1.00 58.44 375 SER A N 1
ATOM 3127 C CA . SER A 1 375 ? 6.963 -24.103 18.592 1.00 58.44 375 SER A CA 1
ATOM 3128 C C . SER A 1 375 ? 5.705 -23.255 18.771 1.00 58.44 375 SER A C 1
ATOM 3130 O O . SER A 1 375 ? 5.300 -22.965 19.893 1.00 58.44 375 SER A O 1
ATOM 3132 N N . THR A 1 376 ? 5.085 -22.856 17.662 1.00 76.25 376 THR A N 1
ATOM 3133 C CA . THR A 1 376 ? 3.742 -22.267 17.654 1.00 76.25 376 THR A CA 1
ATOM 3134 C C . THR A 1 376 ? 2.746 -23.310 18.154 1.00 76.25 376 THR A C 1
ATOM 3136 O O . THR A 1 376 ? 2.686 -24.420 17.621 1.00 76.25 376 THR A O 1
ATOM 3139 N N . VAL A 1 377 ? 1.967 -22.975 19.183 1.00 86.75 377 VAL A N 1
ATOM 3140 C CA . VAL A 1 377 ? 0.984 -23.885 19.779 1.00 86.75 377 VAL A CA 1
ATOM 3141 C C . VAL A 1 377 ? -0.416 -23.371 19.475 1.00 86.75 377 VAL A C 1
ATOM 3143 O O . VAL A 1 377 ? -0.818 -22.319 19.966 1.00 86.75 377 VAL A O 1
ATOM 3146 N N . LYS A 1 378 ? -1.197 -24.136 18.709 1.00 88.12 378 LYS A N 1
ATOM 3147 C CA . LYS A 1 378 ? -2.633 -23.868 18.562 1.00 88.12 378 LYS A CA 1
ATOM 3148 C C . LYS A 1 378 ? -3.363 -24.387 19.797 1.00 88.12 378 LYS A C 1
ATOM 3150 O O . LYS A 1 378 ? -3.235 -25.566 20.133 1.00 88.12 378 LYS A O 1
ATOM 3155 N N . ARG A 1 379 ? -4.104 -23.522 20.490 1.00 88.88 379 ARG A N 1
ATOM 3156 C CA . ARG A 1 379 ? -4.889 -23.900 21.676 1.00 88.88 379 ARG A CA 1
ATOM 3157 C C . ARG A 1 379 ? -6.336 -23.488 21.485 1.00 88.88 379 ARG A C 1
ATOM 3159 O O . ARG A 1 379 ? -6.619 -22.372 21.056 1.00 88.88 379 ARG A O 1
ATOM 3166 N N . THR A 1 380 ? -7.247 -24.384 21.844 1.00 90.19 380 THR A N 1
ATOM 3167 C CA . THR A 1 380 ? -8.661 -24.042 21.955 1.00 90.19 380 THR A CA 1
ATOM 3168 C C . THR A 1 380 ? -8.911 -23.427 23.324 1.00 90.19 380 THR A C 1
ATOM 3170 O O . THR A 1 380 ? -8.597 -24.039 24.345 1.00 90.19 380 THR A O 1
ATOM 3173 N N . VAL A 1 381 ? -9.471 -22.224 23.342 1.00 90.75 381 VAL A N 1
ATOM 3174 C CA . VAL A 1 381 ? -9.835 -21.487 24.553 1.00 90.75 381 VAL A CA 1
ATOM 3175 C C . VAL A 1 381 ? -11.316 -21.139 24.510 1.00 90.75 381 VAL A C 1
ATOM 3177 O O . VAL A 1 381 ? -11.859 -20.785 23.464 1.00 90.75 381 VAL A O 1
ATOM 3180 N N . THR A 1 382 ? -11.981 -21.274 25.655 1.00 91.38 382 THR A N 1
ATOM 3181 C CA . THR A 1 382 ? -13.359 -20.816 25.828 1.00 91.38 382 THR A CA 1
ATOM 3182 C C . THR A 1 382 ? -13.335 -19.334 26.165 1.00 91.38 382 THR A C 1
ATOM 3184 O O . THR A 1 382 ? -12.724 -18.934 27.156 1.00 91.38 382 THR A O 1
ATOM 3187 N N . VAL A 1 383 ? -14.000 -18.535 25.343 1.00 92.12 383 VAL A N 1
ATOM 3188 C CA . VAL A 1 383 ? -14.055 -17.078 25.455 1.00 92.12 383 VAL A CA 1
ATOM 3189 C C . VAL A 1 383 ? -15.503 -16.619 25.513 1.00 92.12 383 VAL A C 1
ATOM 3191 O O . VAL A 1 383 ? -16.398 -17.309 25.020 1.00 92.12 383 VAL A O 1
ATOM 3194 N N . TRP A 1 384 ? -15.737 -15.456 26.106 1.00 89.38 384 TRP A N 1
ATOM 3195 C CA . TRP A 1 384 ? -17.070 -14.871 26.209 1.00 89.38 384 TRP A CA 1
ATOM 3196 C C . TRP A 1 384 ? -17.165 -13.642 25.321 1.00 89.38 384 TRP A C 1
ATOM 3198 O O . TRP A 1 384 ? -16.462 -12.656 25.546 1.00 89.38 384 TRP A O 1
ATOM 3208 N N . PHE A 1 385 ? -18.045 -13.717 24.327 1.00 86.81 385 PHE A N 1
ATOM 3209 C CA . PHE A 1 385 ? -18.427 -12.572 23.513 1.00 86.81 385 PHE A CA 1
ATOM 3210 C C . PHE A 1 385 ? -19.629 -11.912 24.174 1.00 86.81 385 PHE A C 1
ATOM 3212 O O . PHE A 1 385 ? -20.623 -12.579 24.467 1.00 86.81 385 PHE A O 1
ATOM 3219 N N . ASP A 1 386 ? -19.523 -10.614 24.433 1.00 85.25 386 ASP A N 1
ATOM 3220 C CA . ASP A 1 386 ? -20.573 -9.854 25.116 1.00 85.25 386 ASP A CA 1
ATOM 3221 C C . ASP A 1 386 ? -20.919 -8.548 24.388 1.00 85.25 386 ASP A C 1
ATOM 3223 O O . ASP A 1 386 ? -21.508 -7.651 24.973 1.00 85.25 386 ASP A O 1
ATOM 3227 N N . GLY A 1 387 ? -20.552 -8.413 23.107 1.00 84.38 387 GLY A N 1
ATOM 3228 C CA . GLY A 1 387 ? -20.749 -7.161 22.366 1.00 84.38 387 GLY A CA 1
ATOM 3229 C C . GLY A 1 387 ? -19.997 -5.994 23.010 1.00 84.38 387 GLY A C 1
ATOM 3230 O O . GLY A 1 387 ? -20.551 -4.908 23.165 1.00 84.38 387 GLY A O 1
ATOM 3231 N N . ILE A 1 388 ? -18.760 -6.255 23.442 1.00 90.69 388 ILE A N 1
ATOM 3232 C CA . ILE A 1 388 ? -17.949 -5.317 24.215 1.00 90.69 388 ILE A CA 1
ATOM 3233 C C . ILE A 1 388 ? -17.552 -4.132 23.326 1.00 90.69 388 ILE A C 1
ATOM 3235 O O . ILE A 1 388 ? -16.878 -4.316 22.314 1.00 90.69 388 ILE A O 1
ATOM 3239 N N . GLY A 1 389 ? -17.951 -2.922 23.714 1.00 91.44 389 GLY A N 1
ATOM 3240 C CA . GLY A 1 389 ? -17.532 -1.676 23.072 1.00 91.44 389 GLY A CA 1
ATOM 3241 C C . GLY A 1 389 ? -16.197 -1.148 23.603 1.00 91.44 389 GLY A C 1
ATOM 3242 O O . GLY A 1 389 ? -15.698 -1.594 24.637 1.00 91.44 389 GLY A O 1
ATOM 3243 N N . LEU A 1 390 ? -15.636 -0.151 22.917 1.00 93.06 390 LEU A N 1
ATOM 3244 C CA . LEU A 1 390 ? -14.463 0.600 23.365 1.00 93.06 390 LEU A CA 1
ATOM 3245 C C . LEU A 1 390 ? -14.810 2.085 23.464 1.00 93.06 390 LEU A C 1
ATOM 3247 O O . LEU A 1 390 ? -15.451 2.648 22.580 1.00 93.06 390 LEU A O 1
ATOM 3251 N N . GLU A 1 391 ? -14.350 2.723 24.526 1.00 92.44 391 GLU A N 1
ATOM 3252 C CA . GLU A 1 391 ? -14.424 4.158 24.743 1.00 92.44 391 GLU A CA 1
ATOM 3253 C C . GLU A 1 391 ? -13.041 4.664 25.141 1.00 92.44 391 GLU A C 1
ATOM 3255 O O . GLU A 1 391 ? -12.384 4.088 26.006 1.00 92.44 391 GLU A O 1
ATOM 3260 N N . VAL A 1 392 ? -12.599 5.754 24.520 1.00 88.12 392 VAL A N 1
ATOM 3261 C CA . VAL A 1 392 ? -11.348 6.429 24.865 1.00 88.12 392 VAL A CA 1
ATOM 3262 C C . VAL A 1 392 ? -11.672 7.842 25.316 1.00 88.12 392 VAL A C 1
ATOM 3264 O O . VAL A 1 392 ? -12.258 8.619 24.562 1.00 88.12 392 VAL A O 1
ATOM 3267 N N . ASP A 1 393 ? -11.308 8.177 26.554 1.00 85.50 393 ASP A N 1
ATOM 3268 C CA . ASP A 1 393 ? -11.547 9.493 27.153 1.00 85.50 393 ASP A CA 1
ATOM 3269 C C . ASP A 1 393 ? -13.008 9.985 27.005 1.00 85.50 393 ASP A C 1
ATOM 3271 O O . ASP A 1 393 ? -13.262 11.134 26.629 1.00 85.50 393 ASP A O 1
ATOM 3275 N N . GLY A 1 394 ? -14.008 9.141 27.276 1.00 84.56 394 GLY A N 1
ATOM 3276 C CA . GLY A 1 394 ? -15.416 9.540 27.136 1.00 84.56 394 GLY A CA 1
ATOM 3277 C C . GLY A 1 394 ? -15.964 9.477 25.708 1.00 84.56 394 GLY A C 1
ATOM 3278 O O . GLY A 1 394 ? -17.137 9.779 25.498 1.00 84.56 394 GLY A O 1
ATOM 3279 N N . SER A 1 395 ? -15.132 9.152 24.714 1.00 82.44 395 SER A N 1
ATOM 3280 C CA . SER A 1 395 ? -15.528 9.103 23.304 1.00 82.44 395 SER A CA 1
ATOM 3281 C C . SER A 1 395 ? -15.642 7.656 22.822 1.00 82.44 395 SER A C 1
ATOM 3283 O O . SER A 1 395 ? -14.647 6.930 22.883 1.00 82.44 395 SER A O 1
ATOM 3285 N N . PRO A 1 396 ? -16.806 7.218 22.311 1.00 83.31 396 PRO A N 1
ATOM 3286 C CA . PRO A 1 396 ? -16.963 5.860 21.809 1.00 83.31 396 PRO A CA 1
ATOM 3287 C C . PRO A 1 396 ? -16.105 5.644 20.558 1.00 83.31 396 PRO A C 1
ATOM 3289 O O . PRO A 1 396 ? -16.016 6.512 19.685 1.00 83.31 396 PRO A O 1
ATOM 3292 N N . PHE A 1 397 ? -15.511 4.461 20.461 1.00 83.12 397 PHE A N 1
ATOM 3293 C CA . PHE A 1 397 ? -14.712 4.010 19.333 1.00 83.12 397 PHE A CA 1
ATOM 3294 C C . PHE A 1 397 ? -15.361 2.778 18.696 1.00 83.12 397 PHE A C 1
ATOM 3296 O O . PHE A 1 397 ? -15.764 1.837 19.381 1.00 83.12 397 PHE A O 1
ATOM 3303 N N . ALA A 1 398 ? -15.485 2.793 17.370 1.00 80.06 398 ALA A N 1
ATOM 3304 C CA . ALA A 1 398 ? -16.074 1.690 16.624 1.00 80.06 398 ALA A CA 1
ATOM 3305 C C . ALA A 1 398 ? -15.010 0.622 16.355 1.00 80.06 398 ALA A C 1
ATOM 3307 O O . ALA A 1 398 ? -14.075 0.863 15.598 1.00 80.06 398 ALA A O 1
ATOM 3308 N N . LEU A 1 399 ? -15.178 -0.544 16.970 1.00 78.38 399 LEU A N 1
ATOM 3309 C CA . LEU A 1 399 ? -14.296 -1.692 16.788 1.00 78.38 399 LEU A CA 1
ATOM 3310 C C . LEU A 1 399 ? -14.632 -2.432 15.491 1.00 78.38 399 LEU A C 1
ATOM 3312 O O . LEU A 1 399 ? -15.808 -2.592 15.152 1.00 78.38 399 LEU A O 1
ATOM 3316 N N . LEU A 1 400 ? -13.608 -2.895 14.776 1.00 74.44 400 LEU A N 1
ATOM 3317 C CA . LEU A 1 400 ? -13.765 -3.687 13.557 1.00 74.44 400 LEU A CA 1
ATOM 3318 C C . LEU A 1 400 ? -13.909 -5.177 13.864 1.00 74.44 400 LEU A C 1
ATOM 3320 O O . LEU A 1 400 ? -14.549 -5.900 13.097 1.00 74.44 400 LEU A O 1
ATOM 3324 N N . ARG A 1 401 ? -13.326 -5.640 14.973 1.00 82.94 401 ARG A N 1
ATOM 3325 C CA . ARG A 1 401 ? -13.443 -7.021 15.452 1.00 82.94 401 ARG A CA 1
ATOM 3326 C C . ARG A 1 401 ? -13.943 -7.043 16.891 1.00 82.94 401 ARG A C 1
ATOM 3328 O O . ARG A 1 401 ? -13.615 -6.174 17.693 1.00 82.94 401 ARG A O 1
ATOM 3335 N N . GLU A 1 402 ? -14.739 -8.056 17.230 1.00 87.06 402 GLU A N 1
ATOM 3336 C CA . GLU A 1 402 ? -15.295 -8.171 18.581 1.00 87.06 402 GLU A CA 1
ATOM 3337 C C . GLU A 1 402 ? -14.193 -8.505 19.604 1.00 87.06 402 GLU A C 1
ATOM 3339 O O . GLU A 1 402 ? -13.483 -9.507 19.436 1.00 87.06 402 GLU A O 1
ATOM 3344 N N . PRO A 1 403 ? -14.061 -7.718 20.689 1.00 93.06 403 PRO A N 1
ATOM 3345 C CA . PRO A 1 403 ? -13.319 -8.125 21.868 1.00 93.06 403 PRO A CA 1
ATOM 3346 C C . PRO A 1 403 ? -14.048 -9.252 22.589 1.00 93.06 403 PRO A C 1
ATOM 3348 O O . PRO A 1 403 ? -15.275 -9.382 22.530 1.00 93.06 403 PRO A O 1
ATOM 3351 N N . PHE A 1 404 ? -13.290 -10.028 23.349 1.00 93.81 404 PHE A N 1
ATOM 3352 C CA . PHE A 1 404 ? -13.838 -11.112 24.151 1.00 93.81 404 PHE A CA 1
ATOM 3353 C C . PHE A 1 404 ? -13.113 -11.239 25.487 1.00 93.81 404 PHE A C 1
ATOM 3355 O O . PHE A 1 404 ? -11.970 -10.809 25.655 1.00 93.81 404 PHE A O 1
ATOM 3362 N N . MET A 1 405 ? -13.788 -11.858 26.451 1.00 91.69 405 MET A N 1
ATOM 3363 C CA . MET A 1 405 ? -13.234 -12.125 27.776 1.00 91.69 405 MET A CA 1
ATOM 3364 C C . MET A 1 405 ? -12.642 -13.530 27.863 1.00 91.69 405 MET A C 1
ATOM 3366 O O . MET A 1 405 ? -13.269 -14.509 27.447 1.00 91.69 405 MET A O 1
ATOM 3370 N N . ILE A 1 406 ? -11.468 -13.628 28.489 1.00 90.12 406 ILE A N 1
ATOM 3371 C CA . ILE A 1 406 ? -10.871 -14.884 28.954 1.00 90.12 406 ILE A CA 1
ATOM 3372 C C . ILE A 1 406 ? -10.609 -14.744 30.453 1.00 90.12 406 ILE A C 1
ATOM 3374 O O . ILE A 1 406 ? -9.683 -14.052 30.877 1.00 90.12 406 ILE A O 1
ATOM 3378 N N . GLY A 1 407 ? -11.435 -15.399 31.270 1.00 86.94 407 GLY A N 1
ATOM 3379 C CA . GLY A 1 407 ? -11.420 -15.177 32.716 1.00 86.94 407 GLY A CA 1
ATOM 3380 C C . GLY A 1 407 ? -11.795 -13.730 33.045 1.00 86.94 407 GLY A C 1
ATOM 3381 O O . GLY A 1 407 ? -12.873 -13.281 32.671 1.00 86.94 407 GLY A O 1
ATOM 3382 N N . GLU A 1 408 ? -10.906 -13.010 33.731 1.00 86.75 408 GLU A N 1
ATOM 3383 C CA . GLU A 1 408 ? -11.098 -11.599 34.112 1.00 86.75 408 GLU A CA 1
ATOM 3384 C C . GLU A 1 408 ? -10.423 -10.599 33.155 1.00 86.75 408 GLU A C 1
ATOM 3386 O O . GLU A 1 408 ? -10.517 -9.384 33.362 1.00 86.75 408 GLU A O 1
ATOM 3391 N N . GLU A 1 409 ? -9.712 -11.083 32.134 1.00 91.50 409 GLU A N 1
ATOM 3392 C CA . GLU A 1 409 ? -9.009 -10.248 31.158 1.00 91.50 409 GLU A CA 1
ATOM 3393 C C . GLU A 1 409 ? -9.835 -10.095 29.882 1.00 91.50 409 GLU A C 1
ATOM 3395 O O . GLU A 1 409 ? -10.503 -11.035 29.441 1.00 91.50 409 GLU A O 1
ATOM 3400 N N . ILE A 1 410 ? -9.755 -8.910 29.276 1.00 93.62 410 ILE A N 1
ATOM 3401 C CA . ILE A 1 410 ? -10.383 -8.637 27.986 1.00 93.62 410 ILE A CA 1
ATOM 3402 C C . ILE A 1 410 ? -9.298 -8.575 26.928 1.00 93.62 410 ILE A C 1
ATOM 3404 O O . ILE A 1 410 ? -8.317 -7.843 27.054 1.00 93.62 410 ILE A O 1
ATOM 3408 N N . TYR A 1 411 ? -9.494 -9.354 25.878 1.00 95.38 411 TYR A N 1
ATOM 3409 C CA . TYR A 1 411 ? -8.618 -9.373 24.727 1.00 95.38 411 TYR A CA 1
ATOM 3410 C C . TYR A 1 411 ? -9.207 -8.482 23.648 1.00 95.38 411 TYR A C 1
ATOM 3412 O O . TYR A 1 411 ? -10.347 -8.675 23.222 1.00 95.38 411 TYR A O 1
ATOM 3420 N N . VAL A 1 412 ? -8.414 -7.503 23.228 1.00 95.19 412 VAL A N 1
ATOM 3421 C CA . VAL A 1 412 ? -8.797 -6.499 22.236 1.00 95.19 412 VAL A CA 1
ATOM 3422 C C . VAL A 1 412 ? -7.918 -6.683 20.995 1.00 95.19 412 VAL A C 1
ATOM 3424 O O . VAL A 1 412 ? -6.718 -6.942 21.150 1.00 95.19 412 VAL A O 1
ATOM 3427 N N . PRO A 1 413 ? -8.475 -6.557 19.781 1.00 92.50 413 PRO A N 1
ATOM 3428 C CA . PRO A 1 413 ? -7.689 -6.491 18.551 1.00 92.50 413 PRO A CA 1
ATOM 3429 C C . PRO A 1 413 ? -6.658 -5.360 18.636 1.00 92.50 413 PRO A C 1
ATOM 3431 O O . PRO A 1 413 ? -7.018 -4.211 18.907 1.00 92.50 413 PRO A O 1
ATOM 3434 N N . ILE A 1 414 ? -5.371 -5.657 18.428 1.00 91.81 414 ILE A N 1
ATOM 3435 C CA . ILE A 1 414 ? -4.325 -4.634 18.568 1.00 91.81 414 ILE A CA 1
ATOM 3436 C C . ILE A 1 414 ? -4.484 -3.506 17.548 1.00 91.81 414 ILE A C 1
ATOM 3438 O O . ILE A 1 414 ? -4.166 -2.363 17.861 1.00 91.81 414 ILE A O 1
ATOM 3442 N N . THR A 1 415 ? -4.981 -3.812 16.351 1.00 79.88 415 THR A N 1
ATOM 3443 C CA . THR A 1 415 ? -5.233 -2.838 15.284 1.00 79.88 415 THR A CA 1
ATOM 3444 C C . THR A 1 415 ? -6.274 -1.806 15.706 1.00 79.88 415 THR A C 1
ATOM 3446 O O . THR A 1 415 ? -5.976 -0.615 15.699 1.00 79.88 415 THR A O 1
ATOM 3449 N N . ASP A 1 416 ? -7.434 -2.259 16.188 1.00 83.56 416 ASP A N 1
ATOM 3450 C CA . ASP A 1 416 ? -8.492 -1.379 16.699 1.00 83.56 416 ASP A CA 1
ATOM 3451 C C . ASP A 1 416 ? -8.004 -0.527 17.883 1.00 83.56 416 ASP A C 1
ATOM 3453 O O . ASP A 1 416 ? -8.287 0.669 17.974 1.00 83.56 416 ASP A O 1
ATOM 3457 N N . LEU A 1 417 ? -7.231 -1.128 18.793 1.00 89.00 417 LEU A N 1
ATOM 3458 C CA . LEU A 1 417 ? -6.674 -0.414 19.940 1.00 89.00 417 LEU A CA 1
ATOM 3459 C C . LEU A 1 417 ? -5.628 0.631 19.525 1.00 89.00 417 LEU A C 1
ATOM 3461 O O . LEU A 1 417 ? -5.593 1.729 20.083 1.00 89.00 417 LEU A O 1
ATOM 3465 N N . ALA A 1 418 ? -4.776 0.298 18.555 1.00 80.75 418 ALA A N 1
ATOM 3466 C CA . ALA A 1 418 ? -3.773 1.206 18.020 1.00 80.75 418 ALA A CA 1
ATOM 3467 C C . ALA A 1 418 ? -4.422 2.414 17.345 1.00 80.75 418 ALA A C 1
ATOM 3469 O O . ALA A 1 418 ? -3.986 3.543 17.570 1.00 80.75 418 ALA A O 1
ATOM 3470 N N . ASP A 1 419 ? -5.500 2.193 16.596 1.00 71.31 419 ASP A N 1
ATOM 3471 C CA . ASP A 1 419 ? -6.267 3.261 15.962 1.00 71.31 419 ASP A CA 1
ATOM 3472 C C . ASP A 1 419 ? -6.922 4.175 17.003 1.00 71.31 419 ASP A C 1
ATOM 3474 O O . ASP A 1 419 ? -6.851 5.402 16.895 1.00 71.31 419 ASP A O 1
ATOM 3478 N N . ALA A 1 420 ? -7.497 3.593 18.057 1.00 82.38 420 ALA A N 1
ATOM 3479 C CA . ALA A 1 420 ? -8.118 4.350 19.137 1.00 82.38 420 ALA A CA 1
ATOM 3480 C C . ALA A 1 420 ? -7.111 5.230 19.909 1.00 82.38 420 ALA A C 1
ATOM 3482 O O . ALA A 1 420 ? -7.476 6.292 20.422 1.00 82.38 420 ALA A O 1
ATOM 3483 N N . LEU A 1 421 ? -5.841 4.811 19.966 1.00 83.50 421 LEU A N 1
ATOM 3484 C CA . LEU A 1 421 ? -4.777 5.450 20.748 1.00 83.50 421 LEU A CA 1
ATOM 3485 C C . LEU A 1 421 ? -3.701 6.159 19.907 1.00 83.50 421 LEU A C 1
ATOM 3487 O O . LEU A 1 421 ? -2.743 6.687 20.473 1.00 83.50 421 LEU A O 1
ATOM 3491 N N . TYR A 1 422 ? -3.872 6.238 18.583 1.00 75.25 422 TYR A N 1
ATOM 3492 C CA . TYR A 1 422 ? -2.910 6.831 17.638 1.00 75.25 422 TYR A CA 1
ATOM 3493 C C . TYR A 1 422 ? -1.516 6.183 17.692 1.00 75.25 422 TYR A C 1
ATOM 3495 O O . TYR A 1 422 ? -0.488 6.860 17.585 1.00 75.25 422 TYR A O 1
ATOM 3503 N N . TRP A 1 423 ? -1.471 4.863 17.859 1.00 80.25 423 TRP A N 1
ATOM 3504 C CA . TRP A 1 423 ? -0.240 4.080 17.793 1.00 80.25 423 TRP A CA 1
ATOM 3505 C C . TRP A 1 423 ? 0.030 3.565 16.381 1.00 80.25 423 TRP A C 1
ATOM 3507 O O . TRP A 1 423 ? -0.882 3.306 15.599 1.00 80.25 423 TRP A O 1
ATOM 3517 N N . VAL A 1 424 ? 1.309 3.357 16.066 1.00 70.19 424 VAL A N 1
ATOM 3518 C CA . VAL A 1 424 ? 1.719 2.520 14.927 1.00 70.19 424 VAL A CA 1
ATOM 3519 C C . VAL A 1 424 ? 2.045 1.146 15.465 1.00 70.19 424 VAL A C 1
ATOM 3521 O O . VAL A 1 424 ? 2.855 1.030 16.382 1.00 70.19 424 VAL A O 1
ATOM 3524 N N . VAL A 1 425 ? 1.452 0.109 14.887 1.00 78.12 425 VAL A N 1
ATOM 3525 C CA . VAL A 1 425 ? 1.717 -1.272 15.288 1.00 78.12 425 VAL A CA 1
ATOM 3526 C C . VAL A 1 425 ? 2.238 -2.092 14.120 1.00 78.12 425 VAL A C 1
ATOM 3528 O O . VAL A 1 425 ? 1.797 -1.942 12.984 1.00 78.12 425 VAL A O 1
ATOM 3531 N N . GLU A 1 426 ? 3.207 -2.949 14.411 1.00 80.50 426 GLU A N 1
ATOM 3532 C CA . GLU A 1 426 ? 3.812 -3.883 13.470 1.00 80.50 426 GLU A CA 1
ATOM 3533 C C . GLU A 1 426 ? 4.004 -5.215 14.193 1.00 80.50 426 GLU A C 1
ATOM 3535 O O . GLU A 1 426 ? 4.719 -5.292 15.193 1.00 80.50 426 GLU A O 1
ATOM 3540 N N . TYR A 1 427 ? 3.355 -6.268 13.708 1.00 82.38 427 TYR A N 1
ATOM 3541 C CA . TYR A 1 427 ? 3.652 -7.626 14.143 1.00 82.38 427 TYR A CA 1
ATOM 3542 C C . TYR A 1 427 ? 4.658 -8.238 13.170 1.00 82.38 427 TYR A C 1
ATOM 3544 O O . TYR A 1 427 ? 4.385 -8.282 11.975 1.00 82.38 427 TYR A O 1
ATOM 3552 N N . VAL A 1 428 ? 5.805 -8.685 13.686 1.00 77.69 428 VAL A N 1
ATOM 3553 C CA . VAL A 1 428 ? 6.872 -9.358 12.931 1.00 77.69 428 VAL A CA 1
ATOM 3554 C C . VAL A 1 428 ? 6.829 -10.850 13.287 1.00 77.69 428 VAL A C 1
ATOM 3556 O O . VAL A 1 428 ? 7.321 -11.224 14.362 1.00 77.69 428 VAL A O 1
ATOM 3559 N N . PRO A 1 429 ? 6.197 -11.708 12.461 1.00 70.56 429 PRO A N 1
ATOM 3560 C CA . PRO A 1 429 ? 5.967 -13.115 12.790 1.00 70.56 429 PRO A CA 1
ATOM 3561 C C . PRO A 1 429 ? 7.255 -13.914 13.020 1.00 70.56 429 PRO A C 1
ATOM 3563 O O . PRO A 1 429 ? 7.295 -14.769 13.908 1.00 70.56 429 PRO A O 1
ATOM 3566 N N . GLU A 1 430 ? 8.319 -13.610 12.272 1.00 69.38 430 GLU A N 1
ATOM 3567 C CA . GLU A 1 430 ? 9.615 -14.301 12.320 1.00 69.38 430 GLU A CA 1
ATOM 3568 C C . GLU A 1 430 ? 10.331 -14.040 13.647 1.00 69.38 430 GLU A C 1
ATOM 3570 O O . GLU A 1 430 ? 10.897 -14.949 14.257 1.00 69.38 430 GLU A O 1
ATOM 3575 N N . GLU A 1 431 ? 10.266 -12.793 14.119 1.00 81.12 431 GLU A N 1
ATOM 3576 C CA . GLU A 1 431 ? 10.828 -12.372 15.404 1.00 81.12 431 GLU A CA 1
ATOM 3577 C C . GLU A 1 431 ? 9.894 -12.704 16.576 1.00 81.12 431 GLU A C 1
ATOM 3579 O O . GLU A 1 431 ? 10.332 -12.725 17.727 1.00 81.12 431 GLU A O 1
ATOM 3584 N N . LYS A 1 432 ? 8.610 -12.976 16.296 1.00 85.12 432 LYS A N 1
ATOM 3585 C CA . LYS A 1 432 ? 7.538 -13.136 17.292 1.00 85.12 432 LYS A CA 1
ATOM 3586 C C . LYS A 1 432 ? 7.386 -11.882 18.154 1.00 85.12 432 LYS A C 1
ATOM 3588 O O . LYS A 1 432 ? 7.125 -11.966 19.354 1.00 85.12 432 LYS A O 1
ATOM 3593 N N . VAL A 1 433 ? 7.556 -10.710 17.542 1.00 84.62 433 VAL A N 1
ATOM 3594 C CA . VAL A 1 433 ? 7.511 -9.415 18.230 1.00 84.62 433 VAL A CA 1
ATOM 3595 C C . VAL A 1 433 ? 6.376 -8.562 17.677 1.00 84.62 433 VAL A C 1
ATOM 3597 O O . VAL A 1 433 ? 6.298 -8.309 16.481 1.00 84.62 433 VAL A O 1
ATOM 3600 N N . LEU A 1 434 ? 5.528 -8.066 18.572 1.00 88.31 434 LEU A N 1
ATOM 3601 C CA . LEU A 1 434 ? 4.620 -6.954 18.336 1.00 88.31 434 LEU A CA 1
ATOM 3602 C C . LEU A 1 434 ? 5.321 -5.647 18.737 1.00 88.31 434 LEU A C 1
ATOM 3604 O O . LEU A 1 434 ? 5.611 -5.410 19.913 1.00 88.31 434 LEU A O 1
ATOM 3608 N N . LYS A 1 435 ? 5.610 -4.798 17.756 1.00 84.06 435 LYS A N 1
ATOM 3609 C CA . LYS A 1 435 ? 6.217 -3.474 17.918 1.00 84.06 435 LYS A CA 1
ATOM 3610 C C . LYS A 1 435 ? 5.105 -2.429 17.935 1.00 84.06 435 LYS A C 1
ATOM 3612 O O . LYS A 1 435 ? 4.325 -2.344 16.995 1.00 84.06 435 LYS A O 1
ATOM 3617 N N . ILE A 1 436 ? 5.035 -1.640 19.000 1.00 83.69 436 ILE A N 1
ATOM 3618 C CA . ILE A 1 436 ? 4.121 -0.507 19.164 1.00 83.69 436 ILE A CA 1
ATOM 3619 C C . ILE A 1 436 ? 4.970 0.765 19.183 1.00 83.69 436 ILE A C 1
ATOM 3621 O O . ILE A 1 436 ? 5.897 0.890 19.982 1.00 83.69 436 ILE A O 1
ATOM 3625 N N . THR A 1 437 ? 4.662 1.724 18.323 1.00 78.56 437 THR A N 1
ATOM 3626 C CA . THR A 1 437 ? 5.255 3.061 18.355 1.00 78.56 437 THR A CA 1
ATOM 3627 C C . THR A 1 437 ? 4.206 4.035 18.853 1.00 78.56 437 THR A C 1
ATOM 3629 O O . THR A 1 437 ? 3.159 4.215 18.232 1.00 78.56 437 THR A O 1
ATOM 3632 N N . ASP A 1 438 ? 4.494 4.639 19.998 1.00 78.25 438 ASP A N 1
ATOM 3633 C CA . ASP A 1 438 ? 3.609 5.560 20.696 1.00 78.25 438 ASP A CA 1
ATOM 3634 C C . ASP A 1 438 ? 4.206 6.973 20.682 1.00 78.25 438 ASP A C 1
ATOM 3636 O O . ASP A 1 438 ? 5.216 7.253 21.341 1.00 78.25 438 ASP A O 1
ATOM 3640 N N . TYR A 1 439 ? 3.550 7.871 19.949 1.00 66.38 439 TYR A N 1
ATOM 3641 C CA . TYR A 1 439 ? 3.937 9.279 19.826 1.00 66.38 439 TYR A CA 1
ATOM 3642 C C . TYR A 1 439 ? 3.252 10.184 20.855 1.00 66.38 439 TYR A C 1
ATOM 3644 O O . TYR A 1 439 ? 3.644 11.343 20.993 1.00 66.38 439 TYR A O 1
ATOM 3652 N N . VAL A 1 440 ? 2.233 9.687 21.562 1.00 65.19 440 VAL A N 1
ATOM 3653 C CA . VAL A 1 440 ? 1.355 10.510 22.404 1.00 65.19 440 VAL A CA 1
ATOM 3654 C C . VAL A 1 440 ? 1.759 10.421 23.872 1.00 65.19 440 VAL A C 1
ATOM 3656 O O . VAL A 1 440 ? 1.824 11.444 24.558 1.00 65.19 440 VAL A O 1
ATOM 3659 N N . PHE A 1 441 ? 2.084 9.224 24.365 1.00 66.25 441 PHE A N 1
ATOM 3660 C CA . PHE A 1 441 ? 2.275 8.984 25.802 1.00 66.25 441 PHE A CA 1
ATOM 3661 C C . PHE A 1 441 ? 3.746 8.809 26.209 1.00 66.25 441 PHE A C 1
ATOM 3663 O O . PHE A 1 441 ? 4.097 8.983 27.381 1.00 66.25 441 PHE A O 1
ATOM 3670 N N . SER A 1 442 ? 4.642 8.589 25.247 1.00 56.53 442 SER A N 1
ATOM 3671 C CA . SER A 1 442 ? 6.073 8.330 25.462 1.00 56.53 442 SER A CA 1
ATOM 3672 C C . SER A 1 442 ? 6.832 9.417 26.235 1.00 56.53 442 SER A C 1
ATOM 3674 O O . SER A 1 442 ? 7.797 9.116 26.946 1.00 56.53 442 SER A O 1
ATOM 3676 N N . ASN A 1 443 ? 6.367 10.669 26.203 1.00 46.88 443 ASN A N 1
ATOM 3677 C CA . ASN A 1 443 ? 6.991 11.781 26.930 1.00 46.88 443 ASN A CA 1
ATOM 3678 C C . ASN A 1 443 ? 6.654 11.827 28.439 1.00 46.88 443 ASN A C 1
ATOM 3680 O O . ASN A 1 443 ? 7.258 12.600 29.188 1.00 46.88 443 ASN A O 1
ATOM 3684 N N . ARG A 1 444 ? 5.732 10.983 28.928 1.00 51.97 444 ARG A N 1
ATOM 3685 C CA . ARG A 1 444 ? 5.468 10.835 30.375 1.00 51.97 444 ARG A CA 1
ATOM 3686 C C . ARG A 1 444 ? 6.554 10.034 31.095 1.00 51.97 444 ARG A C 1
ATOM 3688 O O . ARG A 1 444 ? 6.791 10.251 32.287 1.00 51.97 444 ARG A O 1
ATOM 3695 N N . ASN A 1 445 ? 7.267 9.168 30.375 1.00 46.75 445 ASN A N 1
ATOM 3696 C CA . ASN A 1 445 ? 8.338 8.351 30.946 1.00 46.75 445 ASN A CA 1
ATOM 3697 C C . ASN A 1 445 ? 9.595 9.170 31.273 1.00 46.75 445 ASN A C 1
ATOM 3699 O O . ASN A 1 445 ? 10.289 8.846 32.228 1.00 46.75 445 ASN A O 1
ATOM 3703 N N . SER A 1 446 ? 9.888 10.264 30.563 1.00 41.47 446 SER A N 1
ATOM 3704 C CA . SER A 1 446 ? 11.089 11.071 30.836 1.00 41.47 446 SER A CA 1
ATOM 3705 C C . SER A 1 446 ? 10.942 11.9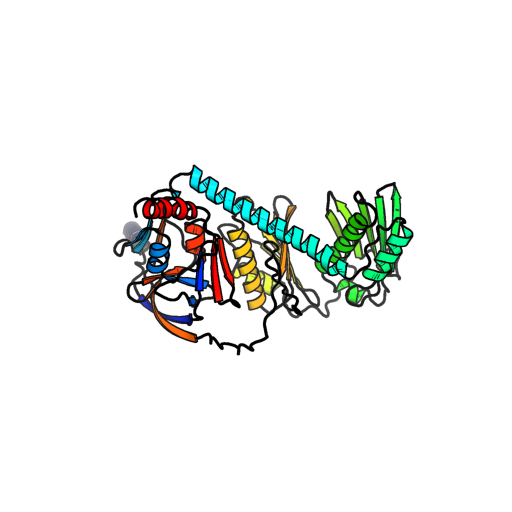86 32.060 1.00 41.47 446 SER A C 1
ATOM 3707 O O . SER A 1 446 ? 11.926 12.295 32.728 1.00 41.47 446 SER A O 1
ATOM 3709 N N . SER A 1 447 ? 9.723 12.409 32.395 1.00 36.28 447 SER A N 1
ATOM 3710 C CA . SER A 1 447 ? 9.454 13.350 33.491 1.00 36.28 447 SER A CA 1
ATOM 3711 C C . SER A 1 447 ? 9.157 12.644 34.820 1.00 36.28 447 SER A C 1
ATOM 3713 O O . SER A 1 447 ? 9.670 13.059 35.862 1.00 36.28 447 SER A O 1
ATOM 3715 N N . SER A 1 448 ? 8.417 11.532 34.796 1.00 40.25 448 SER A N 1
ATOM 3716 C CA . SER A 1 448 ? 8.099 10.747 36.000 1.00 40.25 448 SER A CA 1
ATOM 3717 C C . SER A 1 448 ? 9.305 9.957 36.539 1.00 40.25 448 SER A C 1
ATOM 3719 O O . SER A 1 448 ? 9.568 10.015 37.743 1.00 40.25 448 SER A O 1
ATOM 3721 N N . LEU A 1 449 ? 10.124 9.334 35.678 1.00 34.62 449 LEU A N 1
ATOM 3722 C CA . LEU A 1 449 ? 11.381 8.679 36.089 1.00 34.62 449 LEU A CA 1
ATOM 3723 C C . LEU A 1 449 ? 12.414 9.675 36.637 1.00 34.62 449 LEU A C 1
ATOM 3725 O O . LEU A 1 449 ? 13.056 9.393 37.648 1.00 34.62 449 LEU A O 1
ATOM 3729 N N . ASN A 1 450 ? 12.532 10.870 36.046 1.00 32.59 450 ASN A N 1
ATOM 3730 C CA . ASN A 1 450 ? 13.425 11.914 36.564 1.00 32.59 450 ASN A CA 1
ATOM 3731 C C . ASN A 1 450 ? 12.971 12.463 37.926 1.00 32.59 450 ASN A C 1
ATOM 3733 O O . ASN A 1 450 ? 13.809 12.878 38.724 1.00 32.59 450 ASN A O 1
ATOM 3737 N N . SER A 1 451 ? 11.668 12.444 38.225 1.00 34.06 451 SER A N 1
ATOM 3738 C CA . SER A 1 451 ? 11.143 12.858 39.534 1.00 34.06 451 SER A CA 1
ATOM 3739 C C . SER A 1 451 ? 11.410 11.824 40.639 1.00 34.06 451 SER A C 1
ATOM 3741 O O . SER A 1 451 ? 11.706 12.195 41.774 1.00 34.06 451 SER A O 1
ATOM 3743 N N . LEU A 1 452 ? 11.401 10.530 40.299 1.00 34.25 452 LEU A N 1
ATOM 3744 C CA . LEU A 1 452 ? 11.697 9.436 41.230 1.00 34.25 452 LEU A CA 1
ATOM 3745 C C . LEU A 1 452 ? 13.204 9.261 41.474 1.00 34.25 452 LEU A C 1
ATOM 3747 O O . LEU A 1 452 ? 13.599 8.843 42.559 1.00 34.25 452 LEU A O 1
ATOM 3751 N N . LEU A 1 453 ? 14.044 9.638 40.506 1.00 36.41 453 LEU A N 1
ATOM 3752 C CA . LEU A 1 453 ? 15.506 9.657 40.643 1.00 36.41 453 LEU A CA 1
ATOM 3753 C C . LEU A 1 453 ? 16.055 10.945 41.282 1.00 36.41 453 LEU A C 1
ATOM 3755 O O . LEU A 1 453 ? 17.221 10.978 41.658 1.00 36.41 453 LEU A O 1
ATOM 3759 N N . ARG A 1 454 ? 15.239 11.998 41.436 1.00 36.94 454 ARG A N 1
ATOM 3760 C CA . ARG A 1 454 ? 15.608 13.217 42.186 1.00 36.94 454 ARG A CA 1
ATOM 3761 C C . ARG A 1 454 ? 15.306 13.146 43.682 1.00 36.94 454 ARG A C 1
ATOM 3763 O O . ARG A 1 454 ? 15.842 13.957 44.428 1.00 36.94 454 ARG A O 1
ATOM 3770 N N . ASN A 1 455 ? 14.463 12.204 44.101 1.00 37.81 455 ASN A N 1
ATOM 3771 C CA . ASN A 1 455 ? 14.039 12.026 45.492 1.00 37.81 455 ASN A CA 1
ATOM 3772 C C . ASN A 1 455 ? 14.570 10.719 46.116 1.00 37.81 455 ASN A C 1
ATOM 3774 O O . ASN A 1 455 ? 13.933 10.159 47.011 1.00 37.81 455 ASN A O 1
ATOM 3778 N N . ARG A 1 456 ? 15.731 10.234 45.662 1.00 35.25 456 ARG A N 1
ATOM 3779 C CA . ARG A 1 456 ? 16.508 9.193 46.345 1.00 35.25 456 ARG A CA 1
ATOM 3780 C C . ARG A 1 456 ? 17.937 9.634 46.587 1.00 35.25 456 ARG A C 1
ATOM 3782 O O . ARG A 1 456 ? 18.521 10.226 45.655 1.00 35.25 456 ARG A O 1
#

Sequence (456 aa):
MKKFISFLLCMLLCLLSVANVAAESYPRNITGEFNDIKVSVNTIPLNLHLEPFIYEDEVYVPIKSLAQRLYLDAEYDATEKVIKVGTSDLLKDTTIKNLAGNLLQRDYEIQALRQQLQERNRSHQEISRLPYRKISTRQGMETYLQDYFGSLRGISMSINLSHSSSNRYRLHITFPSRDASDFQQLSRSVIETWLEDMFYAIRDLYDDEARMEGSIRDTSSSSRTYVSFDTSGNKLSFDFRYHHRDNYSRIYINETSLERHLRRNLSSYNRIDFDYEVTANRYDLDLIVSFDNEDFYDWSSTNRRNFLNRLEREIWNFDGEVDVYGKIVDSYKKQDVLSFRFLSREVDSYDYDYTYRRSTSSSTRRELLSPVLSSTVKRTVTVWFDGIGLEVDGSPFALLREPFMIGEEIYVPITDLADALYWVVEYVPEEKVLKITDYVFSNRNSSSLNSLLRNR

pLDDT: mean 72.44, std 19.82, range [21.42, 96.5]

Secondary structure (DSSP, 8-state):
-HHHHHHHHHHHHHHHT--------EEEEEEEEE---EEEETTEEE--SS--EEETTEEEEEHHHHHHHHT-EEEEETTTTEEEEE-TTTTT-HHHHHHHHHHHHHHHHHHHHHHHHHHHHHHHHHGGGS------SHHHHHHHHHHHHSEETTEE-EEEEEEEETTEEEEEEEE-GGGHHHHHTS-HHHHHHHHHHHHHHHHHHT-TT-EEEEEEEETT-TT-EEEEEEEETTEEEEEE-----------S--HHHHHHHHHHHSSEETTEE-EEEEEE-SSEEEEEEEE--THHHHS-HHHHHHHHHHHHHHHHHHHSS-EEEEEEEETTTTEEEEEEEE-S------------------------PPP-----EEEEEEEEE---EEEETTEEE--SS--EEETTEEEEEHHHHHHHHTEEEEEETTTTEEEEEESSSTTHHHHHHHHHHH--

Foldseek 3Di:
DVVVVVVVVVVVVVVVVPPPVQQDKDKDKFKWWFQQFWEAEPNHTQDFPDGWTDGPNFTWDFVVRVCVRLVWDWDQDPVVLAIEIEPVCLCVPPVSVVVLLVVLQVVVVVVVVVVVVVVVVVLVVVCVVPDADQDADQVSLLVVCCVPLQDQPNWGKRWHWAAPDDQEIEIEIETAPVCVVVVLLDDPVSVQVSVFSSVVCCLVRYNVSHWYWYFYYYPPDPPGTQKTWTDDPPGIDIDGDDDDDDDDAFDPDPQVVLQVLCCVQPCDAPRWGWGWGWDTGNAAIEIEIETADPCVVVDRPLSVVVSVVVSLVSNCVRPHQGKYWYFYANPNVRDTDDIDIGHRDDPDDDDPDDDDDDDDDDDDDDDDDDDDPSDTDTDIAIWIFSQRWYHYNNRTFDAPDTWIDRPPTIIHRVSSVCVSQSWDWDQDVVVSYIYIYHPNSVVVVVVVVVVVVVVD

Radius of gyration: 28.51 Å; chains: 1; bounding box: 102×45×85 Å